Protein AF-A0A4Q4UEH5-F1 (afdb_monomer_lite)

Sequence (501 aa):
MRLPCIPDPPPSLGKDDDAVVGRIRERRHPRPLQPLDLTLLHSTPVADGWNAFLGAIRTRTIIADDLRELAISRVALVNRAWYEWMHHAPLAIRACMPVDAMETIRSDRPLLPADGGQIGGLFARESMGGAVPPVTQNAVGSKGPTAMVFLNMGGPSTVDEADGDLIPLGRLQNYIGTFISNQRTPKIQKQYAAIGGESPIRKWSEYQSEEMCKILDKISPETAPHKPYVAFRYANPLTEEMYNGLLTDGFGNGKGGRAVAFSQYPQYSCSTTGSSLNELWKWRQRLEGTIGPGTVQRSVIDRWPVHPGLVEAFAQNIEDKLAEYPEERRSQVVLLFSAHSLPISVVNRGDPYPAEVAATVYAVMQRLGFSNPYRLCWQSQVGPSAWLGPQTSTAVEEYIAKGQRDLVLCPITFTSDHIETLYELDKEVIGESGHPDTVKRAESLNGNPIFIDALANLAKSHLEGGVACSLQMGLRCAGCKSERCINSKKYFAGPENAFAI

Structure (mmCIF, N/CA/C/O backbone):
data_AF-A0A4Q4UEH5-F1
#
_entry.id   AF-A0A4Q4UEH5-F1
#
loop_
_atom_site.group_PDB
_atom_site.id
_atom_site.type_symbol
_atom_site.label_atom_id
_atom_site.label_alt_id
_atom_site.label_comp_id
_atom_site.label_asym_id
_atom_site.label_entity_id
_atom_site.label_seq_id
_atom_site.pdbx_PDB_ins_code
_atom_site.Cartn_x
_atom_site.Cartn_y
_atom_site.Cartn_z
_atom_site.occupancy
_atom_site.B_iso_or_equiv
_atom_site.auth_seq_id
_atom_site.auth_comp_id
_atom_site.auth_asym_id
_atom_site.auth_atom_id
_atom_site.pdbx_PDB_model_num
ATOM 1 N N . MET A 1 1 ? -30.725 9.728 -10.855 1.00 44.00 1 MET A N 1
ATOM 2 C CA . MET A 1 1 ? -31.856 10.455 -11.474 1.00 44.00 1 MET A CA 1
ATOM 3 C C . MET A 1 1 ? -31.893 10.055 -12.949 1.00 44.00 1 MET A C 1
ATOM 5 O O . MET A 1 1 ? -30.879 10.230 -13.607 1.00 44.00 1 MET A O 1
ATOM 9 N N . ARG A 1 2 ? -32.955 9.396 -13.442 1.00 62.81 2 ARG A N 1
ATOM 10 C CA . ARG A 1 2 ? -33.085 9.043 -14.873 1.00 62.81 2 ARG A CA 1
ATOM 11 C C . ARG A 1 2 ? -33.766 10.212 -15.586 1.00 62.81 2 ARG A C 1
ATOM 13 O O . ARG A 1 2 ? -34.813 10.648 -15.118 1.00 62.81 2 ARG A O 1
ATOM 20 N N . LEU A 1 3 ? -33.171 10.725 -16.662 1.00 76.81 3 LEU A N 1
ATOM 21 C CA . LEU A 1 3 ? -33.834 11.717 -17.511 1.00 76.81 3 LEU A CA 1
ATOM 22 C C . LEU A 1 3 ? -35.020 11.044 -18.230 1.00 76.81 3 LEU A C 1
ATOM 24 O O . LEU A 1 3 ? -34.863 9.910 -18.691 1.00 76.81 3 LEU A O 1
ATOM 28 N N . PRO A 1 4 ? -36.199 11.683 -18.306 1.00 83.81 4 PRO A N 1
ATOM 29 C CA . PRO A 1 4 ? -37.321 11.157 -19.084 1.00 83.81 4 PRO A CA 1
ATOM 30 C C . PRO A 1 4 ? -36.973 11.172 -20.581 1.00 83.81 4 PRO A C 1
ATOM 32 O O . PRO A 1 4 ? -36.282 12.078 -21.027 1.00 83.81 4 PRO A O 1
ATOM 35 N N . CYS A 1 5 ? -37.432 10.206 -21.377 1.00 87.12 5 CYS A N 1
ATOM 36 C CA . CYS A 1 5 ? -37.211 10.227 -22.831 1.00 87.12 5 CYS A CA 1
ATOM 37 C C . CYS A 1 5 ? -38.131 11.253 -23.517 1.00 87.12 5 CYS A C 1
ATOM 39 O O . CYS A 1 5 ? -39.273 11.433 -23.090 1.00 87.12 5 CYS A O 1
ATOM 41 N N . ILE A 1 6 ? -37.666 11.884 -24.602 1.00 87.00 6 ILE A N 1
ATOM 42 C CA . ILE A 1 6 ? -38.550 12.631 -25.513 1.00 87.00 6 ILE A CA 1
ATOM 43 C C . ILE A 1 6 ? -39.562 11.656 -26.160 1.00 87.00 6 ILE A C 1
ATOM 45 O O . ILE A 1 6 ? -39.196 10.504 -26.411 1.00 87.00 6 ILE A O 1
ATOM 49 N N . PRO A 1 7 ? -40.826 12.061 -26.410 1.00 86.62 7 PRO A N 1
ATOM 50 C CA . PRO A 1 7 ? -41.812 11.221 -27.099 1.00 86.62 7 PRO A CA 1
ATOM 51 C C . PRO A 1 7 ? -41.335 10.727 -28.477 1.00 86.62 7 PRO A C 1
ATOM 53 O O . PRO A 1 7 ? -40.547 11.401 -29.133 1.00 86.62 7 PRO A O 1
ATOM 56 N N . ASP A 1 8 ? -41.834 9.573 -28.933 1.00 83.56 8 ASP A N 1
ATOM 57 C CA . ASP A 1 8 ? -41.612 9.054 -30.293 1.00 83.56 8 ASP A CA 1
ATOM 58 C C . ASP A 1 8 ? -42.961 8.996 -31.043 1.00 83.56 8 ASP A C 1
ATOM 60 O O . ASP A 1 8 ? -43.854 8.271 -30.596 1.00 83.56 8 ASP A O 1
ATOM 64 N N . PRO A 1 9 ? -43.160 9.764 -32.136 1.00 83.19 9 PRO A N 1
ATOM 65 C CA . PRO A 1 9 ? -42.182 10.628 -32.801 1.00 83.19 9 PRO A CA 1
ATOM 66 C C . PRO A 1 9 ? -41.800 11.871 -31.974 1.00 83.19 9 PRO A C 1
ATOM 68 O O . PRO A 1 9 ? -42.675 12.453 -31.327 1.00 83.19 9 PRO A O 1
ATOM 71 N N . PRO A 1 10 ? -40.528 12.325 -32.035 1.00 85.94 10 PRO A N 1
ATOM 72 C CA . PRO A 1 10 ? -40.121 13.581 -31.418 1.00 85.94 10 PRO A CA 1
ATOM 73 C C . PRO A 1 10 ? -40.933 14.759 -31.970 1.00 85.94 10 PRO A C 1
ATOM 75 O O . PRO A 1 10 ? -41.194 14.790 -33.180 1.00 85.94 10 PRO A O 1
ATOM 78 N N . PRO A 1 11 ? -41.333 15.724 -31.119 1.00 84.38 11 PRO A N 1
ATOM 79 C CA . PRO A 1 11 ? -41.925 16.969 -31.593 1.00 84.38 11 PRO A CA 1
ATOM 80 C C . PRO A 1 11 ? -40.907 17.736 -32.449 1.00 84.38 11 PRO A C 1
ATOM 82 O O . PRO A 1 11 ? -39.706 17.524 -32.306 1.00 84.38 11 PRO A O 1
ATOM 85 N N . SER A 1 12 ? -41.374 18.634 -33.322 1.00 83.56 12 SER A N 1
ATOM 86 C CA . SER A 1 12 ? -40.459 19.505 -34.075 1.00 83.56 12 SER A CA 1
ATOM 87 C C . SER A 1 12 ? -39.671 20.391 -33.107 1.00 83.56 12 SER A C 1
ATOM 89 O O . SER A 1 12 ? -40.264 21.042 -32.242 1.00 83.56 12 SER A O 1
ATOM 91 N N . LEU A 1 13 ? -38.345 20.394 -33.247 1.00 78.38 13 LEU A N 1
ATOM 92 C CA . LEU A 1 13 ? -37.404 21.130 -32.391 1.00 78.38 13 LEU A CA 1
ATOM 93 C C . LEU A 1 13 ? -36.827 22.378 -33.089 1.00 78.38 13 LEU A C 1
ATOM 95 O O . LEU A 1 13 ? -36.060 23.128 -32.493 1.00 78.38 13 LEU A O 1
ATOM 99 N N . GLY A 1 14 ? -37.229 22.630 -34.340 1.00 82.06 14 GLY A N 1
ATOM 100 C CA . GLY A 1 14 ? -36.688 23.673 -35.215 1.00 82.06 14 GLY A CA 1
ATOM 101 C C . GLY A 1 14 ? -35.954 23.065 -36.413 1.00 82.06 14 GLY A C 1
ATOM 102 O O . GLY A 1 14 ? -35.503 21.929 -36.354 1.00 82.06 14 GLY A O 1
ATOM 103 N N . LYS A 1 15 ? -35.835 23.802 -37.527 1.00 79.94 15 LYS A N 1
ATOM 104 C CA . LYS A 1 15 ? -35.361 23.246 -38.816 1.00 79.94 15 LYS A CA 1
ATOM 105 C C . LYS A 1 15 ? -34.003 22.532 -38.737 1.00 79.94 15 LYS A C 1
ATOM 107 O O . LYS A 1 15 ? -33.858 21.460 -39.321 1.00 79.94 15 LYS A O 1
ATOM 112 N N . ASP A 1 16 ? -33.033 23.115 -38.037 1.00 79.94 16 ASP A N 1
ATOM 113 C CA . ASP A 1 16 ? -31.680 22.552 -37.928 1.00 79.94 16 ASP A CA 1
ATOM 114 C C . ASP A 1 16 ? -31.649 21.321 -37.010 1.00 79.94 16 ASP A C 1
ATOM 116 O O . ASP A 1 16 ? -30.978 20.327 -37.301 1.00 79.94 16 ASP A O 1
ATOM 120 N N . ASP A 1 17 ? -32.458 21.342 -35.953 1.00 86.75 17 ASP A N 1
ATOM 121 C CA . ASP A 1 17 ? -32.566 20.254 -34.987 1.00 86.75 17 ASP A CA 1
ATOM 122 C C . ASP A 1 17 ? -33.370 19.069 -35.546 1.00 86.75 17 ASP A C 1
ATOM 124 O O . ASP A 1 17 ? -32.994 17.906 -35.375 1.00 86.75 17 ASP A O 1
ATOM 128 N N . ASP A 1 18 ? -34.414 19.344 -36.328 1.00 90.12 18 ASP A N 1
ATOM 129 C CA . ASP A 1 18 ? -35.184 18.335 -37.057 1.00 90.12 18 ASP A CA 1
ATOM 130 C C . ASP A 1 18 ? -34.307 17.610 -38.095 1.00 90.12 18 ASP A C 1
ATOM 132 O O . ASP A 1 18 ? -34.471 16.408 -38.330 1.00 90.12 18 ASP A O 1
ATOM 136 N N . ALA A 1 19 ? -33.314 18.298 -38.673 1.00 91.12 19 ALA A N 1
ATOM 137 C CA . ALA A 1 19 ? -32.334 17.680 -39.563 1.00 91.12 19 ALA A CA 1
ATOM 138 C C . ALA A 1 19 ? -31.403 16.701 -38.821 1.00 91.12 19 ALA A C 1
ATOM 140 O O . ALA A 1 19 ? -31.044 15.659 -39.378 1.00 91.12 19 ALA A O 1
ATOM 141 N N . VAL A 1 20 ? -31.033 16.988 -37.566 1.00 92.19 20 VAL A N 1
ATOM 142 C CA . VAL A 1 20 ? -30.282 16.053 -36.706 1.00 92.19 20 VAL A CA 1
ATOM 143 C C . VAL A 1 20 ? -31.129 14.816 -36.410 1.00 92.19 20 VAL A C 1
ATOM 145 O O . VAL A 1 20 ? -30.665 13.691 -36.610 1.00 92.19 20 VAL A O 1
ATOM 148 N N . VAL A 1 21 ? -32.393 15.002 -36.011 1.00 92.44 21 VAL A N 1
ATOM 149 C CA . VAL A 1 21 ? -33.342 13.895 -35.789 1.00 92.44 21 VAL A CA 1
ATOM 150 C C . VAL A 1 21 ? -33.475 13.036 -37.052 1.00 92.44 21 VAL A C 1
ATOM 152 O O . VAL A 1 21 ? -33.459 11.805 -36.967 1.00 92.44 21 VAL A O 1
ATOM 155 N N . GLY A 1 22 ? -33.534 13.668 -38.229 1.00 91.69 22 GLY A N 1
ATOM 156 C CA . GLY A 1 22 ? -33.526 13.001 -39.532 1.00 91.69 22 GLY A CA 1
ATOM 157 C C . GLY A 1 22 ? -32.304 12.103 -39.745 1.00 91.69 22 GLY A C 1
ATOM 158 O O . GLY A 1 22 ? -32.466 10.920 -40.045 1.00 91.69 22 GLY A O 1
ATOM 159 N N . ARG A 1 23 ? -31.087 12.613 -39.506 1.00 91.69 23 ARG A N 1
ATOM 160 C CA . ARG A 1 23 ? -29.843 11.823 -39.624 1.00 91.69 23 ARG A CA 1
ATOM 161 C C . ARG A 1 23 ? -29.783 10.659 -38.636 1.00 91.69 23 ARG A C 1
ATOM 163 O O . ARG A 1 23 ? -29.295 9.581 -38.977 1.00 91.69 23 ARG A O 1
ATOM 170 N N . ILE A 1 24 ? -30.273 10.855 -37.410 1.00 91.56 24 ILE A N 1
ATOM 171 C CA . ILE A 1 24 ? -30.339 9.781 -36.409 1.00 91.56 24 ILE A CA 1
ATOM 172 C C . ILE A 1 24 ? -31.308 8.693 -36.885 1.00 91.56 24 ILE A C 1
ATOM 174 O O . ILE A 1 24 ? -30.961 7.512 -36.838 1.00 91.56 24 ILE A O 1
ATOM 178 N N . ARG A 1 25 ? -32.490 9.069 -37.392 1.00 90.69 25 ARG A N 1
ATOM 179 C CA . ARG A 1 25 ? -33.467 8.128 -37.967 1.00 90.69 25 ARG A CA 1
ATOM 180 C C . ARG A 1 25 ? -32.890 7.358 -39.151 1.00 90.69 25 ARG A C 1
ATOM 182 O O . ARG A 1 25 ? -33.041 6.141 -39.199 1.00 90.69 25 ARG A O 1
ATOM 189 N N . GLU A 1 26 ? -32.182 8.033 -40.050 1.00 90.06 26 GLU A N 1
ATOM 190 C CA . GLU A 1 26 ? -31.538 7.409 -41.208 1.00 90.06 26 GLU A CA 1
ATOM 191 C C . GLU A 1 26 ? -30.509 6.352 -40.786 1.00 90.06 26 GLU A C 1
ATOM 193 O O . GLU A 1 26 ? -30.577 5.210 -41.235 1.00 90.06 26 GLU A O 1
ATOM 198 N N . ARG A 1 27 ? -29.623 6.672 -39.832 1.00 87.69 27 ARG A N 1
ATOM 199 C CA . ARG A 1 27 ? -28.660 5.703 -39.275 1.00 87.69 27 ARG A CA 1
ATOM 200 C C . ARG A 1 27 ? -29.355 4.501 -38.622 1.00 87.69 27 ARG A C 1
ATOM 202 O O . ARG A 1 27 ? -28.817 3.394 -38.614 1.00 87.69 27 ARG A O 1
ATOM 209 N N . ARG A 1 28 ? -30.509 4.719 -37.988 1.00 84.44 28 ARG A N 1
ATOM 210 C CA . ARG A 1 28 ? -31.248 3.683 -37.249 1.00 84.44 28 ARG A CA 1
ATOM 211 C C . ARG A 1 28 ? -32.081 2.788 -38.163 1.00 84.44 28 ARG A C 1
ATOM 213 O O . ARG A 1 28 ? -32.332 1.640 -37.786 1.00 84.44 28 ARG A O 1
ATOM 220 N N . HIS A 1 29 ? -32.457 3.274 -39.344 1.00 84.69 29 HIS A N 1
ATOM 221 C CA . HIS A 1 29 ? -33.303 2.567 -40.295 1.00 84.69 29 HIS A CA 1
ATOM 222 C C . HIS A 1 29 ? -32.790 1.137 -40.580 1.00 84.69 29 HIS A C 1
ATOM 224 O O . HIS A 1 29 ? -31.589 0.938 -40.772 1.00 84.69 29 HIS A O 1
ATOM 230 N N . PRO A 1 30 ? -33.671 0.114 -40.591 1.00 81.56 30 PRO A N 1
ATOM 231 C CA . PRO A 1 30 ? -35.138 0.175 -40.480 1.00 81.56 30 PRO A CA 1
ATOM 232 C C . PRO A 1 30 ? -35.680 0.195 -39.038 1.00 81.56 30 PRO A C 1
ATOM 234 O O . PRO A 1 30 ? -36.885 0.093 -38.829 1.00 81.56 30 PRO A O 1
ATOM 237 N N . ARG A 1 31 ? -34.814 0.281 -38.021 1.00 83.38 31 ARG A N 1
ATOM 238 C CA . ARG A 1 31 ? -35.215 0.236 -36.607 1.00 83.38 31 ARG A CA 1
ATOM 239 C C . ARG A 1 31 ? -35.642 1.620 -36.098 1.00 83.38 31 ARG A C 1
ATOM 241 O O . ARG A 1 31 ? -35.077 2.622 -36.539 1.00 83.38 31 ARG A O 1
ATOM 248 N N . PRO A 1 32 ? -36.574 1.688 -35.128 1.00 89.38 32 PRO A N 1
ATOM 249 C CA . PRO A 1 32 ? -36.970 2.952 -34.514 1.00 89.38 32 PRO A CA 1
ATOM 250 C C . PRO A 1 32 ? -35.854 3.555 -33.641 1.00 89.38 32 PRO A C 1
ATOM 252 O O . PRO A 1 32 ? -34.819 2.918 -33.356 1.00 89.38 32 PRO A O 1
ATOM 255 N N . LEU A 1 33 ? -36.080 4.801 -33.211 1.00 88.50 33 LEU A N 1
ATOM 256 C CA . LEU A 1 33 ? -35.247 5.481 -32.220 1.00 88.50 33 LEU A CA 1
ATOM 257 C C . LEU A 1 33 ? -35.275 4.697 -30.901 1.00 88.50 33 LEU A C 1
ATOM 259 O O . LEU A 1 33 ? -36.310 4.183 -30.484 1.00 88.50 33 LEU A O 1
ATOM 263 N N . GLN A 1 34 ? -34.121 4.558 -30.255 1.00 89.06 34 GLN A N 1
ATOM 264 C CA . GLN A 1 34 ? -34.035 3.917 -28.943 1.00 89.06 34 GLN A CA 1
ATOM 265 C C . GLN A 1 34 ? -34.278 4.921 -27.811 1.00 89.06 34 GLN A C 1
ATOM 267 O O . GLN A 1 34 ? -34.084 6.121 -28.009 1.00 89.06 34 GLN A O 1
ATOM 272 N N . PRO A 1 35 ? -34.578 4.445 -26.586 1.00 88.25 35 PRO A N 1
ATOM 273 C CA . PRO A 1 35 ? -34.659 5.304 -25.407 1.00 88.25 35 PRO A CA 1
ATOM 274 C C . PRO A 1 35 ? -33.425 6.194 -25.223 1.00 88.25 35 PRO A C 1
ATOM 276 O O . PRO A 1 35 ? -33.558 7.343 -24.818 1.00 88.25 35 PRO A O 1
ATOM 279 N N . LEU A 1 36 ? -32.228 5.703 -25.571 1.00 87.12 36 LEU A N 1
ATOM 280 C CA . LEU A 1 36 ? -31.008 6.509 -25.542 1.00 87.12 36 LEU A CA 1
ATOM 281 C C . LEU A 1 36 ? -31.052 7.658 -26.556 1.00 87.12 36 LEU A C 1
ATOM 283 O O . LEU A 1 36 ? -30.795 8.791 -26.168 1.00 87.12 36 LEU A O 1
ATOM 287 N N . ASP A 1 37 ? -31.412 7.391 -27.815 1.00 90.38 37 ASP A N 1
ATOM 288 C CA . ASP A 1 37 ? -31.532 8.434 -28.843 1.00 90.38 37 ASP A CA 1
ATOM 289 C C . ASP A 1 37 ? -32.540 9.507 -28.386 1.00 90.38 37 ASP A C 1
ATOM 291 O O . ASP A 1 37 ? -32.226 10.694 -28.380 1.00 90.38 37 ASP A O 1
ATOM 295 N N . LEU A 1 38 ? -33.708 9.082 -27.889 1.00 91.38 38 LEU A N 1
ATOM 296 C CA . LEU A 1 38 ? -34.758 9.966 -27.368 1.00 91.38 38 LEU A CA 1
ATOM 297 C C . LEU A 1 38 ? -34.340 10.739 -26.108 1.00 91.38 38 LEU A C 1
ATOM 299 O O . LEU A 1 38 ? -34.854 11.823 -25.852 1.00 91.38 38 LEU A O 1
ATOM 303 N N . THR A 1 39 ? -33.427 10.196 -25.303 1.00 91.88 39 THR A N 1
ATOM 304 C CA . THR A 1 39 ? -32.891 10.887 -24.120 1.00 91.88 39 THR A CA 1
ATOM 305 C C . THR A 1 39 ? -31.840 11.917 -24.519 1.00 91.88 39 THR A C 1
ATOM 307 O O . THR A 1 39 ? -31.810 13.014 -23.970 1.00 91.88 39 THR A O 1
ATOM 310 N N . LEU A 1 40 ? -30.984 11.592 -25.489 1.00 91.44 40 LEU A N 1
ATOM 311 C CA . LEU A 1 40 ? -29.946 12.504 -25.967 1.00 91.44 40 LEU A CA 1
ATOM 312 C C . LEU A 1 40 ? -30.535 13.710 -26.700 1.00 91.44 40 LEU A C 1
ATOM 314 O O . LEU A 1 40 ? -29.944 14.782 -26.647 1.00 91.44 40 LEU A O 1
ATOM 318 N N . LEU A 1 41 ? -31.715 13.572 -27.312 1.00 92.38 41 LEU A N 1
ATOM 319 C CA . LEU A 1 41 ? -32.421 14.674 -27.974 1.00 92.38 41 LEU A CA 1
ATOM 320 C C . LEU A 1 41 ? -32.863 15.809 -27.028 1.00 92.38 41 LEU A C 1
ATOM 322 O O . LEU A 1 41 ? -33.252 16.863 -27.516 1.00 92.38 41 LEU A O 1
ATOM 326 N N . HIS A 1 42 ? -32.732 15.666 -25.699 1.00 90.88 42 HIS A N 1
ATOM 327 C CA . HIS A 1 42 ? -32.794 16.821 -24.780 1.00 90.88 42 HIS A CA 1
ATOM 328 C C . HIS A 1 42 ? -31.672 17.839 -25.026 1.00 90.88 42 HIS A C 1
ATOM 330 O O . HIS A 1 42 ? -31.758 18.980 -24.581 1.00 90.88 42 HIS A O 1
ATOM 336 N N . SER A 1 43 ? -30.612 17.434 -25.730 1.00 92.19 43 SER A N 1
ATOM 337 C CA . SER A 1 43 ? -29.574 18.310 -26.254 1.00 92.19 43 SER A CA 1
ATOM 338 C C . SER A 1 43 ? -29.199 17.878 -27.669 1.00 92.19 43 SER A C 1
ATOM 340 O O . SER A 1 43 ? -28.371 16.988 -27.876 1.00 92.19 43 SER A O 1
ATOM 342 N N . THR A 1 44 ? -29.784 18.538 -28.664 1.00 92.00 44 THR A N 1
ATOM 343 C CA . THR A 1 44 ? -29.561 18.227 -30.079 1.00 92.00 44 THR A CA 1
ATOM 344 C C . THR A 1 44 ? -28.081 18.242 -30.500 1.00 92.00 44 THR A C 1
ATOM 346 O O . THR A 1 44 ? -27.669 17.311 -31.195 1.00 92.00 44 THR A O 1
ATOM 349 N N . PRO A 1 45 ? -27.225 19.178 -30.027 1.00 92.12 45 PRO A N 1
ATOM 350 C CA . PRO A 1 45 ? -25.786 19.133 -30.308 1.00 92.12 45 PRO A CA 1
ATOM 351 C C . PRO A 1 45 ? -25.088 17.877 -29.763 1.00 92.12 45 PRO A C 1
ATOM 353 O O . PRO A 1 45 ? -24.210 17.315 -30.419 1.00 92.12 45 PRO A O 1
ATOM 356 N N . VAL A 1 46 ? -25.488 17.402 -28.578 1.00 91.94 46 VAL A N 1
ATOM 357 C CA . VAL A 1 46 ? -24.949 16.165 -27.990 1.00 91.94 46 VAL A CA 1
ATOM 358 C C . VAL A 1 46 ? -25.445 14.949 -28.769 1.00 91.94 46 VAL A C 1
ATOM 360 O O . VAL A 1 46 ? -24.656 14.051 -29.067 1.00 91.94 46 VAL A O 1
ATOM 363 N N . ALA A 1 47 ? -26.727 14.930 -29.140 1.00 92.62 47 ALA A N 1
ATOM 364 C CA . ALA A 1 47 ? -27.300 13.876 -29.967 1.00 92.62 47 ALA A CA 1
ATOM 365 C C . ALA A 1 47 ? -26.596 13.775 -31.332 1.00 92.62 47 ALA A C 1
ATOM 367 O O . ALA A 1 47 ? -26.292 12.666 -31.772 1.00 92.62 47 ALA A O 1
ATOM 368 N N . ASP A 1 48 ? -26.277 14.904 -31.971 1.00 93.25 48 ASP A N 1
ATOM 369 C CA . ASP A 1 48 ? -25.572 14.929 -33.257 1.00 93.25 48 ASP A CA 1
ATOM 370 C C . ASP A 1 48 ? -24.122 14.445 -33.132 1.00 93.25 48 ASP A C 1
ATOM 372 O O . ASP A 1 48 ? -23.685 13.593 -33.907 1.00 93.25 48 ASP A O 1
ATOM 376 N N . GLY A 1 49 ? -23.391 14.906 -32.110 1.00 93.81 49 GLY A N 1
ATOM 377 C CA . GLY A 1 49 ? -22.026 14.446 -31.840 1.00 93.81 49 GLY A CA 1
ATOM 378 C C . GLY A 1 49 ? -21.965 12.940 -31.564 1.00 93.81 49 GLY A C 1
ATOM 379 O O . GLY A 1 49 ? -21.147 12.221 -32.145 1.00 93.81 49 GLY A O 1
ATOM 380 N N . TRP A 1 50 ? -22.890 12.435 -30.745 1.00 91.94 50 TRP A N 1
ATOM 381 C CA . TRP A 1 50 ? -23.041 11.003 -30.487 1.00 91.94 50 TRP A CA 1
ATOM 382 C C . TRP A 1 50 ? -23.398 10.225 -31.759 1.00 91.94 50 TRP A C 1
ATOM 384 O O . TRP A 1 50 ? -22.864 9.141 -32.013 1.00 91.94 50 TRP A O 1
ATOM 394 N N . ASN A 1 51 ? -24.281 10.785 -32.590 1.00 92.00 51 ASN A N 1
ATOM 395 C CA . ASN A 1 51 ? -24.679 10.191 -33.857 1.00 92.00 51 ASN A CA 1
ATOM 396 C C . ASN A 1 51 ? -23.512 10.062 -34.835 1.00 92.00 51 ASN A C 1
ATOM 398 O O . ASN A 1 51 ? -23.311 8.983 -35.399 1.00 92.00 51 ASN A O 1
ATOM 402 N N . ALA A 1 52 ? -22.727 11.129 -34.986 1.00 90.00 52 ALA A N 1
ATOM 403 C CA . ALA A 1 52 ? -21.548 11.165 -35.837 1.00 90.00 52 ALA A CA 1
ATOM 404 C C . ALA A 1 52 ? -20.483 10.164 -35.371 1.00 90.00 52 ALA A C 1
ATOM 406 O O . ALA A 1 52 ? -19.976 9.385 -36.180 1.00 90.00 52 ALA A O 1
ATOM 407 N N . PHE A 1 53 ? -20.194 10.130 -34.067 1.00 90.00 53 PHE A N 1
ATOM 408 C CA . PHE A 1 53 ? -19.209 9.217 -33.491 1.00 90.00 53 PHE A CA 1
ATOM 409 C C . PHE A 1 53 ? -19.597 7.745 -33.678 1.00 90.00 53 PHE A C 1
ATOM 411 O O . PHE A 1 53 ? -18.816 6.958 -34.218 1.00 90.00 53 PHE A O 1
ATOM 418 N N . LEU A 1 54 ? -20.827 7.365 -33.311 1.00 83.75 54 LEU A N 1
ATOM 419 C CA . LEU A 1 54 ? -21.291 5.989 -33.509 1.00 83.75 54 LEU A CA 1
ATOM 420 C C . LEU A 1 54 ? -21.401 5.619 -34.987 1.00 83.75 54 LEU A C 1
ATOM 422 O O . LEU A 1 54 ? -21.115 4.479 -35.343 1.00 83.75 54 LEU A O 1
ATOM 426 N N . GLY A 1 55 ? -21.793 6.556 -35.852 1.00 83.44 55 GLY A N 1
ATOM 427 C CA . GLY A 1 55 ? -21.770 6.347 -37.297 1.00 83.44 55 GLY A CA 1
ATOM 428 C C . GLY A 1 55 ? -20.361 6.017 -37.789 1.00 83.44 55 GLY A C 1
ATOM 429 O O . GLY A 1 55 ? -20.172 5.022 -38.483 1.00 83.44 55 GLY A O 1
ATOM 430 N N . ALA A 1 56 ? -19.356 6.785 -37.360 1.00 85.69 56 ALA A N 1
ATOM 431 C CA . ALA A 1 56 ? -17.965 6.532 -37.720 1.00 85.69 56 ALA A CA 1
ATOM 432 C C . ALA A 1 56 ? -17.499 5.134 -37.280 1.00 85.69 56 ALA A C 1
ATOM 434 O O . ALA A 1 56 ? -16.949 4.395 -38.092 1.00 85.69 56 ALA A O 1
ATOM 435 N N . ILE A 1 57 ? -17.791 4.731 -36.039 1.00 81.44 57 ILE A N 1
ATOM 436 C CA . ILE A 1 57 ? -17.410 3.408 -35.520 1.00 81.44 57 ILE A CA 1
ATOM 437 C C . ILE A 1 57 ? -18.148 2.274 -36.233 1.00 81.44 57 ILE A C 1
ATOM 439 O O . ILE A 1 57 ? -17.546 1.244 -36.520 1.00 81.44 57 ILE A O 1
ATOM 443 N N . ARG A 1 58 ? -19.453 2.421 -36.490 1.00 78.19 58 ARG A N 1
ATOM 444 C CA . ARG A 1 58 ? -20.270 1.310 -36.996 1.00 78.19 58 ARG A CA 1
ATOM 445 C C . ARG A 1 58 ? -20.206 1.129 -38.504 1.00 78.19 58 ARG A C 1
ATOM 447 O O . ARG A 1 58 ? -20.396 0.006 -38.950 1.00 78.19 58 ARG A O 1
ATOM 454 N N . THR A 1 59 ? -20.009 2.198 -39.274 1.00 78.06 59 THR A N 1
ATOM 455 C CA . THR A 1 59 ? -20.147 2.137 -40.740 1.00 78.06 59 THR A CA 1
ATOM 456 C C . THR A 1 59 ? -18.970 2.715 -41.516 1.00 78.06 59 THR A C 1
ATOM 458 O O . THR A 1 59 ? -18.908 2.515 -42.724 1.00 78.06 59 THR A O 1
ATOM 461 N N . ARG A 1 60 ? -18.036 3.423 -40.865 1.00 80.56 60 ARG A N 1
ATOM 462 C CA . ARG A 1 60 ? -16.881 4.055 -41.539 1.00 80.56 60 ARG A CA 1
ATOM 463 C C . ARG A 1 60 ? -15.531 3.653 -40.950 1.00 80.56 60 ARG A C 1
ATOM 465 O O . ARG A 1 60 ? -14.515 4.254 -41.286 1.00 80.56 60 ARG A O 1
ATOM 472 N N . THR A 1 61 ? -15.520 2.679 -40.047 1.00 82.56 61 THR A N 1
ATOM 473 C CA . THR A 1 61 ? -14.281 2.162 -39.475 1.00 82.56 61 THR A CA 1
ATOM 474 C C . THR A 1 61 ? -13.564 1.264 -40.478 1.00 82.56 61 THR A C 1
ATOM 476 O O . THR A 1 61 ? -14.194 0.640 -41.328 1.00 82.56 61 THR A O 1
ATOM 479 N N . ILE A 1 62 ? -12.242 1.177 -40.347 1.00 87.94 62 ILE A N 1
ATOM 480 C CA . ILE A 1 62 ? -11.401 0.253 -41.121 1.00 87.94 62 ILE A CA 1
ATOM 481 C C . ILE A 1 62 ? -11.360 -1.157 -40.511 1.00 87.94 62 ILE A C 1
ATOM 483 O O . ILE A 1 62 ? -10.779 -2.065 -41.097 1.00 87.94 62 ILE A O 1
ATOM 487 N N . ILE A 1 63 ? -11.939 -1.339 -39.319 1.00 86.50 63 ILE A N 1
ATOM 488 C CA . ILE A 1 63 ? -11.994 -2.634 -38.637 1.00 86.50 63 ILE A CA 1
ATOM 489 C C . ILE A 1 63 ? -13.071 -3.495 -39.293 1.00 86.50 63 ILE A C 1
ATOM 491 O O . ILE A 1 63 ? -14.236 -3.088 -39.353 1.00 86.50 63 ILE A O 1
ATOM 495 N N . ALA A 1 64 ? -12.672 -4.689 -39.731 1.00 88.06 64 ALA A N 1
ATOM 496 C CA . ALA A 1 64 ? -13.561 -5.671 -40.331 1.00 88.06 64 ALA A CA 1
ATOM 497 C C . ALA A 1 64 ? -14.724 -6.044 -39.390 1.00 88.06 64 ALA A C 1
ATOM 499 O O . ALA A 1 64 ? -14.603 -6.003 -38.160 1.00 88.06 64 ALA A O 1
ATOM 500 N N . ASP A 1 65 ? -15.881 -6.340 -39.983 1.00 87.44 65 ASP A N 1
ATOM 501 C CA . ASP A 1 65 ? -17.136 -6.535 -39.253 1.00 87.44 65 ASP A CA 1
ATOM 502 C C . ASP A 1 65 ? -17.049 -7.694 -38.253 1.00 87.44 65 ASP A C 1
ATOM 504 O O . ASP A 1 65 ? -17.552 -7.581 -37.139 1.00 87.44 65 ASP A O 1
ATOM 508 N N . ASP A 1 66 ? -16.345 -8.765 -38.605 1.00 87.38 66 ASP A N 1
ATOM 509 C CA . ASP A 1 66 ? -16.065 -9.893 -37.723 1.00 87.38 66 ASP A CA 1
ATOM 510 C C . ASP A 1 66 ? -15.317 -9.466 -36.460 1.00 87.38 66 ASP A C 1
ATOM 512 O O . ASP A 1 66 ? -15.807 -9.678 -35.352 1.00 87.38 66 ASP A O 1
ATOM 516 N N . LEU A 1 67 ? -14.172 -8.799 -36.614 1.00 88.62 67 LEU A N 1
ATOM 517 C CA . LEU A 1 67 ? -13.326 -8.358 -35.507 1.00 88.62 67 LEU A CA 1
ATOM 518 C C . LEU A 1 67 ? -14.026 -7.319 -34.631 1.00 88.62 67 LEU A C 1
ATOM 520 O O . LEU A 1 67 ? -13.896 -7.343 -33.405 1.00 88.62 67 LEU A O 1
ATOM 524 N N . ARG A 1 68 ? -14.791 -6.412 -35.243 1.00 90.25 68 ARG A N 1
ATOM 525 C CA . ARG A 1 68 ? -15.540 -5.387 -34.513 1.00 90.25 68 ARG A CA 1
ATOM 526 C C . ARG A 1 68 ? -16.629 -6.012 -33.646 1.00 90.25 68 ARG A C 1
ATOM 528 O O . ARG A 1 68 ? -16.728 -5.697 -32.461 1.00 90.25 68 ARG A O 1
ATOM 535 N N . GLU A 1 69 ? -17.442 -6.892 -34.220 1.00 92.44 69 GLU A N 1
ATOM 536 C CA . GLU A 1 69 ? -18.547 -7.531 -33.505 1.00 92.44 69 GLU A CA 1
ATOM 537 C C . GLU A 1 69 ? -18.028 -8.562 -32.479 1.00 92.44 69 GLU A C 1
ATOM 539 O O . GLU A 1 69 ? -18.613 -8.706 -31.401 1.00 92.44 69 GLU A O 1
ATOM 544 N N . LEU A 1 70 ? -16.877 -9.196 -32.741 1.00 89.69 70 LEU A N 1
ATOM 545 C CA . LEU A 1 70 ? -16.151 -10.046 -31.790 1.00 89.69 70 LEU A CA 1
ATOM 546 C C . LEU A 1 70 ? -15.679 -9.260 -30.562 1.00 89.69 70 LEU A C 1
ATOM 548 O O . LEU A 1 70 ? -15.911 -9.682 -29.427 1.00 89.69 70 LEU A O 1
ATOM 552 N N . ALA A 1 71 ? -15.058 -8.096 -30.775 1.00 89.00 71 ALA A N 1
ATOM 553 C CA . ALA A 1 71 ? -14.579 -7.235 -29.697 1.00 89.00 71 ALA A CA 1
ATOM 554 C C . ALA A 1 71 ? -15.734 -6.753 -28.805 1.00 89.00 71 ALA A C 1
ATOM 556 O O . ALA A 1 71 ? -15.645 -6.839 -27.578 1.00 89.00 71 ALA A O 1
ATOM 557 N N . ILE A 1 72 ? -16.849 -6.322 -29.408 1.00 88.88 72 ILE A N 1
ATOM 558 C CA . ILE A 1 72 ? -18.051 -5.917 -28.662 1.00 88.88 72 ILE A CA 1
ATOM 559 C C . ILE A 1 72 ? -18.614 -7.101 -27.866 1.00 88.88 72 ILE A C 1
ATOM 561 O O . ILE A 1 72 ? -18.906 -6.961 -26.678 1.00 88.88 72 ILE A O 1
ATOM 565 N N . SER A 1 73 ? -18.702 -8.283 -28.481 1.00 90.94 73 SER A N 1
ATOM 566 C CA . SER A 1 73 ? -19.194 -9.496 -27.818 1.00 90.94 73 SER A CA 1
ATOM 567 C C . SER A 1 73 ? -18.306 -9.895 -26.633 1.00 90.94 73 SER A C 1
ATOM 569 O O . SER A 1 73 ? -18.817 -10.230 -25.565 1.00 90.94 73 SER A O 1
ATOM 571 N N . ARG A 1 74 ? -16.976 -9.786 -26.750 1.00 87.12 74 ARG A N 1
ATOM 572 C CA . ARG A 1 74 ? -16.062 -10.089 -25.637 1.00 87.12 74 ARG A CA 1
ATOM 573 C C . ARG A 1 74 ? -16.234 -9.117 -24.472 1.00 87.12 74 ARG A C 1
ATOM 575 O O . ARG A 1 74 ? -16.296 -9.557 -23.326 1.00 87.12 74 ARG A O 1
ATOM 582 N N . VAL A 1 75 ? -16.354 -7.819 -24.749 1.00 84.81 75 VAL A N 1
ATOM 583 C CA . VAL A 1 75 ? -16.613 -6.805 -23.713 1.00 84.81 75 VAL A CA 1
ATOM 584 C C . VAL A 1 75 ? -17.965 -7.049 -23.041 1.00 84.81 75 VAL A C 1
ATOM 586 O O . VAL A 1 75 ? -18.060 -6.956 -21.815 1.00 84.81 75 VAL A O 1
ATOM 589 N N . ALA A 1 76 ? -18.992 -7.411 -23.814 1.00 87.06 76 ALA A N 1
ATOM 590 C CA . ALA A 1 76 ? -20.304 -7.755 -23.280 1.00 87.06 76 ALA A CA 1
ATOM 591 C C . ALA A 1 76 ? -20.232 -8.950 -22.318 1.00 87.06 76 ALA A C 1
ATOM 593 O O . ALA A 1 76 ? -20.824 -8.906 -21.242 1.00 87.06 76 ALA A O 1
ATOM 594 N N . LEU A 1 77 ? -19.457 -9.980 -22.662 1.00 85.00 77 LEU A N 1
ATOM 595 C CA . LEU A 1 77 ? -19.249 -11.150 -21.811 1.00 85.00 77 LEU A CA 1
ATOM 596 C C . LEU A 1 77 ? -18.539 -10.794 -20.495 1.00 85.00 77 LEU A C 1
ATOM 598 O O . LEU A 1 77 ? -19.041 -11.122 -19.422 1.00 85.00 77 LEU A O 1
ATOM 602 N N . VAL A 1 78 ? -17.406 -10.085 -20.572 1.00 83.19 78 VAL A N 1
ATOM 603 C CA . VAL A 1 78 ? -16.587 -9.705 -19.402 1.00 83.19 78 VAL A CA 1
ATOM 604 C C . VAL A 1 78 ? -17.397 -8.884 -18.399 1.00 83.19 78 VAL A C 1
ATOM 606 O O . VAL A 1 78 ? -17.291 -9.088 -17.194 1.00 83.19 78 VAL A O 1
ATOM 609 N N . ASN A 1 79 ? -18.261 -7.999 -18.896 1.00 79.88 79 ASN A N 1
ATOM 610 C CA . ASN A 1 79 ? -19.108 -7.154 -18.057 1.00 79.88 79 ASN A CA 1
ATOM 611 C C . ASN A 1 79 ? -20.462 -7.793 -17.706 1.00 79.88 79 ASN A C 1
ATOM 613 O O . ASN A 1 79 ? -21.308 -7.130 -17.108 1.00 79.88 79 ASN A O 1
ATOM 617 N N . ARG A 1 80 ? -20.703 -9.056 -18.095 1.00 86.69 80 ARG A N 1
ATOM 618 C CA . ARG A 1 80 ? -21.998 -9.751 -17.950 1.00 86.69 80 ARG A CA 1
ATOM 619 C C . ARG A 1 80 ? -23.181 -8.964 -18.547 1.00 86.69 80 ARG A C 1
ATOM 621 O O . ARG A 1 80 ? -24.321 -9.081 -18.097 1.00 86.69 80 ARG A O 1
ATOM 628 N N . ALA A 1 81 ? -22.925 -8.172 -19.587 1.00 85.31 81 ALA A N 1
ATOM 629 C CA . ALA A 1 81 ? -23.912 -7.390 -20.324 1.00 85.31 81 ALA A CA 1
ATOM 630 C C . ALA A 1 81 ? -24.617 -8.267 -21.374 1.00 85.31 81 ALA A C 1
ATOM 632 O O . ALA A 1 81 ? -24.431 -8.116 -22.582 1.00 85.31 81 ALA A O 1
ATOM 633 N N . TRP A 1 82 ? -25.444 -9.208 -20.907 1.00 83.38 82 TRP A N 1
ATOM 634 C CA . TRP A 1 82 ? -26.071 -10.230 -21.757 1.00 83.38 82 TRP A CA 1
ATOM 635 C C . TRP A 1 82 ? -26.929 -9.673 -22.891 1.00 83.38 82 TRP A C 1
ATOM 637 O O . TRP A 1 82 ? -26.982 -10.266 -23.966 1.00 83.38 82 TRP A O 1
ATOM 647 N N . TYR A 1 83 ? -27.549 -8.512 -22.681 1.00 79.88 83 TYR A N 1
ATOM 648 C CA . TYR A 1 83 ? -28.288 -7.817 -23.730 1.00 79.88 83 TYR A CA 1
ATOM 649 C C . TYR A 1 83 ? -27.395 -7.494 -24.938 1.00 79.88 83 TYR A C 1
ATOM 651 O O . TYR A 1 83 ? -27.774 -7.791 -26.069 1.00 79.88 83 TYR A O 1
ATOM 659 N N . GLU A 1 84 ? -26.196 -6.953 -24.709 1.00 86.19 84 GLU A N 1
ATOM 660 C CA . GLU A 1 84 ? -25.247 -6.622 -25.779 1.00 86.19 84 GLU A CA 1
ATOM 661 C C . GLU A 1 84 ? -24.728 -7.892 -26.462 1.00 86.19 84 GLU A C 1
ATOM 663 O O . GLU A 1 84 ? -24.706 -7.969 -27.690 1.00 86.19 84 GLU A O 1
ATOM 668 N N . TRP A 1 85 ? -24.422 -8.937 -25.684 1.00 89.62 85 TRP A N 1
ATOM 669 C CA . TRP A 1 85 ? -24.020 -10.241 -26.224 1.00 89.62 85 TRP A CA 1
ATOM 670 C C . TRP A 1 85 ? -25.062 -10.803 -27.200 1.00 89.62 85 TRP A C 1
ATOM 672 O O . TRP A 1 85 ? -24.728 -11.182 -28.322 1.00 89.62 85 TRP A O 1
ATOM 682 N N . MET A 1 86 ? -26.339 -10.820 -26.804 1.00 86.56 86 MET A N 1
ATOM 683 C CA . MET A 1 86 ? -27.430 -11.358 -27.626 1.00 86.56 86 MET A CA 1
ATOM 684 C C . MET A 1 86 ? -27.623 -10.600 -28.946 1.00 86.56 86 MET A C 1
ATOM 686 O O . MET A 1 86 ? -28.081 -11.191 -29.922 1.00 86.56 86 MET A O 1
ATOM 690 N N . HIS A 1 87 ? -27.273 -9.312 -28.995 1.00 84.75 87 HIS A N 1
ATOM 691 C CA . HIS A 1 87 ? -27.405 -8.493 -30.201 1.00 84.75 87 HIS A CA 1
ATOM 692 C C . HIS A 1 87 ? -26.178 -8.565 -31.114 1.00 84.75 87 HIS A C 1
ATOM 694 O O . HIS A 1 87 ? -26.328 -8.506 -32.336 1.00 84.75 87 HIS A O 1
ATOM 700 N N . HIS A 1 88 ? -24.985 -8.698 -30.536 1.00 90.44 88 HIS A N 1
ATOM 701 C CA . HIS A 1 88 ? -23.721 -8.578 -31.257 1.00 90.44 88 HIS A CA 1
ATOM 702 C C . HIS A 1 88 ? -23.111 -9.925 -31.664 1.00 90.44 88 HIS A C 1
ATOM 704 O O . HIS A 1 88 ? -22.586 -10.042 -32.772 1.00 90.44 88 HIS A O 1
ATOM 710 N N . ALA A 1 89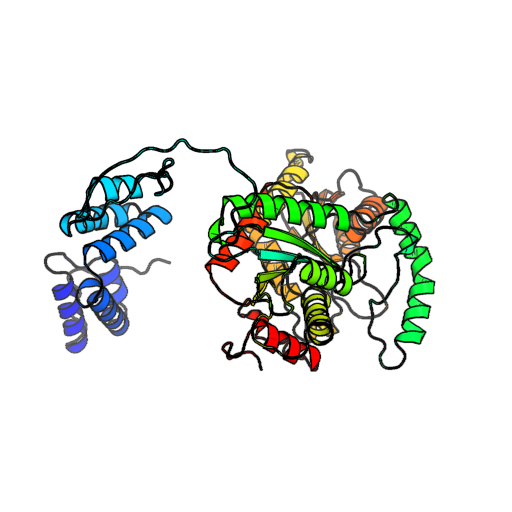 ? -23.280 -10.987 -30.871 1.00 90.44 89 ALA A N 1
ATOM 711 C CA . ALA A 1 89 ? -22.762 -12.307 -31.234 1.00 90.44 89 ALA A CA 1
ATOM 712 C C . ALA A 1 89 ? -23.330 -12.846 -32.572 1.00 90.44 89 ALA A C 1
ATOM 714 O O . ALA A 1 89 ? -22.554 -13.336 -33.395 1.00 90.44 89 ALA A O 1
ATOM 715 N N . PRO A 1 90 ? -24.636 -12.691 -32.890 1.00 91.38 90 PRO A N 1
ATOM 716 C CA . PRO A 1 90 ? -25.171 -13.090 -34.197 1.00 91.38 90 PRO A CA 1
ATOM 717 C C . PRO A 1 90 ? -24.685 -12.222 -35.367 1.00 91.38 90 PRO A C 1
ATOM 719 O O . PRO A 1 90 ? -24.821 -12.622 -36.525 1.00 91.38 90 PRO A O 1
ATOM 722 N N . LEU A 1 91 ? -24.199 -11.004 -35.101 1.00 90.00 91 LEU A N 1
ATOM 723 C CA . LEU A 1 91 ? -23.602 -10.142 -36.124 1.00 90.00 91 LEU A CA 1
ATOM 724 C C . LEU A 1 91 ? -22.183 -10.606 -36.451 1.00 90.00 91 LEU A C 1
ATOM 726 O O . LEU A 1 91 ? -21.866 -10.721 -37.630 1.00 90.00 91 LEU A O 1
ATOM 730 N N . ALA A 1 92 ? -21.392 -10.974 -35.438 1.00 88.94 92 ALA A N 1
ATOM 731 C CA . ALA A 1 92 ? -20.070 -11.568 -35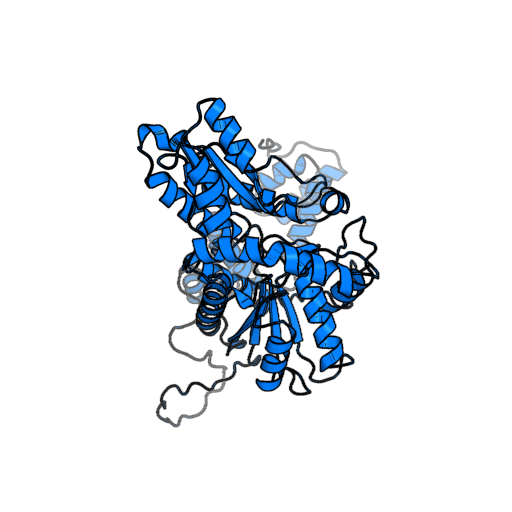.634 1.00 88.94 92 ALA A CA 1
ATOM 732 C C . ALA A 1 92 ? -20.147 -12.837 -36.500 1.00 88.94 92 ALA A C 1
ATOM 734 O O . ALA A 1 92 ? -19.413 -12.966 -37.476 1.00 88.94 92 ALA A O 1
ATOM 735 N N . ILE A 1 93 ? -21.102 -13.732 -36.212 1.00 88.88 93 ILE A N 1
ATOM 736 C CA . ILE A 1 93 ? -21.309 -14.964 -36.996 1.00 88.88 93 ILE A CA 1
ATOM 737 C C . ILE A 1 93 ? -21.683 -14.646 -38.450 1.00 88.88 93 ILE A C 1
ATOM 739 O O . ILE A 1 93 ? -21.146 -15.241 -39.382 1.00 88.88 93 ILE A O 1
ATOM 743 N N . ARG A 1 94 ? -22.579 -13.674 -38.669 1.00 90.31 94 ARG A N 1
ATOM 744 C CA . ARG A 1 94 ? -22.954 -13.228 -40.023 1.00 90.31 94 ARG A CA 1
ATOM 745 C C . ARG A 1 94 ? -21.800 -12.583 -40.784 1.00 90.31 94 ARG A C 1
ATOM 747 O O . ARG A 1 94 ? -21.785 -12.664 -42.006 1.00 90.31 94 ARG A O 1
ATOM 754 N N . ALA A 1 95 ? -20.850 -11.984 -40.075 1.00 88.69 95 ALA A N 1
ATOM 755 C CA . ALA A 1 95 ? -19.616 -11.449 -40.633 1.00 88.69 95 ALA A CA 1
ATOM 756 C C . ALA A 1 95 ? -18.532 -12.526 -40.849 1.00 88.69 95 ALA A C 1
ATOM 758 O O . ALA A 1 95 ? -17.369 -12.187 -41.021 1.00 88.69 95 ALA A O 1
ATOM 759 N N . CYS A 1 96 ? -18.916 -13.809 -40.879 1.00 88.19 96 CYS A N 1
ATOM 760 C CA . CYS A 1 96 ? -18.054 -14.974 -41.086 1.00 88.19 96 CYS A CA 1
ATOM 761 C C . CYS A 1 96 ? -17.214 -15.408 -39.872 1.00 88.19 96 CYS A C 1
ATOM 763 O O . CYS A 1 96 ? -16.279 -16.191 -40.048 1.00 88.19 96 CYS A O 1
ATOM 765 N N . MET A 1 97 ? -17.551 -14.994 -38.641 1.00 89.50 97 MET A N 1
ATOM 766 C CA . MET A 1 97 ? -16.964 -15.639 -37.458 1.00 89.50 97 MET A CA 1
ATOM 767 C C . MET A 1 97 ? -17.511 -17.055 -37.257 1.00 89.50 97 MET A C 1
ATOM 769 O O . MET A 1 97 ? -18.733 -17.236 -37.230 1.00 89.50 97 MET A O 1
ATOM 773 N N . PRO A 1 98 ? -16.637 -18.060 -37.068 1.00 89.31 98 PRO A N 1
ATOM 774 C CA . PRO A 1 98 ? -17.066 -19.423 -36.787 1.00 89.31 98 PRO A CA 1
ATOM 775 C C . PRO A 1 98 ? -17.924 -19.514 -35.513 1.00 89.31 98 PRO A C 1
ATOM 777 O O . PRO A 1 98 ? -17.655 -18.855 -34.504 1.00 89.31 98 PRO A O 1
ATOM 780 N N . VAL A 1 99 ? -18.987 -20.323 -35.558 1.00 84.00 99 VAL A N 1
ATOM 781 C CA . VAL A 1 99 ? -19.929 -20.484 -34.433 1.00 84.00 99 VAL A CA 1
ATOM 782 C C . VAL A 1 99 ? -19.231 -21.097 -33.217 1.00 84.00 99 VAL A C 1
ATOM 784 O O . VAL A 1 99 ? -19.440 -20.644 -32.096 1.00 84.00 99 VAL A O 1
ATOM 787 N N . ASP A 1 100 ? -18.348 -22.064 -33.448 1.00 82.75 100 ASP A N 1
ATOM 788 C CA . ASP A 1 100 ? -17.490 -22.687 -32.440 1.00 82.75 100 ASP A CA 1
ATOM 789 C C . ASP A 1 100 ? -16.532 -21.677 -31.792 1.00 82.75 100 ASP A C 1
ATOM 791 O O . ASP A 1 100 ? -16.358 -21.694 -30.574 1.00 82.75 100 ASP A O 1
ATOM 795 N N . ALA A 1 101 ? -15.978 -20.727 -32.550 1.00 81.31 101 ALA A N 1
ATOM 796 C CA . ALA A 1 101 ? -15.169 -19.645 -31.985 1.00 81.31 101 ALA A CA 1
ATOM 797 C C . ALA A 1 101 ? -15.995 -18.752 -31.039 1.00 81.31 101 ALA A C 1
ATOM 799 O O . ALA A 1 101 ? -15.539 -18.404 -29.947 1.00 81.31 101 ALA A O 1
ATOM 800 N N . MET A 1 102 ? -17.241 -18.438 -31.406 1.00 86.50 102 MET A N 1
ATOM 801 C CA . MET A 1 102 ? -18.149 -17.659 -30.556 1.00 86.50 102 MET A CA 1
ATOM 802 C C . MET A 1 102 ? -18.590 -18.430 -29.302 1.00 86.50 102 MET A C 1
ATOM 804 O O . MET A 1 102 ? -18.712 -17.832 -28.231 1.00 86.50 102 MET A O 1
ATOM 808 N N . GLU A 1 103 ? -18.782 -19.747 -29.395 1.00 82.62 103 GLU A N 1
ATOM 809 C CA . GLU A 1 103 ? -19.055 -20.609 -28.236 1.00 82.62 103 GLU A CA 1
ATOM 810 C C . GLU A 1 103 ? -17.838 -20.752 -27.316 1.00 82.62 103 GLU A C 1
ATOM 812 O O . GLU A 1 103 ? -17.983 -20.699 -26.093 1.00 82.62 103 GLU A O 1
ATOM 817 N N . THR A 1 104 ? -16.635 -20.839 -27.887 1.00 81.00 104 THR A N 1
ATOM 818 C CA . THR A 1 104 ? -15.382 -20.891 -27.123 1.00 81.00 104 THR A CA 1
ATOM 819 C C . THR A 1 104 ? -15.210 -19.605 -26.316 1.00 81.00 104 THR A C 1
ATOM 821 O O . THR A 1 104 ? -14.932 -19.654 -25.119 1.00 81.00 104 THR A O 1
ATOM 824 N N . ILE A 1 105 ? -15.482 -18.448 -26.930 1.00 77.00 105 ILE A N 1
ATOM 825 C CA . ILE A 1 105 ? -15.431 -17.146 -26.250 1.00 77.00 105 ILE A CA 1
ATOM 826 C C . ILE A 1 105 ? -16.506 -17.019 -25.175 1.00 77.00 105 ILE A C 1
ATOM 828 O O . ILE A 1 105 ? -16.252 -16.358 -24.172 1.00 77.00 105 ILE A O 1
ATOM 832 N N . ARG A 1 106 ? -17.677 -17.639 -25.364 1.00 77.56 106 ARG A N 1
ATOM 833 C CA . ARG A 1 106 ? -18.770 -17.656 -24.382 1.00 77.56 106 ARG A CA 1
ATOM 834 C C . ARG A 1 106 ? -18.461 -18.518 -23.158 1.00 77.56 106 ARG A C 1
ATOM 836 O O . ARG A 1 106 ? -19.040 -18.283 -22.100 1.00 77.56 106 ARG A O 1
ATOM 843 N N . SER A 1 107 ? -17.611 -19.529 -23.302 1.00 68.62 107 SER A N 1
ATOM 844 C CA . SER A 1 107 ? -17.236 -20.402 -22.194 1.00 68.62 107 SER A CA 1
ATOM 845 C C . SER A 1 107 ? -16.315 -19.673 -21.205 1.00 68.62 107 SER A C 1
ATOM 847 O O . SER A 1 107 ? -15.402 -18.963 -21.613 1.00 68.62 107 SER A O 1
ATOM 849 N N . ASP A 1 108 ? -16.501 -19.894 -19.898 1.00 54.59 108 ASP A N 1
ATOM 850 C CA . ASP A 1 108 ? -15.581 -19.429 -18.834 1.00 54.59 108 ASP A CA 1
ATOM 851 C C . ASP A 1 108 ? -14.219 -20.163 -18.863 1.00 54.59 108 ASP A C 1
ATOM 853 O O . ASP A 1 108 ? -13.423 -20.083 -17.926 1.00 54.59 108 ASP A O 1
ATOM 857 N N . ARG A 1 109 ? -13.931 -20.911 -19.936 1.00 51.66 109 ARG A N 1
ATOM 858 C CA . ARG A 1 109 ? -12.653 -21.589 -20.126 1.00 51.66 109 ARG A CA 1
ATOM 859 C C . ARG A 1 109 ? -11.655 -20.624 -20.772 1.00 51.66 109 ARG A C 1
ATOM 861 O O . ARG A 1 109 ? -12.029 -19.865 -21.667 1.00 51.66 109 ARG A O 1
ATOM 868 N N . PRO A 1 110 ? -10.376 -20.649 -20.360 1.00 46.97 110 PRO A N 1
ATOM 869 C CA . PRO A 1 110 ? -9.324 -19.927 -21.064 1.00 46.97 110 PRO A CA 1
ATOM 870 C C . PRO A 1 110 ? -9.345 -20.295 -22.554 1.00 46.97 110 PRO A C 1
ATOM 872 O O . PRO A 1 110 ? -9.383 -21.473 -22.894 1.00 46.97 110 PRO A O 1
ATOM 875 N N . LEU A 1 111 ? -9.287 -19.300 -23.443 1.00 45.41 111 LEU A N 1
ATOM 876 C CA . LEU A 1 111 ? -9.240 -19.479 -24.908 1.00 45.41 111 LEU A CA 1
ATOM 877 C C . LEU A 1 111 ? -7.931 -20.118 -25.415 1.00 45.41 111 LEU A C 1
ATOM 879 O O . LEU A 1 111 ? -7.665 -20.128 -26.614 1.00 45.41 111 LEU A O 1
ATOM 883 N N . LEU A 1 112 ? -7.099 -20.626 -24.509 1.00 47.16 112 LEU A N 1
ATOM 884 C CA . LEU A 1 112 ? -5.873 -21.337 -24.823 1.00 47.16 112 LEU A CA 1
ATOM 885 C C . LEU A 1 112 ? -6.126 -22.829 -24.592 1.00 47.16 112 LEU A C 1
ATOM 887 O O . LEU A 1 112 ? -6.569 -23.197 -23.500 1.00 47.16 112 LEU A O 1
ATOM 891 N N . PRO A 1 113 ? -5.875 -23.694 -25.586 1.00 35.53 113 PRO A N 1
ATOM 892 C CA . PRO A 1 113 ? -6.060 -25.117 -25.392 1.00 35.53 113 PRO A CA 1
ATOM 893 C C . PRO A 1 113 ? -5.021 -25.630 -24.389 1.00 35.53 113 PRO A C 1
ATOM 895 O O . PRO A 1 113 ? -3.859 -25.226 -24.417 1.00 35.53 113 PRO A O 1
ATOM 898 N N . ALA A 1 114 ? -5.461 -26.530 -23.507 1.00 42.75 114 ALA A N 1
ATOM 899 C CA . ALA A 1 114 ? -4.607 -27.237 -22.552 1.00 42.75 114 ALA A CA 1
ATOM 900 C C . ALA A 1 114 ? -3.506 -28.069 -23.238 1.00 42.75 114 ALA A C 1
ATOM 902 O O . ALA A 1 114 ? -2.502 -28.385 -22.607 1.00 42.75 114 ALA A O 1
ATOM 903 N N . ASP A 1 115 ? -3.642 -28.328 -24.540 1.00 39.28 115 ASP A N 1
ATOM 904 C CA . ASP A 1 115 ? -2.706 -29.110 -25.331 1.00 39.28 115 ASP A CA 1
ATOM 905 C C . ASP A 1 115 ? -2.421 -28.337 -26.630 1.00 39.28 115 ASP A C 1
ATOM 907 O O . ASP A 1 115 ? -3.348 -27.942 -27.338 1.00 39.28 115 ASP A O 1
ATOM 911 N N . GLY A 1 116 ? -1.148 -28.067 -26.932 1.00 41.25 116 GLY A N 1
ATOM 912 C CA . GLY A 1 116 ? -0.698 -27.213 -28.041 1.00 41.25 116 GLY A CA 1
ATOM 913 C C . GLY A 1 116 ? -1.034 -27.718 -29.454 1.00 41.25 116 GLY A C 1
ATOM 914 O O . GLY A 1 116 ? -0.142 -28.109 -30.204 1.00 41.25 116 GLY A O 1
ATOM 915 N N . GLY A 1 117 ? -2.306 -27.660 -29.847 1.00 29.84 117 GLY A N 1
ATOM 916 C CA . GLY A 1 117 ? -2.762 -27.837 -31.222 1.00 29.84 117 GLY A CA 1
ATOM 917 C C . GLY A 1 117 ? -2.473 -26.595 -32.066 1.00 29.84 117 GLY A C 1
ATOM 918 O O . GLY A 1 117 ? -2.965 -25.505 -31.779 1.00 29.84 117 GLY A O 1
ATOM 919 N N . GLN A 1 118 ? -1.663 -26.764 -33.111 1.00 33.22 118 GLN A N 1
ATOM 920 C CA . GLN A 1 118 ? -1.356 -25.735 -34.102 1.00 33.22 118 GLN A CA 1
ATOM 921 C C . GLN A 1 118 ? -2.623 -25.194 -34.778 1.00 33.22 118 GLN A C 1
ATOM 923 O O . GLN A 1 118 ? -3.432 -25.953 -35.310 1.00 33.22 118 GLN A O 1
ATOM 928 N N . ILE A 1 119 ? -2.701 -23.867 -34.896 1.00 31.75 119 ILE A N 1
ATOM 929 C CA . ILE A 1 119 ? -3.402 -23.225 -36.009 1.00 31.75 119 ILE A CA 1
ATOM 930 C C . ILE A 1 119 ? -2.553 -23.530 -37.248 1.00 31.75 119 ILE A C 1
ATOM 932 O O . ILE A 1 119 ? -1.553 -22.865 -37.516 1.00 31.75 119 ILE A O 1
ATOM 936 N N . GLY A 1 120 ? -2.875 -24.625 -37.934 1.00 26.50 120 GLY A N 1
ATOM 937 C CA . GLY A 1 120 ? -2.240 -24.984 -39.192 1.00 26.50 120 GLY A CA 1
ATOM 938 C C . GLY A 1 120 ? -2.502 -23.894 -40.224 1.00 26.50 120 GLY A C 1
ATOM 939 O O . GLY A 1 120 ? -3.649 -23.629 -40.583 1.00 26.50 120 GLY A O 1
ATOM 940 N N . GLY A 1 121 ? -1.430 -23.276 -40.717 1.00 28.36 121 GLY A N 1
ATOM 941 C CA . GLY A 1 121 ? -1.472 -22.620 -42.011 1.00 28.36 121 GLY A CA 1
ATOM 942 C C . GLY A 1 121 ? -1.849 -23.642 -43.082 1.00 28.36 121 GLY A C 1
ATOM 943 O O . GLY A 1 121 ? -1.468 -24.815 -43.011 1.00 28.36 121 GLY A O 1
ATOM 944 N N . LEU A 1 122 ? -2.571 -23.176 -44.105 1.00 28.22 122 LEU A N 1
ATOM 945 C CA . LEU A 1 122 ? -2.481 -23.783 -45.429 1.00 28.22 122 LEU A CA 1
ATOM 946 C C . LEU A 1 122 ? -1.001 -24.117 -45.700 1.00 28.22 122 LEU A C 1
ATOM 948 O O . LEU A 1 122 ? -0.138 -23.295 -45.405 1.00 28.22 122 LEU A O 1
ATOM 952 N N . PHE A 1 123 ? -0.746 -25.294 -46.275 1.00 27.36 123 PHE A N 1
ATOM 953 C CA . PHE A 1 123 ? 0.567 -25.885 -46.590 1.00 27.36 123 PHE A CA 1
ATOM 954 C C . PHE A 1 123 ? 1.166 -26.791 -45.501 1.00 27.36 123 PHE A C 1
ATOM 956 O O . PHE A 1 123 ? 2.192 -26.512 -44.889 1.00 27.36 123 PHE A O 1
ATOM 963 N N . ALA A 1 124 ? 0.548 -27.963 -45.340 1.00 25.64 124 ALA A N 1
ATOM 964 C CA . ALA A 1 124 ? 1.184 -29.131 -44.744 1.00 25.64 124 ALA A CA 1
ATOM 965 C C . ALA A 1 124 ? 2.245 -29.736 -45.685 1.00 25.64 124 ALA A C 1
ATOM 967 O O . ALA A 1 124 ? 1.971 -29.924 -46.874 1.00 25.64 124 ALA A O 1
ATOM 968 N N . ARG A 1 125 ? 3.391 -30.166 -45.134 1.00 26.11 125 ARG A N 1
ATOM 969 C CA . ARG A 1 125 ? 4.031 -31.422 -45.555 1.00 26.11 125 ARG A CA 1
ATOM 970 C C . ARG A 1 125 ? 4.957 -32.022 -44.487 1.00 26.11 125 ARG A C 1
ATOM 972 O O . ARG A 1 125 ? 5.912 -31.394 -44.056 1.00 26.11 125 ARG A O 1
ATOM 979 N N . GLU A 1 126 ? 4.616 -33.271 -44.179 1.00 25.08 126 GLU A N 1
ATOM 980 C CA . GLU A 1 126 ? 5.407 -34.411 -43.699 1.00 25.08 126 GLU A CA 1
ATOM 981 C C . GLU A 1 126 ? 6.072 -34.408 -42.308 1.00 25.08 126 GLU A C 1
ATOM 983 O O . GLU A 1 126 ? 6.866 -33.566 -41.907 1.00 25.08 126 GLU A O 1
ATOM 988 N N . SER A 1 127 ? 5.693 -35.473 -41.600 1.00 27.31 127 SER A N 1
ATOM 989 C CA . SER A 1 127 ? 6.055 -35.951 -40.275 1.00 27.31 127 SER A CA 1
ATOM 990 C C . SER A 1 127 ? 7.499 -36.424 -40.155 1.00 27.31 127 SER A C 1
ATOM 992 O O . SER A 1 127 ? 7.982 -37.078 -41.072 1.00 27.31 127 SER A O 1
ATOM 994 N N . MET A 1 128 ? 8.071 -36.319 -38.955 1.00 24.23 128 MET A N 1
ATOM 995 C CA . MET A 1 128 ? 8.786 -37.422 -38.294 1.00 24.23 128 MET A CA 1
ATOM 996 C C . MET A 1 128 ? 8.761 -37.181 -36.779 1.00 24.23 128 MET A C 1
ATOM 998 O O . MET A 1 128 ? 9.082 -36.092 -36.310 1.00 24.23 128 MET A O 1
ATOM 1002 N N . GLY A 1 129 ? 8.324 -38.192 -36.025 1.00 33.56 129 GLY A N 1
ATOM 1003 C CA . GLY A 1 129 ? 8.179 -38.138 -34.574 1.00 33.56 129 GLY A CA 1
ATOM 1004 C C . GLY A 1 129 ? 9.510 -38.139 -33.822 1.00 33.56 129 GLY A C 1
ATOM 1005 O O . GLY A 1 129 ? 10.490 -38.748 -34.246 1.00 33.56 129 GLY A O 1
ATOM 1006 N N . GLY A 1 130 ? 9.505 -37.494 -32.658 1.00 24.12 130 GLY A N 1
ATOM 1007 C CA . GLY A 1 130 ? 10.568 -37.558 -31.662 1.00 24.12 130 GLY A CA 1
ATOM 1008 C C . GLY A 1 130 ? 9.966 -37.347 -30.276 1.00 24.12 130 GLY A C 1
ATOM 1009 O O . GLY A 1 130 ? 9.218 -36.397 -30.064 1.00 24.12 130 GLY A O 1
ATOM 1010 N N . ALA A 1 131 ? 10.232 -38.282 -29.367 1.00 27.50 131 ALA A N 1
ATOM 1011 C CA . ALA A 1 131 ? 9.702 -38.317 -28.010 1.00 27.50 131 ALA A CA 1
ATOM 1012 C C . ALA A 1 131 ? 10.031 -37.046 -27.202 1.00 27.50 131 ALA A C 1
ATOM 1014 O O . ALA A 1 131 ? 11.122 -36.491 -27.314 1.00 27.50 131 ALA A O 1
ATOM 1015 N N . VAL A 1 132 ? 9.086 -36.627 -26.356 1.00 28.52 132 VAL A N 1
ATOM 1016 C CA . VAL A 1 132 ? 9.221 -35.504 -25.415 1.00 28.52 132 VAL A CA 1
ATOM 1017 C C . VAL A 1 132 ? 10.237 -35.865 -24.318 1.00 28.52 132 VAL A C 1
ATOM 1019 O O . VAL A 1 132 ? 10.006 -36.845 -23.606 1.00 28.52 132 VAL A O 1
ATOM 1022 N N . PRO A 1 133 ? 11.340 -35.111 -24.131 1.00 25.86 133 PRO A N 1
ATOM 1023 C CA . PRO A 1 133 ? 12.202 -35.265 -22.967 1.00 25.86 133 PRO A CA 1
ATOM 1024 C C . PRO A 1 133 ? 11.681 -34.414 -21.788 1.00 25.86 133 PRO A C 1
ATOM 1026 O O . PRO A 1 133 ? 10.917 -33.467 -21.989 1.00 25.86 133 PRO A O 1
ATOM 1029 N N . PRO A 1 134 ? 12.064 -34.749 -20.544 1.00 28.77 134 PRO A N 1
ATOM 1030 C CA . PRO A 1 134 ? 11.481 -34.161 -19.346 1.00 28.77 134 PRO A CA 1
ATOM 1031 C C . PRO A 1 134 ? 11.884 -32.693 -19.168 1.00 28.77 134 PRO A C 1
ATOM 1033 O O . PRO A 1 134 ? 12.972 -32.269 -19.563 1.00 28.77 134 PRO A O 1
ATOM 1036 N N . VAL A 1 135 ? 10.979 -31.936 -18.541 1.00 38.59 135 VAL A N 1
ATOM 1037 C CA . VAL A 1 135 ? 11.126 -30.524 -18.167 1.00 38.59 135 VAL A CA 1
ATOM 1038 C C . VAL A 1 135 ? 12.461 -30.310 -17.455 1.00 38.59 135 VAL A C 1
ATOM 1040 O O . VAL A 1 135 ? 12.647 -30.730 -16.314 1.00 38.59 135 VAL A O 1
ATOM 1043 N N . THR A 1 136 ? 13.390 -29.636 -18.128 1.00 28.36 136 THR A N 1
ATOM 1044 C CA . THR A 1 136 ? 14.580 -29.065 -17.498 1.00 28.36 136 THR A CA 1
ATOM 1045 C C . THR A 1 136 ? 14.330 -27.578 -17.249 1.00 28.36 136 THR A C 1
ATOM 1047 O O . THR A 1 136 ? 13.861 -26.847 -18.122 1.00 28.36 136 THR A O 1
ATOM 1050 N N . GLN A 1 137 ? 14.604 -27.145 -16.019 1.00 38.62 137 GLN A N 1
ATOM 1051 C CA . GLN A 1 137 ? 14.481 -25.777 -15.509 1.00 38.62 137 GLN A CA 1
ATOM 1052 C C . GLN A 1 137 ? 15.466 -24.812 -16.197 1.00 38.62 137 GLN A C 1
ATOM 1054 O O . GLN A 1 137 ? 16.415 -24.388 -15.557 1.00 38.62 137 GLN A O 1
ATOM 1059 N N . ASN A 1 138 ? 15.318 -24.500 -17.490 1.00 37.44 138 ASN A N 1
ATOM 1060 C CA . ASN A 1 138 ? 16.228 -23.563 -18.180 1.00 37.44 138 ASN A CA 1
ATOM 1061 C C . ASN A 1 138 ? 15.637 -22.850 -19.415 1.00 37.44 138 ASN A C 1
ATOM 1063 O O . ASN A 1 138 ? 16.381 -22.244 -20.186 1.00 37.44 138 ASN A O 1
ATOM 1067 N N . ALA A 1 139 ? 14.321 -22.883 -19.637 1.00 45.53 139 ALA A N 1
ATOM 1068 C CA . ALA A 1 139 ? 13.727 -22.116 -20.731 1.00 45.53 139 ALA A CA 1
ATOM 1069 C C . ALA A 1 139 ? 13.548 -20.651 -20.302 1.00 45.53 139 ALA A C 1
ATOM 1071 O O . ALA A 1 139 ? 12.594 -20.305 -19.611 1.00 45.53 139 ALA A O 1
ATOM 1072 N N . VAL A 1 140 ? 14.490 -19.795 -20.695 1.00 59.69 140 VAL A N 1
ATOM 1073 C CA . VAL A 1 140 ? 14.322 -18.341 -20.619 1.00 59.69 140 VAL A CA 1
ATOM 1074 C C . VAL A 1 140 ? 13.175 -17.947 -21.553 1.00 59.69 140 VAL A C 1
ATOM 1076 O O . VAL A 1 140 ? 13.186 -18.311 -22.731 1.00 59.69 140 VAL A O 1
ATOM 1079 N N . GLY A 1 141 ? 12.180 -17.232 -21.025 1.00 65.00 141 GLY A N 1
ATOM 1080 C CA . GLY A 1 141 ? 11.043 -16.729 -21.786 1.00 65.00 141 GLY A CA 1
ATOM 1081 C C . GLY A 1 141 ? 11.488 -15.832 -22.941 1.00 65.00 141 GLY A C 1
ATOM 1082 O O . GLY A 1 141 ? 12.587 -15.272 -22.944 1.00 65.00 141 GLY A O 1
ATOM 1083 N N . SER A 1 142 ? 10.630 -15.667 -23.947 1.00 69.31 142 SER A N 1
ATOM 1084 C CA . SER A 1 142 ? 10.965 -14.915 -25.167 1.00 69.31 142 SER A CA 1
ATOM 1085 C C . SER A 1 142 ? 11.336 -13.445 -24.917 1.00 69.31 142 SER A C 1
ATOM 1087 O O . SER A 1 142 ? 11.977 -12.830 -25.769 1.00 69.31 142 SER A O 1
ATOM 1089 N N . LYS A 1 143 ? 10.972 -12.880 -23.756 1.00 75.62 143 LYS A N 1
ATOM 1090 C CA . LYS A 1 143 ? 11.313 -11.517 -23.315 1.00 75.62 143 LYS A CA 1
ATOM 1091 C C . LYS A 1 143 ? 12.297 -11.490 -22.135 1.00 75.62 143 LYS A C 1
ATOM 1093 O O . LYS A 1 143 ? 12.487 -10.432 -21.533 1.00 75.62 143 LYS A O 1
ATOM 1098 N N . GLY A 1 144 ? 12.982 -12.608 -21.891 1.00 65.06 144 GLY A N 1
ATOM 1099 C CA . GLY A 1 144 ? 14.111 -12.726 -20.973 1.00 65.06 144 GLY A CA 1
ATOM 1100 C C . GLY A 1 144 ? 13.719 -12.921 -19.506 1.00 65.06 144 GLY A C 1
ATOM 1101 O O . GLY A 1 144 ? 12.539 -12.839 -19.170 1.00 65.06 144 GLY A O 1
ATOM 1102 N N . PRO A 1 145 ? 14.711 -13.143 -18.620 1.00 86.25 145 PRO A N 1
ATOM 1103 C CA . PRO A 1 145 ? 14.476 -13.141 -17.184 1.00 86.25 145 PRO A CA 1
ATOM 1104 C C . PRO A 1 145 ? 14.128 -11.729 -16.693 1.00 86.25 145 PRO A C 1
ATOM 1106 O O . PRO A 1 145 ? 14.625 -10.730 -17.226 1.00 86.25 145 PRO A O 1
ATOM 1109 N N . THR A 1 146 ? 13.333 -11.648 -15.628 1.00 93.44 146 THR A N 1
ATOM 1110 C CA . THR A 1 146 ? 12.907 -10.382 -15.013 1.00 93.44 146 THR A CA 1
ATOM 1111 C C . THR A 1 146 ? 13.262 -10.358 -13.529 1.00 93.44 146 THR A C 1
ATOM 1113 O O . THR A 1 146 ? 12.815 -11.202 -12.761 1.00 93.44 146 THR A O 1
ATOM 1116 N N . ALA A 1 147 ? 14.050 -9.377 -13.097 1.00 95.31 147 ALA A N 1
ATOM 1117 C CA . ALA A 1 147 ? 14.306 -9.127 -11.684 1.00 95.31 147 ALA A CA 1
ATOM 1118 C C . ALA A 1 147 ? 13.117 -8.384 -11.058 1.00 95.31 147 ALA A C 1
ATOM 1120 O O . ALA A 1 147 ? 12.745 -7.300 -11.514 1.00 95.31 147 ALA A O 1
ATOM 1121 N N . MET A 1 148 ? 12.550 -8.940 -9.992 1.00 96.88 148 MET A N 1
ATOM 1122 C CA . MET A 1 148 ? 11.507 -8.306 -9.191 1.00 96.88 148 MET A CA 1
ATOM 1123 C C . MET A 1 148 ? 12.127 -7.795 -7.894 1.00 96.88 148 MET A C 1
ATOM 1125 O O . MET A 1 148 ? 12.534 -8.583 -7.048 1.00 96.88 148 MET A O 1
ATOM 1129 N N . VAL A 1 149 ? 12.235 -6.474 -7.746 1.00 96.75 149 VAL A N 1
ATOM 1130 C CA . VAL A 1 149 ? 12.960 -5.837 -6.639 1.00 96.75 149 VAL A CA 1
ATOM 1131 C C . VAL A 1 149 ? 11.977 -5.199 -5.669 1.00 96.75 149 VAL A C 1
ATOM 1133 O O . VAL A 1 149 ? 11.452 -4.117 -5.934 1.00 96.75 149 VAL A O 1
ATOM 1136 N N . PHE A 1 150 ? 11.745 -5.843 -4.531 1.00 97.12 150 PHE A N 1
ATOM 1137 C CA . PHE A 1 150 ? 10.896 -5.312 -3.468 1.00 97.12 150 PHE A CA 1
ATOM 1138 C C . PHE A 1 150 ? 11.618 -4.197 -2.713 1.00 97.12 150 PHE A C 1
ATOM 1140 O O . PHE A 1 150 ? 12.704 -4.402 -2.174 1.00 97.12 150 PHE A O 1
ATOM 1147 N N . LEU A 1 151 ? 11.007 -3.011 -2.668 1.00 95.25 151 LEU A N 1
ATOM 1148 C CA . LEU A 1 151 ? 11.539 -1.847 -1.959 1.00 95.25 151 LEU A CA 1
ATOM 1149 C C . LEU A 1 151 ? 10.762 -1.601 -0.667 1.00 95.25 151 LEU A C 1
ATOM 1151 O O . LEU A 1 151 ? 9.553 -1.378 -0.706 1.00 95.25 151 LEU A O 1
ATOM 1155 N N . ASN A 1 152 ? 11.465 -1.559 0.462 1.00 92.94 152 ASN A N 1
ATOM 1156 C CA . ASN A 1 152 ? 10.898 -1.206 1.767 1.00 92.94 152 ASN A CA 1
ATOM 1157 C C . ASN A 1 152 ? 11.963 -0.469 2.611 1.00 92.94 152 ASN A C 1
ATOM 1159 O O . ASN A 1 152 ? 13.133 -0.408 2.234 1.00 92.94 152 ASN A O 1
ATOM 1163 N N . MET A 1 153 ? 11.597 0.121 3.745 1.00 86.31 153 MET A N 1
ATOM 1164 C CA . MET A 1 153 ? 12.559 0.713 4.684 1.00 86.31 153 MET A CA 1
ATOM 1165 C C . MET A 1 153 ? 13.466 -0.358 5.289 1.00 86.31 153 MET A C 1
ATOM 1167 O O . MET A 1 153 ? 14.663 -0.120 5.457 1.00 86.31 153 MET A O 1
ATOM 1171 N N . GLY A 1 154 ? 12.899 -1.543 5.524 1.00 81.31 154 GLY A N 1
ATOM 1172 C CA . GLY A 1 154 ? 13.524 -2.605 6.297 1.00 81.31 154 GLY A CA 1
ATOM 1173 C C . GLY A 1 154 ? 13.412 -2.352 7.793 1.00 81.31 154 GLY A C 1
ATOM 1174 O O . GLY A 1 154 ? 12.874 -1.342 8.243 1.00 81.31 154 GLY A O 1
ATOM 1175 N N . GLY A 1 155 ? 13.928 -3.299 8.558 1.00 74.25 155 GLY A N 1
ATOM 1176 C CA . GLY A 1 155 ? 14.061 -3.217 10.000 1.00 74.25 155 GLY A CA 1
ATOM 1177 C C . GLY A 1 155 ? 15.254 -4.068 10.418 1.00 74.25 155 GLY A C 1
ATOM 1178 O O . GLY A 1 155 ? 15.594 -5.003 9.690 1.00 74.25 155 GLY A O 1
ATOM 1179 N N . PRO A 1 156 ? 15.910 -3.733 11.535 1.00 66.75 156 PRO A N 1
ATOM 1180 C CA . PRO A 1 156 ? 17.062 -4.475 12.021 1.00 66.75 156 PRO A CA 1
ATOM 1181 C C . PRO A 1 156 ? 16.729 -5.964 12.159 1.00 66.75 156 PRO A C 1
ATOM 1183 O O . PRO A 1 156 ? 15.748 -6.334 12.813 1.00 66.75 156 PRO A O 1
ATOM 1186 N N . SER A 1 157 ? 17.540 -6.811 11.519 1.00 55.94 157 SER A N 1
ATOM 1187 C CA . SER A 1 157 ? 17.419 -8.272 11.632 1.00 55.94 157 SER A CA 1
ATOM 1188 C C . SER A 1 157 ? 18.022 -8.759 12.949 1.00 55.94 157 SER A C 1
ATOM 1190 O O . SER A 1 157 ? 17.640 -9.801 13.462 1.00 55.94 157 SER A O 1
ATOM 1192 N N . THR A 1 158 ? 18.944 -7.985 13.525 1.00 53.72 158 THR A N 1
ATOM 1193 C CA . THR A 1 158 ? 19.499 -8.211 14.860 1.00 53.72 158 THR A CA 1
ATOM 1194 C C . THR A 1 158 ? 19.461 -6.925 15.672 1.00 53.72 158 THR A C 1
ATOM 1196 O O . THR A 1 158 ? 19.451 -5.819 15.134 1.00 53.72 158 THR A O 1
ATOM 1199 N N . VAL A 1 159 ? 19.495 -7.061 16.995 1.00 53.25 159 VAL A N 1
ATOM 1200 C CA . VAL A 1 159 ? 19.555 -5.941 17.949 1.00 53.25 159 VAL A CA 1
ATOM 1201 C C . VAL A 1 159 ? 20.740 -4.993 17.663 1.00 53.25 159 VAL A C 1
ATOM 1203 O O . VAL A 1 159 ? 20.660 -3.800 17.964 1.00 53.25 159 VAL A O 1
ATOM 1206 N N . ASP A 1 160 ? 21.802 -5.491 17.026 1.00 45.72 160 ASP A N 1
ATOM 1207 C CA . ASP A 1 160 ? 23.001 -4.727 16.666 1.00 45.72 160 ASP A CA 1
ATOM 1208 C C . ASP A 1 160 ? 22.841 -3.897 15.374 1.00 45.72 160 ASP A C 1
ATOM 1210 O O . ASP A 1 160 ? 23.568 -2.927 15.183 1.00 45.72 160 ASP A O 1
ATOM 1214 N N . GLU A 1 161 ? 21.867 -4.213 14.509 1.00 49.22 161 GLU A N 1
ATOM 1215 C CA . GLU A 1 161 ? 21.593 -3.487 13.252 1.00 49.22 161 GLU A CA 1
ATOM 1216 C C . GLU A 1 161 ? 20.688 -2.250 13.435 1.00 49.22 161 GLU A C 1
ATOM 1218 O O . GLU A 1 161 ? 20.308 -1.603 12.458 1.00 49.22 161 GLU A O 1
ATOM 1223 N N . ALA A 1 162 ? 20.296 -1.911 14.668 1.00 47.19 162 ALA A N 1
ATOM 1224 C CA . ALA A 1 162 ? 19.438 -0.762 14.964 1.00 47.19 162 ALA A CA 1
ATOM 1225 C C . ALA A 1 162 ? 20.214 0.569 14.864 1.00 47.19 162 ALA A C 1
ATOM 1227 O O . ALA A 1 162 ? 20.417 1.254 15.872 1.00 47.19 162 ALA A O 1
ATOM 1228 N N . ASP A 1 163 ? 20.651 0.929 13.654 1.00 43.16 163 ASP A N 1
ATOM 1229 C CA . ASP A 1 163 ? 21.362 2.178 13.374 1.00 43.16 163 ASP A CA 1
ATOM 1230 C C . ASP A 1 163 ? 20.450 3.214 12.689 1.00 43.16 163 ASP A C 1
ATOM 1232 O O . ASP A 1 163 ? 19.699 2.942 11.748 1.00 43.16 163 ASP A O 1
ATOM 1236 N N . GLY A 1 164 ? 20.457 4.419 13.248 1.00 46.03 164 GLY A N 1
ATOM 1237 C CA . GLY A 1 164 ? 19.498 5.482 13.015 1.00 46.03 164 GLY A CA 1
ATOM 1238 C C . GLY A 1 164 ? 20.000 6.540 12.047 1.00 46.03 164 GLY A C 1
ATOM 1239 O O . GLY A 1 164 ? 20.795 7.402 12.409 1.00 46.03 164 GLY A O 1
ATOM 1240 N N . ASP A 1 165 ? 19.401 6.576 10.859 1.00 42.78 165 ASP A N 1
ATOM 1241 C CA . ASP A 1 165 ? 19.547 7.706 9.939 1.00 42.78 165 ASP A CA 1
ATOM 1242 C C . ASP A 1 165 ? 18.178 8.127 9.373 1.00 42.78 165 ASP A C 1
ATOM 1244 O O . ASP A 1 165 ? 17.905 8.076 8.172 1.00 42.78 165 ASP A O 1
ATOM 1248 N N . LEU A 1 166 ? 17.263 8.507 10.278 1.00 45.25 166 LEU A N 1
ATOM 1249 C CA . LEU A 1 166 ? 15.873 8.851 9.939 1.00 45.25 166 LEU A CA 1
ATOM 1250 C C . LEU A 1 166 ? 15.578 10.360 9.824 1.00 45.25 166 LEU A C 1
ATOM 1252 O O . LEU A 1 166 ? 14.447 10.727 9.511 1.00 45.25 166 LEU A O 1
ATOM 1256 N N . ILE A 1 167 ? 16.538 11.266 10.066 1.00 48.19 167 ILE A N 1
ATOM 1257 C CA . ILE A 1 167 ? 16.261 12.718 10.076 1.00 48.19 167 ILE A CA 1
ATOM 1258 C C . ILE A 1 167 ? 17.377 13.504 9.373 1.00 48.19 167 ILE A C 1
ATOM 1260 O O . ILE A 1 167 ? 18.513 13.439 9.832 1.00 48.19 167 ILE A O 1
ATOM 1264 N N . PRO A 1 168 ? 17.090 14.290 8.315 1.00 46.12 168 PRO A N 1
ATOM 1265 C CA . PRO A 1 168 ? 18.075 15.169 7.689 1.00 46.12 168 PRO A CA 1
ATOM 1266 C C . PRO A 1 168 ? 18.320 16.439 8.531 1.00 46.12 168 PRO A C 1
ATOM 1268 O O . PRO A 1 168 ? 17.471 17.322 8.619 1.00 46.12 168 PRO A O 1
ATOM 1271 N N . LEU A 1 169 ? 19.516 16.550 9.106 1.00 54.34 169 LEU A N 1
ATOM 1272 C CA . LEU A 1 169 ? 20.024 17.600 10.005 1.00 54.34 169 LEU A CA 1
ATOM 1273 C C . LEU A 1 169 ? 21.065 18.511 9.321 1.00 54.34 169 LEU A C 1
ATOM 1275 O O . LEU A 1 169 ? 21.835 19.221 9.969 1.00 54.34 169 LEU A O 1
ATOM 1279 N N . GLY A 1 170 ? 21.094 18.523 7.986 1.00 56.59 170 GLY A N 1
ATOM 1280 C CA . GLY A 1 170 ? 21.947 19.419 7.202 1.00 56.59 170 GLY A CA 1
ATOM 1281 C C . GLY A 1 170 ? 23.437 19.063 7.261 1.00 56.59 170 GLY A C 1
ATOM 1282 O O . GLY A 1 170 ? 23.812 17.896 7.283 1.00 56.59 170 GLY A O 1
ATOM 1283 N N . ARG A 1 171 ? 24.317 20.075 7.243 1.00 54.06 171 ARG A N 1
ATOM 1284 C CA . ARG A 1 171 ? 25.781 19.900 7.083 1.00 54.06 171 ARG A CA 1
ATOM 1285 C C . ARG A 1 171 ? 26.468 19.148 8.233 1.00 54.06 171 ARG A C 1
ATOM 1287 O O . ARG A 1 171 ? 27.603 18.719 8.071 1.00 54.06 171 ARG A O 1
ATOM 1294 N N . LEU A 1 172 ? 25.790 18.989 9.368 1.00 56.94 172 LEU A N 1
ATOM 1295 C CA . LEU A 1 172 ? 26.290 18.291 10.554 1.00 56.94 172 LEU A CA 1
ATOM 1296 C C . LEU A 1 172 ? 25.697 16.875 10.707 1.00 56.94 172 LEU A C 1
ATOM 1298 O O . LEU A 1 172 ? 25.916 16.248 11.742 1.00 56.94 172 LEU A O 1
ATOM 1302 N N . GLN A 1 173 ? 24.984 16.361 9.689 1.00 64.88 173 GLN A N 1
ATOM 1303 C CA . GLN A 1 173 ? 24.325 15.044 9.699 1.00 64.88 173 GLN A CA 1
ATOM 1304 C C . GLN A 1 173 ? 25.235 13.927 10.208 1.00 64.88 173 GLN A C 1
ATOM 1306 O O . GLN A 1 173 ? 24.843 13.185 11.096 1.00 64.88 173 GLN A O 1
ATOM 1311 N N . ASN A 1 174 ? 26.462 13.838 9.697 1.00 59.69 174 ASN A N 1
ATOM 1312 C CA . ASN A 1 174 ? 27.351 12.720 10.018 1.00 59.69 174 ASN A CA 1
ATOM 1313 C C . ASN A 1 174 ? 27.769 12.698 11.502 1.00 59.69 174 ASN A C 1
ATOM 1315 O O . ASN A 1 174 ? 28.084 11.641 12.036 1.00 59.69 174 ASN A O 1
ATOM 1319 N N . TYR A 1 175 ? 27.748 13.846 12.186 1.00 61.75 175 TYR A N 1
ATOM 1320 C CA . TYR A 1 175 ? 28.099 13.940 13.606 1.00 61.75 175 TYR A CA 1
ATOM 1321 C C . TYR A 1 175 ? 26.861 13.841 14.503 1.00 61.75 175 TYR A C 1
ATOM 1323 O O . TYR A 1 175 ? 26.837 13.062 15.454 1.00 61.75 175 TYR A O 1
ATOM 1331 N N . ILE A 1 176 ? 25.816 14.613 14.191 1.00 64.44 176 ILE A N 1
ATOM 1332 C CA . ILE A 1 176 ? 24.600 14.675 15.012 1.00 64.44 176 ILE A CA 1
ATOM 1333 C C . ILE A 1 176 ? 23.727 13.434 14.792 1.00 64.44 176 ILE A C 1
ATOM 1335 O O . ILE A 1 176 ? 23.149 12.931 15.750 1.00 64.44 176 ILE A O 1
ATOM 1339 N N . GLY A 1 177 ? 23.665 12.910 13.566 1.00 61.59 177 GLY A N 1
ATOM 1340 C CA . GLY A 1 177 ? 22.969 11.665 13.232 1.00 61.59 177 GLY A CA 1
ATOM 1341 C C . GLY A 1 177 ? 23.516 10.496 14.043 1.00 61.59 177 GLY A C 1
ATOM 1342 O O . GLY A 1 177 ? 22.763 9.876 14.783 1.00 61.59 177 GLY A O 1
ATOM 1343 N N . THR A 1 178 ? 24.839 10.309 14.039 1.00 65.38 178 THR A N 1
ATOM 1344 C CA . THR A 1 178 ? 25.523 9.286 14.852 1.00 65.38 178 THR A CA 1
ATOM 1345 C C . THR A 1 178 ? 25.246 9.455 16.350 1.00 65.38 178 THR A C 1
ATOM 1347 O O . THR A 1 178 ? 24.957 8.489 17.050 1.00 65.38 178 THR A O 1
ATOM 1350 N N . PHE A 1 179 ? 25.272 10.688 16.866 1.00 70.31 179 PHE A N 1
ATOM 1351 C CA . PHE A 1 179 ? 24.969 10.951 18.277 1.00 70.31 179 PHE A CA 1
ATOM 1352 C C . PHE A 1 179 ? 23.507 10.642 18.648 1.00 70.31 179 PHE A C 1
ATOM 1354 O O . PHE A 1 179 ? 23.245 10.042 19.691 1.00 70.31 179 PHE A O 1
ATOM 1361 N N . ILE A 1 180 ? 22.545 11.036 17.806 1.00 67.25 180 ILE A N 1
ATOM 1362 C CA . ILE A 1 180 ? 21.116 10.762 18.020 1.00 67.25 180 ILE A CA 1
ATOM 1363 C C . ILE A 1 180 ? 20.824 9.268 17.880 1.00 67.25 180 ILE A C 1
ATOM 1365 O O . ILE A 1 180 ? 20.049 8.746 18.683 1.00 67.25 180 ILE A O 1
ATOM 1369 N N . SER A 1 181 ? 21.444 8.598 16.902 1.00 67.38 181 SER A N 1
ATOM 1370 C CA . SER A 1 181 ? 21.376 7.147 16.715 1.00 67.38 181 SER A CA 1
ATOM 1371 C C . SER A 1 181 ? 21.807 6.442 17.997 1.00 67.38 181 SER A C 1
ATOM 1373 O O . SER A 1 181 ? 20.963 5.863 18.676 1.00 67.38 181 SER A O 1
ATOM 1375 N N . ASN A 1 182 ? 23.051 6.664 18.439 1.00 71.06 182 ASN A N 1
ATOM 1376 C CA . ASN A 1 182 ? 23.616 6.047 19.642 1.00 71.06 182 ASN A CA 1
ATOM 1377 C C . ASN A 1 182 ? 22.770 6.275 20.905 1.00 71.06 182 ASN A C 1
ATOM 1379 O O . ASN A 1 182 ? 22.689 5.406 21.771 1.00 71.06 182 ASN A O 1
ATOM 1383 N N . GLN A 1 183 ? 22.124 7.437 21.032 1.00 75.19 183 GLN A N 1
ATOM 1384 C CA . GLN A 1 183 ? 21.252 7.733 22.171 1.00 75.19 183 GLN A CA 1
ATOM 1385 C C . GLN A 1 183 ? 19.903 6.998 22.096 1.00 75.19 183 GLN A C 1
ATOM 1387 O O . GLN A 1 183 ? 19.322 6.658 23.127 1.00 75.19 183 GLN A O 1
ATOM 1392 N N . ARG A 1 184 ? 19.381 6.766 20.886 1.00 71.12 184 ARG A N 1
ATOM 1393 C CA . ARG A 1 184 ? 18.097 6.086 20.654 1.00 71.12 184 ARG A CA 1
ATOM 1394 C C . ARG A 1 184 ? 18.230 4.569 20.596 1.00 71.12 184 ARG A C 1
ATOM 1396 O O . ARG A 1 184 ? 17.285 3.893 21.005 1.00 71.12 184 ARG A O 1
ATOM 1403 N N . THR A 1 185 ? 19.370 4.041 20.154 1.00 75.62 185 THR A N 1
ATOM 1404 C CA . THR A 1 185 ? 19.619 2.603 19.989 1.00 75.62 185 THR A CA 1
ATOM 1405 C C . THR A 1 185 ? 19.218 1.791 21.225 1.00 75.62 185 THR A C 1
ATOM 1407 O O . THR A 1 185 ? 18.402 0.888 21.061 1.00 75.62 185 THR A O 1
ATOM 1410 N N . PRO A 1 186 ? 19.597 2.137 22.476 1.00 78.69 186 PRO A N 1
ATOM 1411 C CA . PRO A 1 186 ? 19.201 1.344 23.645 1.00 78.69 186 PRO A CA 1
ATOM 1412 C C . PRO A 1 186 ? 17.684 1.246 23.854 1.00 78.69 186 PRO A C 1
ATOM 1414 O O . PRO A 1 186 ? 17.188 0.239 24.359 1.00 78.69 186 PRO A O 1
ATOM 1417 N N . LYS A 1 187 ? 16.925 2.287 23.482 1.00 77.44 187 LYS A N 1
ATOM 1418 C CA . LYS A 1 187 ? 15.457 2.261 23.548 1.00 77.44 187 LYS A CA 1
ATOM 1419 C C . LYS A 1 187 ? 14.895 1.329 22.475 1.00 77.44 187 LYS A C 1
ATOM 1421 O O . LYS A 1 187 ? 14.084 0.470 22.801 1.00 77.44 187 LYS A O 1
ATOM 1426 N N . ILE A 1 188 ? 15.352 1.472 21.232 1.00 76.12 188 ILE A N 1
ATOM 1427 C CA . ILE A 1 188 ? 14.900 0.656 20.096 1.00 76.12 188 ILE A CA 1
ATOM 1428 C C . ILE A 1 188 ? 15.245 -0.825 20.311 1.00 76.12 188 ILE A C 1
ATOM 1430 O O . ILE A 1 188 ? 14.397 -1.689 20.122 1.00 76.12 188 ILE A O 1
ATOM 1434 N N . GLN A 1 189 ? 16.441 -1.126 20.818 1.00 78.06 189 GLN A N 1
ATOM 1435 C CA . GLN A 1 189 ? 16.870 -2.482 21.168 1.00 78.06 189 GLN A CA 1
ATOM 1436 C C . GLN A 1 189 ? 15.953 -3.142 22.204 1.00 78.06 189 GLN A C 1
ATOM 1438 O O . GLN A 1 189 ? 15.592 -4.305 22.048 1.00 78.06 189 GLN A O 1
ATOM 1443 N N . LYS A 1 190 ? 15.518 -2.403 23.236 1.00 81.00 190 LYS A N 1
ATOM 1444 C CA . LYS A 1 190 ? 14.541 -2.910 24.217 1.00 81.00 190 LYS A CA 1
ATOM 1445 C C . LYS A 1 190 ? 13.186 -3.217 23.579 1.00 81.00 190 LYS A C 1
ATOM 1447 O O . LYS A 1 190 ? 12.567 -4.215 23.938 1.00 81.00 190 LYS A O 1
ATOM 1452 N N . GLN A 1 191 ? 12.740 -2.386 22.638 1.00 79.75 191 GLN A N 1
ATOM 1453 C CA . GLN A 1 191 ? 11.488 -2.612 21.913 1.00 79.75 191 GLN A CA 1
ATOM 1454 C C . GLN A 1 191 ? 11.582 -3.854 21.013 1.00 79.75 191 GLN A C 1
ATOM 1456 O O . GLN A 1 191 ? 10.689 -4.697 21.053 1.00 79.75 191 GLN A O 1
ATOM 1461 N N . TYR A 1 192 ? 12.695 -4.033 20.291 1.00 78.88 192 TYR A N 1
ATOM 1462 C CA . TYR A 1 192 ? 12.948 -5.247 19.505 1.00 78.88 192 TYR A CA 1
ATOM 1463 C C . TYR A 1 192 ? 13.054 -6.498 20.379 1.00 78.88 192 TYR A C 1
ATOM 1465 O O . TYR A 1 192 ? 12.423 -7.509 20.082 1.00 78.88 192 TYR A O 1
ATOM 1473 N N . ALA A 1 193 ? 13.769 -6.430 21.504 1.00 80.75 193 ALA A N 1
ATOM 1474 C CA . ALA A 1 193 ? 13.851 -7.535 22.459 1.00 80.75 193 ALA A CA 1
ATOM 1475 C C . ALA A 1 193 ? 12.465 -7.949 22.983 1.00 80.75 193 ALA A C 1
ATOM 1477 O O . ALA A 1 193 ? 12.189 -9.134 23.155 1.00 80.75 193 ALA A O 1
ATOM 1478 N N . ALA A 1 194 ? 11.562 -6.985 23.179 1.00 79.31 194 ALA A N 1
ATOM 1479 C CA . ALA A 1 194 ? 10.193 -7.251 23.598 1.00 79.31 194 ALA A CA 1
ATOM 1480 C C . ALA A 1 194 ? 9.363 -8.020 22.550 1.00 79.31 194 ALA A C 1
ATOM 1482 O O . ALA A 1 194 ? 8.425 -8.709 22.950 1.00 79.31 194 ALA A O 1
ATOM 1483 N N . ILE A 1 195 ? 9.677 -7.935 21.257 1.00 78.56 195 ILE A N 1
ATOM 1484 C CA . ILE A 1 195 ? 8.921 -8.603 20.180 1.00 78.56 195 ILE A CA 1
ATOM 1485 C C . ILE A 1 195 ? 9.600 -9.876 19.650 1.00 78.56 195 ILE A C 1
ATOM 1487 O O . ILE A 1 195 ? 9.173 -10.414 18.636 1.00 78.56 195 ILE A O 1
ATOM 1491 N N . GLY A 1 196 ? 10.639 -10.371 20.333 1.00 77.00 196 GLY A N 1
ATOM 1492 C CA . GLY A 1 196 ? 11.365 -11.590 19.947 1.00 77.00 196 GLY A CA 1
ATOM 1493 C C . GLY A 1 196 ? 12.800 -11.364 19.462 1.00 77.00 196 GLY A C 1
ATOM 1494 O O . GLY A 1 196 ? 13.490 -12.332 19.171 1.00 77.00 196 GLY A O 1
ATOM 1495 N N . GLY A 1 197 ? 13.279 -10.116 19.432 1.00 73.31 197 GLY A N 1
ATOM 1496 C CA . GLY A 1 197 ? 14.681 -9.764 19.173 1.00 73.31 197 GLY A CA 1
ATOM 1497 C C . GLY A 1 197 ? 15.026 -9.412 17.723 1.00 73.31 197 GLY A C 1
ATOM 1498 O O . GLY A 1 197 ? 16.108 -8.877 17.492 1.00 73.31 197 GLY A O 1
ATOM 1499 N N . GLU A 1 198 ? 14.119 -9.638 16.771 1.00 74.56 198 GLU A N 1
ATOM 1500 C CA . GLU A 1 198 ? 14.327 -9.378 15.339 1.00 74.56 198 GLU A CA 1
ATOM 1501 C C . GLU A 1 198 ? 13.087 -8.751 14.685 1.00 74.56 198 GLU A C 1
ATOM 1503 O O . GLU A 1 198 ? 11.955 -8.977 15.121 1.00 74.56 198 GLU A O 1
ATOM 1508 N N . SER A 1 199 ? 13.284 -7.953 13.629 1.00 80.38 199 SER A N 1
ATOM 1509 C CA . SER A 1 199 ? 12.173 -7.500 12.790 1.00 80.38 199 SER A CA 1
ATOM 1510 C C . SER A 1 199 ? 11.759 -8.602 11.806 1.00 80.38 199 SER A C 1
ATOM 1512 O O . SER A 1 199 ? 12.574 -9.007 10.972 1.00 80.38 199 SER A O 1
ATOM 1514 N N . PRO A 1 200 ? 10.487 -9.046 11.788 1.00 87.38 200 PRO A N 1
ATOM 1515 C CA . PRO A 1 200 ? 10.042 -10.088 10.862 1.00 87.38 200 PRO A CA 1
ATOM 1516 C C . PRO A 1 200 ? 9.905 -9.586 9.412 1.00 87.38 200 PRO A C 1
ATOM 1518 O O . PRO A 1 200 ? 9.622 -10.373 8.507 1.00 87.38 200 PRO A O 1
ATOM 1521 N N . ILE A 1 201 ? 10.127 -8.289 9.163 1.00 89.00 201 ILE A N 1
ATOM 1522 C CA . ILE A 1 201 ? 9.969 -7.650 7.851 1.00 89.00 201 ILE A CA 1
ATOM 1523 C C . ILE A 1 201 ? 10.847 -8.282 6.769 1.00 89.00 201 ILE A C 1
ATOM 1525 O O . ILE A 1 201 ? 10.396 -8.423 5.632 1.00 89.00 201 ILE A O 1
ATOM 1529 N N . ARG A 1 202 ? 12.079 -8.690 7.109 1.00 90.69 202 ARG A N 1
ATOM 1530 C CA . ARG A 1 202 ? 12.996 -9.325 6.156 1.00 90.69 202 ARG A CA 1
ATOM 1531 C C . ARG A 1 202 ? 12.453 -10.667 5.697 1.00 90.69 202 ARG A C 1
ATOM 1533 O O . ARG A 1 202 ? 12.227 -10.851 4.505 1.00 90.69 202 ARG A O 1
ATOM 1540 N N . LYS A 1 203 ? 12.151 -11.535 6.662 1.00 92.69 203 LYS A N 1
ATOM 1541 C CA . LYS A 1 203 ? 11.553 -12.851 6.432 1.00 92.69 203 LYS A CA 1
ATOM 1542 C C . LYS A 1 203 ? 10.295 -12.754 5.570 1.00 92.69 203 LYS A C 1
ATOM 1544 O O . LYS A 1 203 ? 10.163 -13.492 4.599 1.00 92.69 203 LYS A O 1
ATOM 1549 N N . TRP A 1 204 ? 9.377 -11.845 5.907 1.00 94.75 204 TRP A N 1
ATOM 1550 C CA . TRP A 1 204 ? 8.140 -11.688 5.144 1.00 94.75 204 TRP A CA 1
ATOM 1551 C C . TRP A 1 204 ? 8.375 -11.121 3.746 1.00 94.75 204 TRP A C 1
ATOM 1553 O O . TRP A 1 204 ? 7.766 -11.615 2.805 1.00 94.75 204 TRP A O 1
ATOM 1563 N N . SER A 1 205 ? 9.273 -10.145 3.584 1.00 94.69 205 SER A N 1
ATOM 1564 C CA . SER A 1 205 ? 9.570 -9.563 2.267 1.00 94.69 205 SER A CA 1
ATOM 1565 C C . SER A 1 205 ? 10.226 -10.577 1.327 1.00 94.69 205 SER A C 1
ATOM 1567 O O . SER A 1 205 ? 9.863 -10.640 0.155 1.00 94.69 205 SER A O 1
ATOM 1569 N N . GLU A 1 206 ? 11.175 -11.375 1.830 1.00 95.44 206 GLU A N 1
ATOM 1570 C CA . GLU A 1 206 ? 11.826 -12.447 1.066 1.00 95.44 206 GLU A CA 1
ATOM 1571 C C . GLU A 1 206 ? 10.795 -13.517 0.675 1.00 95.44 206 GLU A C 1
ATOM 1573 O O . GLU A 1 206 ? 10.645 -13.815 -0.508 1.00 95.44 206 GLU A O 1
ATOM 1578 N N . TYR A 1 207 ? 9.986 -13.987 1.633 1.00 97.31 207 TYR A N 1
ATOM 1579 C CA . TYR A 1 207 ? 8.925 -14.965 1.382 1.00 97.31 207 TYR A CA 1
ATOM 1580 C C . TYR A 1 207 ? 7.891 -14.480 0.353 1.00 97.31 207 TYR A C 1
ATOM 1582 O O . TYR A 1 207 ? 7.594 -15.181 -0.613 1.00 97.31 207 TYR A O 1
ATOM 1590 N N . GLN A 1 208 ? 7.358 -13.266 0.524 1.00 97.50 208 GLN A N 1
ATOM 1591 C CA . GLN A 1 208 ? 6.371 -12.687 -0.392 1.00 97.50 208 GLN A CA 1
ATOM 1592 C C . GLN A 1 208 ? 6.949 -12.514 -1.801 1.00 97.50 208 GLN A C 1
ATOM 1594 O O . GLN A 1 208 ? 6.263 -12.808 -2.778 1.00 97.50 208 GLN A O 1
ATOM 1599 N N . SER A 1 209 ? 8.203 -12.061 -1.917 1.00 97.00 209 SER A N 1
ATOM 1600 C CA . SER A 1 209 ? 8.877 -11.875 -3.208 1.00 97.00 209 SER A CA 1
ATOM 1601 C C . SER A 1 209 ? 9.100 -13.211 -3.921 1.00 97.00 209 SER A C 1
ATOM 1603 O O . SER A 1 209 ? 8.808 -13.334 -5.114 1.00 97.00 209 SER A O 1
ATOM 1605 N N . GLU A 1 210 ? 9.551 -14.236 -3.192 1.00 97.56 210 GLU A N 1
ATOM 1606 C CA . GLU A 1 210 ? 9.751 -15.587 -3.720 1.00 97.56 210 GLU A CA 1
ATOM 1607 C C . GLU A 1 210 ? 8.444 -16.228 -4.195 1.00 97.56 210 GLU A C 1
ATOM 1609 O O . GLU A 1 210 ? 8.375 -16.711 -5.328 1.00 97.56 210 GLU A O 1
ATOM 1614 N N . GLU A 1 211 ? 7.398 -16.224 -3.366 1.00 98.19 211 GLU A N 1
ATOM 1615 C CA . GLU A 1 211 ? 6.104 -16.816 -3.724 1.00 98.19 211 GLU A CA 1
ATOM 1616 C C . GLU A 1 211 ? 5.435 -16.065 -4.879 1.00 98.19 211 GLU A C 1
ATOM 1618 O O . GLU A 1 211 ? 4.947 -16.689 -5.826 1.00 98.19 211 GLU A O 1
ATOM 1623 N N . MET A 1 212 ? 5.499 -14.730 -4.874 1.00 98.00 212 MET A N 1
ATOM 1624 C CA . MET A 1 212 ? 5.023 -13.917 -5.989 1.00 98.00 212 MET A CA 1
ATOM 1625 C C . MET A 1 212 ? 5.746 -14.288 -7.292 1.00 98.00 212 MET A C 1
ATOM 1627 O O . MET A 1 212 ? 5.082 -14.472 -8.312 1.00 98.00 212 MET A O 1
ATOM 1631 N N . CYS A 1 213 ? 7.077 -14.440 -7.284 1.00 97.81 213 CYS A N 1
ATOM 1632 C CA . CYS A 1 213 ? 7.834 -14.838 -8.477 1.00 97.81 213 CYS A CA 1
ATOM 1633 C C . CYS A 1 213 ? 7.442 -16.239 -8.975 1.00 97.81 213 CYS A C 1
ATOM 1635 O O . CYS A 1 213 ? 7.255 -16.418 -10.178 1.00 97.81 213 CYS A O 1
ATOM 1637 N N . LYS A 1 214 ? 7.223 -17.208 -8.071 1.00 97.75 214 LYS A N 1
ATOM 1638 C CA . LYS A 1 214 ? 6.750 -18.563 -8.430 1.00 97.75 214 LYS A CA 1
ATOM 1639 C C . LYS A 1 214 ? 5.384 -18.541 -9.118 1.00 97.75 214 LYS A C 1
ATOM 1641 O O . LYS A 1 214 ? 5.130 -19.349 -10.013 1.00 97.75 214 LYS A O 1
ATOM 1646 N N . ILE A 1 215 ? 4.485 -17.654 -8.691 1.00 97.75 215 ILE A N 1
ATOM 1647 C CA . ILE A 1 215 ? 3.179 -17.462 -9.334 1.00 97.75 215 ILE A CA 1
ATOM 1648 C C . ILE A 1 215 ? 3.368 -16.756 -10.679 1.00 97.75 215 ILE A C 1
ATOM 1650 O O . ILE A 1 215 ? 2.808 -17.196 -11.683 1.00 97.75 215 ILE A O 1
ATOM 1654 N N . LEU A 1 216 ? 4.197 -15.711 -10.718 1.00 96.00 216 LEU A N 1
ATOM 1655 C CA . LEU A 1 216 ? 4.455 -14.900 -11.906 1.00 96.00 216 LEU A CA 1
ATOM 1656 C C . LEU A 1 216 ? 5.071 -15.715 -13.053 1.00 96.00 216 LEU A C 1
ATOM 1658 O O . LEU A 1 216 ? 4.655 -15.551 -14.197 1.00 96.00 216 LEU A O 1
ATOM 1662 N N . ASP A 1 217 ? 5.958 -16.668 -12.751 1.00 95.94 217 ASP A N 1
ATOM 1663 C CA . ASP A 1 217 ? 6.497 -17.631 -13.725 1.00 95.94 217 ASP A CA 1
ATOM 1664 C C . ASP A 1 217 ? 5.407 -18.468 -14.411 1.00 95.94 217 ASP A C 1
ATOM 1666 O O . ASP A 1 217 ? 5.548 -18.834 -15.577 1.00 95.94 217 ASP A O 1
ATOM 1670 N N . LYS A 1 218 ? 4.300 -18.754 -13.713 1.00 96.00 218 LYS A N 1
ATOM 1671 C CA . LYS A 1 218 ? 3.165 -19.509 -14.266 1.00 96.00 218 LYS A CA 1
ATOM 1672 C C . LYS A 1 218 ? 2.225 -18.620 -15.076 1.00 96.00 218 LYS A C 1
ATOM 1674 O O . LYS A 1 218 ? 1.719 -19.056 -16.106 1.00 96.00 218 LYS A O 1
ATOM 1679 N N . ILE A 1 219 ? 1.954 -17.402 -14.601 1.00 95.88 219 ILE A N 1
ATOM 1680 C CA . ILE A 1 219 ? 0.937 -16.514 -15.195 1.00 95.88 219 ILE A CA 1
ATOM 1681 C C . ILE A 1 219 ? 1.488 -15.544 -16.254 1.00 95.88 219 ILE A C 1
ATOM 1683 O O . ILE A 1 219 ? 0.680 -14.925 -16.952 1.00 95.88 219 ILE A O 1
ATOM 1687 N N . SER A 1 220 ? 2.817 -15.406 -16.351 1.00 93.94 220 SER A N 1
ATOM 1688 C CA . SER A 1 220 ? 3.558 -14.531 -17.279 1.00 93.94 220 SER A CA 1
ATOM 1689 C C . SER A 1 220 ? 4.842 -15.215 -17.810 1.00 93.94 220 SER A C 1
ATOM 1691 O O . SER A 1 220 ? 5.951 -14.709 -17.612 1.00 93.94 220 SER A O 1
ATOM 1693 N N . PRO A 1 221 ? 4.747 -16.394 -18.458 1.00 93.00 221 PRO A N 1
ATOM 1694 C CA . PRO A 1 221 ? 5.911 -17.192 -18.864 1.00 93.00 221 PRO A CA 1
ATOM 1695 C C . PRO A 1 221 ? 6.840 -16.489 -19.872 1.00 93.00 221 PRO A C 1
ATOM 1697 O O . PRO A 1 221 ? 8.016 -16.829 -19.980 1.00 93.00 221 PRO A O 1
ATOM 1700 N N . GLU A 1 222 ? 6.358 -15.493 -20.616 1.00 90.44 222 GLU A N 1
ATOM 1701 C CA . GLU A 1 222 ? 7.162 -14.735 -21.576 1.00 90.44 222 GLU A CA 1
ATOM 1702 C C . GLU A 1 222 ? 8.258 -13.877 -20.927 1.00 90.44 222 GLU A C 1
ATOM 1704 O O . GLU A 1 222 ? 9.266 -13.602 -21.580 1.00 90.44 222 GLU A O 1
ATOM 1709 N N . THR A 1 223 ? 8.072 -13.459 -19.671 1.00 91.25 223 THR A N 1
ATOM 1710 C CA . THR A 1 223 ? 9.019 -12.649 -18.880 1.00 91.25 223 THR A CA 1
ATOM 1711 C C . THR A 1 223 ? 9.751 -13.463 -17.812 1.00 91.25 223 THR A C 1
ATOM 1713 O O . THR A 1 223 ? 10.505 -12.900 -17.012 1.00 91.25 223 THR A O 1
ATOM 1716 N N . ALA A 1 224 ? 9.520 -14.778 -17.797 1.00 91.00 224 ALA A N 1
ATOM 1717 C CA . ALA A 1 224 ? 10.176 -15.724 -16.913 1.00 91.00 224 ALA A CA 1
ATOM 1718 C C . ALA A 1 224 ? 11.623 -16.027 -17.373 1.00 91.00 224 ALA A C 1
ATOM 1720 O O . ALA A 1 224 ? 11.944 -15.911 -18.560 1.00 91.00 224 ALA A O 1
ATOM 1721 N N . PRO A 1 225 ? 12.515 -16.477 -16.474 1.00 93.19 225 PRO A N 1
ATOM 1722 C CA . PRO A 1 225 ? 12.293 -16.642 -15.038 1.00 93.19 225 PRO A CA 1
ATOM 1723 C C . PRO A 1 225 ? 12.256 -15.301 -14.293 1.00 93.19 225 PRO A C 1
ATOM 1725 O O . PRO A 1 225 ? 13.063 -14.403 -14.562 1.00 93.19 225 PRO A O 1
ATOM 1728 N N . HIS A 1 226 ? 11.344 -15.183 -13.330 1.00 95.38 226 HIS A N 1
ATOM 1729 C CA . HIS A 1 226 ? 11.271 -14.048 -12.417 1.00 95.38 226 HIS A CA 1
ATOM 1730 C C . HIS A 1 226 ? 12.166 -14.311 -11.208 1.00 95.38 226 HIS A C 1
ATOM 1732 O O . HIS A 1 226 ? 12.008 -15.308 -10.505 1.00 95.38 226 HIS A O 1
ATOM 1738 N N . LYS A 1 227 ? 13.128 -13.420 -10.964 1.00 95.69 227 LYS A N 1
ATOM 1739 C CA . LYS A 1 227 ? 14.060 -13.546 -9.840 1.00 95.69 227 LYS A CA 1
ATOM 1740 C C . LYS A 1 227 ? 13.681 -12.584 -8.711 1.00 95.69 227 LYS A C 1
ATOM 1742 O O . LYS A 1 227 ? 13.592 -11.381 -8.978 1.00 95.69 227 LYS A O 1
ATOM 1747 N N . PRO A 1 228 ? 13.482 -13.079 -7.478 1.00 97.12 228 PRO A N 1
ATOM 1748 C CA . PRO A 1 228 ? 13.130 -12.246 -6.340 1.00 97.12 228 PRO A CA 1
ATOM 1749 C C . PRO A 1 228 ? 14.361 -11.527 -5.785 1.00 97.12 228 PRO A C 1
ATOM 1751 O O . PRO A 1 228 ? 15.413 -12.127 -5.578 1.00 97.12 228 PRO A O 1
ATOM 1754 N N . TYR A 1 229 ? 14.205 -10.241 -5.498 1.00 96.44 229 TYR A N 1
ATOM 1755 C CA . TYR A 1 229 ? 15.162 -9.440 -4.747 1.00 96.44 229 TYR A CA 1
ATOM 1756 C C . TYR A 1 229 ? 14.416 -8.609 -3.712 1.00 96.44 229 TYR A C 1
ATOM 1758 O O . TYR A 1 229 ? 13.294 -8.154 -3.946 1.00 96.44 229 TYR A O 1
ATOM 1766 N N . VAL A 1 230 ? 15.075 -8.350 -2.590 1.00 95.94 230 VAL A N 1
ATOM 1767 C CA . VAL A 1 230 ? 14.639 -7.364 -1.603 1.00 95.94 230 VAL A CA 1
ATOM 1768 C C . VAL A 1 230 ? 15.736 -6.316 -1.464 1.00 95.94 230 VAL A C 1
ATOM 1770 O O . VAL A 1 230 ? 16.922 -6.632 -1.522 1.00 95.94 230 VAL A O 1
ATOM 1773 N N . ALA A 1 231 ? 15.343 -5.056 -1.338 1.00 94.31 231 ALA A N 1
ATOM 1774 C CA . ALA A 1 231 ? 16.252 -3.958 -1.062 1.00 94.31 231 ALA A CA 1
ATOM 1775 C C . ALA A 1 231 ? 15.645 -3.069 0.010 1.00 94.31 231 ALA A C 1
ATOM 1777 O O . ALA A 1 231 ? 14.627 -2.396 -0.198 1.00 94.31 231 ALA A O 1
ATOM 1778 N N . PHE A 1 232 ? 16.314 -3.050 1.152 1.00 92.62 232 PHE A N 1
ATOM 1779 C CA . PHE A 1 232 ? 15.947 -2.193 2.255 1.00 92.62 232 PHE A CA 1
ATOM 1780 C C . PHE A 1 232 ? 16.732 -0.890 2.226 1.00 92.62 232 PHE A C 1
ATOM 1782 O O . PHE A 1 232 ? 17.841 -0.781 1.687 1.00 92.62 232 PHE A O 1
ATOM 1789 N N . ARG A 1 233 ? 16.104 0.146 2.779 1.00 86.62 233 ARG A N 1
ATOM 1790 C CA . ARG A 1 233 ? 16.685 1.483 2.831 1.00 86.62 233 ARG A CA 1
ATOM 1791 C C . ARG A 1 233 ? 17.664 1.642 3.992 1.00 86.62 233 ARG A C 1
ATOM 1793 O O . ARG A 1 233 ? 18.609 2.419 3.842 1.00 86.62 233 ARG A O 1
ATOM 1800 N N . TYR A 1 234 ? 17.410 0.957 5.107 1.00 80.94 234 TYR A N 1
ATOM 1801 C CA . TYR A 1 234 ? 18.118 1.132 6.380 1.00 80.94 234 TYR A CA 1
ATOM 1802 C C . TYR A 1 234 ? 18.556 -0.183 7.042 1.00 80.94 234 TYR A C 1
ATOM 1804 O O . TYR A 1 234 ? 19.164 -0.142 8.102 1.00 80.94 234 TYR A O 1
ATOM 1812 N N . ALA A 1 235 ? 18.251 -1.333 6.442 1.00 84.19 235 ALA A N 1
ATOM 1813 C CA . ALA A 1 235 ? 18.621 -2.650 6.953 1.00 84.19 235 ALA A CA 1
ATOM 1814 C C . ALA A 1 235 ? 19.209 -3.511 5.830 1.00 84.19 235 ALA A C 1
ATOM 1816 O O . ALA A 1 235 ? 19.100 -3.153 4.657 1.00 84.19 235 ALA A O 1
ATOM 1817 N N . ASN A 1 236 ? 19.808 -4.646 6.176 1.00 79.25 236 ASN A N 1
ATOM 1818 C CA . ASN A 1 236 ? 20.330 -5.576 5.180 1.00 79.25 236 ASN A CA 1
ATOM 1819 C C . ASN A 1 236 ? 19.219 -6.480 4.608 1.00 79.25 236 ASN A C 1
ATOM 1821 O O . ASN A 1 236 ? 18.362 -6.938 5.369 1.00 79.25 236 ASN A O 1
ATOM 1825 N N . PRO A 1 237 ? 19.233 -6.784 3.296 1.00 89.12 237 PRO A N 1
ATOM 1826 C CA . PRO A 1 237 ? 20.208 -6.313 2.312 1.00 89.12 237 PRO A CA 1
ATOM 1827 C C . PRO A 1 237 ? 19.951 -4.862 1.882 1.00 89.12 237 PRO A C 1
ATOM 1829 O O . PRO A 1 237 ? 18.835 -4.482 1.501 1.00 89.12 237 PRO A O 1
ATOM 1832 N N . LEU A 1 238 ? 21.008 -4.047 1.918 1.00 90.31 238 LEU A N 1
ATOM 1833 C CA . LEU A 1 238 ? 20.941 -2.652 1.484 1.00 90.31 238 LEU A CA 1
ATOM 1834 C C . LEU A 1 238 ? 20.756 -2.565 -0.036 1.00 90.31 238 LEU A C 1
ATOM 1836 O O . LEU A 1 238 ? 21.069 -3.485 -0.792 1.00 90.31 238 LEU A O 1
ATOM 1840 N N . THR A 1 239 ? 20.299 -1.403 -0.512 1.00 88.94 239 THR A N 1
ATOM 1841 C CA . THR A 1 239 ? 20.136 -1.152 -1.957 1.00 88.94 239 THR A CA 1
ATOM 1842 C C . THR A 1 239 ? 21.418 -1.429 -2.753 1.00 88.94 239 THR A C 1
ATOM 1844 O O . THR A 1 239 ? 21.330 -1.931 -3.867 1.00 88.94 239 THR A O 1
ATOM 1847 N N . GLU A 1 240 ? 22.595 -1.129 -2.194 1.00 90.44 240 GLU A N 1
ATOM 1848 C CA . GLU A 1 240 ? 23.898 -1.425 -2.810 1.00 90.44 240 GLU A CA 1
ATOM 1849 C C . GLU A 1 240 ? 24.131 -2.929 -2.990 1.00 90.44 240 GLU A C 1
ATOM 1851 O O . GLU A 1 240 ? 24.455 -3.379 -4.088 1.00 90.44 240 GLU A O 1
ATOM 1856 N N . GLU A 1 241 ? 23.943 -3.702 -1.920 1.00 91.00 241 GLU A N 1
ATOM 1857 C CA . GLU A 1 241 ? 24.164 -5.149 -1.910 1.00 91.00 241 GLU A CA 1
ATOM 1858 C C . GLU A 1 241 ? 23.230 -5.852 -2.891 1.00 91.00 241 GLU A C 1
ATOM 1860 O O . GLU A 1 241 ? 23.680 -6.644 -3.720 1.00 91.00 241 GLU A O 1
ATOM 1865 N N . MET A 1 242 ? 21.944 -5.486 -2.868 1.00 93.31 242 MET A N 1
ATOM 1866 C CA . MET A 1 242 ? 20.961 -5.986 -3.826 1.00 93.31 242 MET A CA 1
ATOM 1867 C C . MET A 1 242 ? 21.378 -5.667 -5.266 1.00 93.31 242 MET A C 1
ATOM 1869 O O . MET A 1 242 ? 21.319 -6.542 -6.130 1.00 93.31 242 MET A O 1
ATOM 1873 N N . TYR A 1 243 ? 21.848 -4.444 -5.535 1.00 89.56 243 TYR A N 1
ATOM 1874 C CA . TYR A 1 243 ? 22.254 -4.038 -6.881 1.00 89.56 243 TYR A CA 1
ATOM 1875 C C . TYR A 1 243 ? 23.478 -4.819 -7.377 1.00 89.56 243 TYR A C 1
ATOM 1877 O O . TYR A 1 243 ? 23.517 -5.243 -8.531 1.00 89.56 243 TYR A O 1
ATOM 1885 N N . ASN A 1 244 ? 24.468 -5.051 -6.512 1.00 90.12 244 ASN A N 1
ATOM 1886 C CA . ASN A 1 244 ? 25.619 -5.897 -6.834 1.00 90.12 244 ASN A CA 1
ATOM 1887 C C . ASN A 1 244 ? 25.197 -7.350 -7.109 1.00 90.12 244 ASN A C 1
ATOM 1889 O O . ASN A 1 244 ? 25.715 -7.970 -8.042 1.00 90.12 244 ASN A O 1
ATOM 1893 N N . GLY A 1 245 ? 24.224 -7.874 -6.356 1.00 90.88 245 GLY A N 1
ATOM 1894 C CA . GLY A 1 245 ? 23.603 -9.175 -6.622 1.00 90.88 245 GLY A CA 1
ATOM 1895 C C . GLY A 1 245 ? 22.948 -9.225 -8.003 1.00 90.88 245 GLY A C 1
ATOM 1896 O O . GLY A 1 245 ? 23.262 -10.098 -8.807 1.00 90.88 245 GLY A O 1
ATOM 1897 N N . LEU A 1 246 ? 22.142 -8.213 -8.332 1.00 89.81 246 LEU A N 1
ATOM 1898 C CA . LEU A 1 246 ? 21.487 -8.063 -9.633 1.00 89.81 246 LEU A CA 1
ATOM 1899 C C . LEU A 1 246 ? 22.501 -8.047 -10.797 1.00 89.81 246 LEU A C 1
ATOM 1901 O O . LEU A 1 246 ? 22.303 -8.741 -11.797 1.00 89.81 246 LEU A O 1
ATOM 1905 N N . LEU A 1 247 ? 23.619 -7.325 -10.651 1.00 88.00 247 LEU A N 1
ATOM 1906 C CA . LEU A 1 247 ? 24.704 -7.299 -11.644 1.00 88.00 247 LEU A CA 1
ATOM 1907 C C . LEU A 1 247 ? 25.416 -8.654 -11.776 1.00 88.00 247 LEU A C 1
ATOM 1909 O O . LEU A 1 247 ? 25.751 -9.075 -12.888 1.00 88.00 247 LEU A O 1
ATOM 1913 N N . THR A 1 248 ? 25.633 -9.343 -10.655 1.00 89.25 248 THR A N 1
ATOM 1914 C CA . THR A 1 248 ? 26.247 -10.680 -10.614 1.00 89.25 248 THR A CA 1
ATOM 1915 C C . THR A 1 248 ? 25.363 -11.712 -11.311 1.00 89.25 248 THR A C 1
ATOM 1917 O O . THR A 1 248 ? 25.856 -12.528 -12.090 1.00 89.25 248 THR A O 1
ATOM 1920 N N . ASP A 1 249 ? 24.047 -11.605 -11.125 1.00 89.00 249 ASP A N 1
ATOM 1921 C CA . ASP A 1 249 ? 23.033 -12.456 -11.748 1.00 89.00 249 ASP A CA 1
ATOM 1922 C C . ASP A 1 249 ? 22.810 -12.192 -13.244 1.00 89.00 249 ASP A C 1
ATOM 1924 O O . ASP A 1 249 ? 22.005 -12.879 -13.882 1.00 89.00 249 ASP A O 1
ATOM 1928 N N . GLY A 1 250 ? 23.542 -11.233 -13.818 1.00 85.31 250 GLY A N 1
ATOM 1929 C CA . GLY A 1 250 ? 23.582 -10.977 -15.254 1.00 85.31 250 GLY A CA 1
ATOM 1930 C C . GLY A 1 250 ? 22.610 -9.911 -15.750 1.00 85.31 250 GLY A C 1
ATOM 1931 O O . GLY A 1 250 ? 22.504 -9.738 -16.962 1.00 85.31 250 GLY A O 1
ATOM 1932 N N . PHE A 1 251 ? 21.943 -9.176 -14.859 1.00 86.38 251 PHE A N 1
ATOM 1933 C CA . PHE A 1 251 ? 21.179 -7.991 -15.239 1.00 86.38 251 PHE A CA 1
ATOM 1934 C C . PHE A 1 251 ? 22.112 -6.774 -15.290 1.00 86.38 251 PHE A C 1
ATOM 1936 O O . PHE A 1 251 ? 22.752 -6.437 -14.303 1.00 86.38 251 PHE A O 1
ATOM 1943 N N . GLY A 1 252 ? 22.181 -6.073 -16.419 1.00 82.06 252 GLY A N 1
ATOM 1944 C CA . GLY A 1 252 ? 23.016 -4.880 -16.594 1.00 82.06 252 GLY A CA 1
ATOM 1945 C C . GLY A 1 252 ? 24.430 -5.203 -17.077 1.00 82.06 252 GLY A C 1
ATOM 1946 O O . GLY A 1 252 ? 24.650 -6.227 -17.720 1.00 82.06 252 GLY A O 1
ATOM 1947 N N . ASN A 1 253 ? 25.394 -4.305 -16.837 1.00 73.69 253 ASN A N 1
ATOM 1948 C CA . ASN A 1 253 ? 26.794 -4.450 -17.283 1.00 73.69 253 ASN A CA 1
ATOM 1949 C C . ASN A 1 253 ? 26.956 -4.856 -18.766 1.00 73.69 253 ASN A C 1
ATOM 1951 O O . ASN A 1 253 ? 27.783 -5.700 -19.111 1.00 73.69 253 ASN A O 1
ATOM 1955 N N . GLY A 1 254 ? 26.139 -4.285 -19.656 1.00 68.25 254 GLY A N 1
ATOM 1956 C CA . GLY A 1 254 ? 26.182 -4.579 -21.092 1.00 68.25 254 GLY A CA 1
ATOM 1957 C C . GLY A 1 254 ? 25.391 -5.824 -21.516 1.00 68.25 254 GLY A C 1
ATOM 1958 O O . GLY A 1 254 ? 25.231 -6.051 -22.712 1.00 68.25 254 GLY A O 1
ATOM 1959 N N . LYS A 1 255 ? 24.854 -6.606 -20.569 1.00 71.31 255 LYS A N 1
ATOM 1960 C CA . LYS A 1 255 ? 24.067 -7.827 -20.827 1.00 71.31 255 LYS A CA 1
ATOM 1961 C C . LYS A 1 255 ? 22.561 -7.571 -20.959 1.00 71.31 255 LYS A C 1
ATOM 1963 O O . LYS A 1 255 ? 21.820 -8.466 -21.354 1.00 71.31 255 LYS A O 1
ATOM 1968 N N . GLY A 1 256 ? 22.100 -6.353 -20.666 1.00 74.94 256 GLY A N 1
ATOM 1969 C CA . GLY A 1 256 ? 20.682 -5.999 -20.713 1.00 74.94 256 GLY A CA 1
ATOM 1970 C C . GLY A 1 256 ? 19.887 -6.623 -19.563 1.00 74.94 256 GLY A C 1
ATOM 1971 O O . GLY A 1 256 ? 20.358 -6.664 -18.431 1.00 74.94 256 GLY A O 1
ATOM 1972 N N . GLY A 1 257 ? 18.665 -7.073 -19.836 1.00 81.06 257 GLY A N 1
ATOM 1973 C CA . GLY A 1 257 ? 17.753 -7.622 -18.828 1.00 81.06 257 GLY A CA 1
ATOM 1974 C C . GLY A 1 257 ? 16.762 -6.592 -18.284 1.00 81.06 257 GLY A C 1
ATOM 1975 O O . GLY A 1 257 ? 16.877 -5.392 -18.545 1.00 81.06 257 GLY A O 1
ATOM 1976 N N . ARG A 1 258 ? 15.757 -7.074 -17.550 1.00 89.38 258 ARG A N 1
ATOM 1977 C CA . ARG A 1 258 ? 14.649 -6.266 -17.030 1.00 89.38 258 ARG A CA 1
ATOM 1978 C C . ARG A 1 258 ? 14.635 -6.285 -15.509 1.00 89.38 258 ARG A C 1
ATOM 1980 O O . ARG A 1 258 ? 14.752 -7.353 -14.922 1.00 89.38 258 ARG A O 1
ATOM 1987 N N . ALA A 1 259 ? 14.435 -5.126 -14.890 1.00 92.25 259 ALA A N 1
ATOM 1988 C CA . ALA A 1 259 ? 14.185 -5.016 -13.458 1.00 92.25 259 ALA A CA 1
ATOM 1989 C C . ALA A 1 259 ? 12.950 -4.157 -13.178 1.00 92.25 259 ALA A C 1
ATOM 1991 O O . ALA A 1 259 ? 12.815 -3.044 -13.699 1.00 92.25 259 ALA A O 1
ATOM 1992 N N . VAL A 1 260 ? 12.065 -4.669 -12.328 1.00 95.38 260 VAL A N 1
ATOM 1993 C CA . VAL A 1 260 ? 10.891 -3.959 -11.824 1.00 95.38 260 VAL A CA 1
ATOM 1994 C C . VAL A 1 260 ? 11.151 -3.582 -10.373 1.00 95.38 260 VAL A C 1
ATOM 1996 O O . VAL A 1 260 ? 11.235 -4.446 -9.503 1.00 95.38 260 VAL A O 1
ATOM 1999 N N . ALA A 1 261 ? 11.277 -2.284 -10.110 1.00 95.75 261 ALA A N 1
ATOM 2000 C CA . ALA A 1 261 ? 11.303 -1.760 -8.753 1.00 95.75 261 ALA A CA 1
ATOM 2001 C C . ALA A 1 261 ? 9.869 -1.717 -8.214 1.00 95.75 261 ALA A C 1
ATOM 2003 O O . ALA A 1 261 ? 9.054 -0.909 -8.654 1.00 95.75 261 ALA A O 1
ATOM 2004 N N . PHE A 1 262 ? 9.553 -2.595 -7.274 1.00 97.50 262 PHE A N 1
ATOM 2005 C CA . PHE A 1 262 ? 8.212 -2.769 -6.741 1.00 97.50 262 PHE A CA 1
ATOM 2006 C C . PHE A 1 262 ? 8.166 -2.279 -5.295 1.00 97.50 262 PHE A C 1
ATOM 2008 O O . PHE A 1 262 ? 8.629 -2.951 -4.370 1.00 97.50 262 PHE A O 1
ATOM 2015 N N . SER A 1 263 ? 7.612 -1.081 -5.098 1.00 97.00 263 SER A N 1
ATOM 2016 C CA . SER A 1 263 ? 7.412 -0.546 -3.755 1.00 97.00 263 SER A CA 1
ATOM 2017 C C . SER A 1 263 ? 6.478 -1.440 -2.950 1.00 97.00 263 SER A C 1
ATOM 2019 O O . SER A 1 263 ? 5.370 -1.715 -3.400 1.00 97.00 263 SER A O 1
ATOM 2021 N N . GLN A 1 264 ? 6.900 -1.842 -1.751 1.00 96.81 264 GLN A N 1
ATOM 2022 C CA . GLN A 1 264 ? 6.053 -2.571 -0.801 1.00 96.81 264 GLN A CA 1
ATOM 2023 C C . GLN A 1 264 ? 5.149 -1.642 0.020 1.00 96.81 264 GLN A C 1
ATOM 2025 O O . GLN A 1 264 ? 4.416 -2.099 0.890 1.00 96.81 264 GLN A O 1
ATOM 2030 N N . TYR A 1 265 ? 5.171 -0.341 -0.282 1.00 96.94 265 TYR A N 1
ATOM 2031 C CA . TYR A 1 265 ? 4.197 0.626 0.206 1.00 96.94 265 TYR A CA 1
ATOM 2032 C C . TYR A 1 265 ? 3.065 0.765 -0.814 1.00 96.94 265 TYR A C 1
ATOM 2034 O O . TYR A 1 265 ? 3.309 1.314 -1.895 1.00 96.94 265 TYR A O 1
ATOM 2042 N N . PRO A 1 266 ? 1.828 0.339 -0.492 1.00 97.69 266 PRO A N 1
ATOM 2043 C CA . PRO A 1 266 ? 0.699 0.574 -1.383 1.00 97.69 266 PRO A CA 1
ATOM 2044 C C . PRO A 1 266 ? 0.450 2.066 -1.605 1.00 97.69 266 PRO A C 1
ATOM 2046 O O . PRO A 1 266 ? 0.111 2.479 -2.712 1.00 97.69 266 PRO A O 1
ATOM 2049 N N . GLN A 1 267 ? 0.647 2.874 -0.560 1.00 98.31 267 GLN A N 1
ATOM 2050 C CA . GLN A 1 267 ? 0.474 4.322 -0.589 1.00 98.31 267 GLN A CA 1
ATOM 2051 C C . GLN A 1 267 ? 1.832 5.020 -0.710 1.00 98.31 267 GLN A C 1
ATOM 2053 O O . GLN A 1 267 ? 2.725 4.841 0.122 1.00 98.31 267 GLN A O 1
ATOM 2058 N N . TYR A 1 268 ? 1.997 5.851 -1.734 1.00 97.19 268 TYR A N 1
ATOM 2059 C CA . TYR A 1 268 ? 3.239 6.570 -1.979 1.00 97.19 268 TYR A CA 1
ATOM 2060 C C . TYR A 1 268 ? 3.446 7.683 -0.948 1.00 97.19 268 TYR A C 1
ATOM 2062 O O . TYR A 1 268 ? 2.608 8.571 -0.813 1.00 97.19 268 TYR A O 1
ATOM 2070 N N . SER A 1 269 ? 4.627 7.726 -0.326 1.00 95.69 269 SER A N 1
ATOM 2071 C CA . SER A 1 269 ? 5.152 8.929 0.330 1.00 95.69 269 SER A CA 1
ATOM 2072 C C . SER A 1 269 ? 6.529 9.288 -0.221 1.00 95.69 269 SER A C 1
ATOM 2074 O O . SER A 1 269 ? 7.330 8.418 -0.585 1.00 95.69 269 SER A O 1
ATOM 2076 N N . CYS A 1 270 ? 6.864 10.583 -0.243 1.00 91.12 270 CYS A N 1
ATOM 2077 C CA . CYS A 1 270 ? 8.228 11.012 -0.549 1.00 91.12 270 CYS A CA 1
ATOM 2078 C C . CYS A 1 270 ? 9.243 10.511 0.485 1.00 91.12 270 CYS A C 1
ATOM 2080 O O . CYS A 1 270 ? 10.421 10.386 0.148 1.00 91.12 270 CYS A O 1
ATOM 2082 N N . SER A 1 271 ? 8.797 10.244 1.714 1.00 88.25 271 SER A N 1
ATOM 2083 C CA . SER A 1 271 ? 9.644 9.761 2.807 1.00 88.25 271 SER A CA 1
ATOM 2084 C C . SER A 1 271 ? 9.910 8.251 2.740 1.00 88.25 271 SER A C 1
ATOM 2086 O O . SER A 1 271 ? 10.922 7.807 3.271 1.00 88.25 271 SER A O 1
ATOM 2088 N N . THR A 1 272 ? 9.061 7.479 2.050 1.00 91.75 272 THR A N 1
ATOM 2089 C CA . THR A 1 272 ? 9.170 6.015 1.915 1.00 91.75 272 THR A CA 1
ATOM 2090 C C . THR A 1 272 ? 9.568 5.624 0.489 1.00 91.75 272 THR A C 1
ATOM 2092 O O . THR A 1 272 ? 10.758 5.657 0.166 1.00 91.75 272 THR A O 1
ATOM 2095 N N . THR A 1 273 ? 8.607 5.352 -0.405 1.00 94.19 273 THR A N 1
ATOM 2096 C CA . THR A 1 273 ? 8.845 5.003 -1.817 1.00 94.19 273 THR A CA 1
ATOM 2097 C C . THR A 1 273 ? 9.791 6.000 -2.486 1.00 94.19 273 THR A C 1
ATOM 2099 O O . THR A 1 273 ? 10.755 5.607 -3.143 1.00 94.19 273 THR A O 1
ATOM 2102 N N . GLY A 1 274 ? 9.573 7.304 -2.278 1.00 91.56 274 GLY A N 1
ATOM 2103 C CA . GLY A 1 274 ? 10.435 8.340 -2.847 1.00 91.56 274 GLY A CA 1
ATOM 2104 C C . GLY A 1 274 ? 11.888 8.255 -2.367 1.00 91.56 274 GLY A C 1
ATOM 2105 O O . GLY A 1 274 ? 12.805 8.475 -3.159 1.00 91.56 274 GLY A O 1
ATOM 2106 N N . SER A 1 275 ? 12.117 7.901 -1.099 1.00 89.81 275 SER A N 1
ATOM 2107 C CA . SER A 1 275 ? 13.457 7.693 -0.534 1.00 89.81 275 SER A CA 1
ATOM 2108 C C . SER A 1 275 ? 14.140 6.473 -1.158 1.00 89.81 275 SER A C 1
ATOM 2110 O O . SER A 1 275 ? 15.282 6.586 -1.610 1.00 89.81 275 SER A O 1
ATOM 2112 N N . SER A 1 276 ? 13.432 5.345 -1.270 1.00 91.06 276 SER A N 1
ATOM 2113 C CA . SER A 1 276 ? 13.962 4.113 -1.871 1.00 91.06 276 SER A CA 1
ATOM 2114 C C . SER A 1 276 ? 14.315 4.296 -3.348 1.00 91.06 276 SER A C 1
ATOM 2116 O O . SER A 1 276 ? 15.410 3.935 -3.774 1.00 91.06 276 SER A O 1
ATOM 2118 N N . LEU A 1 277 ? 13.447 4.948 -4.129 1.00 90.75 277 LEU A N 1
ATOM 2119 C CA . LEU A 1 277 ? 13.707 5.226 -5.547 1.00 90.75 277 LEU A CA 1
ATOM 2120 C C . LEU A 1 277 ? 14.881 6.191 -5.743 1.00 90.75 277 LEU A C 1
ATOM 2122 O O . LEU A 1 277 ? 15.716 6.002 -6.625 1.00 90.75 277 LEU A O 1
ATOM 2126 N N . ASN A 1 278 ? 14.990 7.203 -4.885 1.00 87.69 278 ASN A N 1
ATOM 2127 C CA . ASN A 1 278 ? 16.131 8.109 -4.871 1.00 87.69 278 ASN A CA 1
ATOM 2128 C C . ASN A 1 278 ? 17.453 7.387 -4.563 1.00 87.69 278 ASN A C 1
ATOM 2130 O O . ASN A 1 278 ? 18.504 7.799 -5.068 1.00 87.69 278 ASN A O 1
ATOM 2134 N N . GLU A 1 279 ? 17.439 6.375 -3.695 1.00 88.38 279 GLU A N 1
ATOM 2135 C CA . GLU A 1 279 ? 18.620 5.571 -3.355 1.00 88.38 279 GLU A CA 1
ATOM 2136 C C . GLU A 1 279 ? 18.985 4.606 -4.485 1.00 88.38 279 GLU A C 1
ATOM 2138 O O . GLU A 1 279 ? 20.153 4.543 -4.871 1.00 88.38 279 GLU A O 1
ATOM 2143 N N . LEU A 1 280 ? 17.985 3.975 -5.105 1.00 88.12 280 LEU A N 1
ATOM 2144 C CA . LEU A 1 280 ? 18.157 3.153 -6.303 1.00 88.12 280 LEU A CA 1
ATOM 2145 C C . LEU A 1 280 ? 18.782 3.958 -7.453 1.00 88.12 280 LEU A C 1
ATOM 2147 O O . LEU A 1 280 ? 19.741 3.508 -8.078 1.00 88.12 280 LEU A O 1
ATOM 2151 N N . TRP A 1 281 ? 18.297 5.182 -7.691 1.00 85.88 281 TRP A N 1
ATOM 2152 C CA . TRP A 1 281 ? 18.878 6.099 -8.675 1.00 85.88 281 TRP A CA 1
ATOM 2153 C C . TRP A 1 281 ? 20.346 6.424 -8.360 1.00 85.88 281 TRP A C 1
ATOM 2155 O O . TRP A 1 281 ? 21.203 6.326 -9.237 1.00 85.88 281 TRP A O 1
ATOM 2165 N N . LYS A 1 282 ? 20.667 6.756 -7.102 1.00 86.62 282 LYS A N 1
ATOM 2166 C CA . LYS A 1 282 ? 22.038 7.073 -6.665 1.00 86.62 282 LYS A CA 1
ATOM 2167 C C . LYS A 1 282 ? 23.004 5.908 -6.914 1.00 86.62 282 LYS A C 1
ATOM 2169 O O . LYS A 1 282 ? 24.086 6.140 -7.451 1.00 86.62 282 LYS A O 1
ATOM 2174 N N . TRP A 1 283 ? 22.642 4.683 -6.528 1.00 86.50 283 TRP A N 1
ATOM 2175 C CA . TRP A 1 283 ? 23.514 3.514 -6.702 1.00 86.50 283 TRP A CA 1
ATOM 2176 C C . TRP A 1 283 ? 23.671 3.109 -8.156 1.00 86.50 283 TRP A C 1
ATOM 2178 O O . TRP A 1 283 ? 24.789 2.856 -8.594 1.00 86.50 283 TRP A O 1
ATOM 2188 N N . ARG A 1 284 ? 22.598 3.191 -8.942 1.00 82.88 284 ARG A N 1
ATOM 2189 C CA . ARG A 1 284 ? 22.678 3.005 -10.390 1.00 82.88 284 ARG A CA 1
ATOM 2190 C C . ARG A 1 284 ? 23.676 3.965 -11.036 1.00 82.88 284 ARG A C 1
ATOM 2192 O O . ARG A 1 284 ? 24.493 3.535 -11.842 1.00 82.88 284 ARG A O 1
ATOM 2199 N N . GLN A 1 285 ? 23.644 5.252 -10.677 1.00 81.19 285 GLN A N 1
ATOM 2200 C CA . GLN A 1 285 ? 24.597 6.233 -11.215 1.00 81.19 285 GLN A CA 1
ATOM 2201 C C . GLN A 1 285 ? 26.050 5.898 -10.853 1.00 81.19 285 GLN A C 1
ATOM 2203 O O . GLN A 1 285 ? 26.945 6.144 -11.655 1.00 81.19 285 GLN A O 1
ATOM 2208 N N . ARG A 1 286 ? 26.284 5.344 -9.658 1.00 84.38 286 ARG A N 1
ATOM 2209 C CA . ARG A 1 286 ? 27.621 4.950 -9.195 1.00 84.38 286 ARG A CA 1
ATOM 2210 C C . ARG A 1 286 ? 28.133 3.676 -9.864 1.00 84.38 286 ARG A C 1
ATOM 2212 O O . ARG A 1 286 ? 29.312 3.623 -10.187 1.00 84.38 286 ARG A O 1
ATOM 2219 N N . LEU A 1 287 ? 27.268 2.677 -10.043 1.00 81.56 287 LEU A N 1
ATOM 2220 C CA . LEU A 1 287 ? 27.658 1.338 -10.495 1.00 81.56 287 LEU A CA 1
ATOM 2221 C C . LEU A 1 287 ? 27.612 1.174 -12.020 1.00 81.56 287 LEU A C 1
ATOM 2223 O O . LEU A 1 287 ? 28.455 0.483 -12.575 1.00 81.56 287 LEU A O 1
ATOM 2227 N N . GLU A 1 288 ? 26.669 1.822 -12.712 1.00 73.25 288 GLU A N 1
ATOM 2228 C CA . GLU A 1 288 ? 26.501 1.685 -14.170 1.00 73.25 288 GLU A CA 1
ATOM 2229 C C . GLU A 1 288 ? 26.887 2.937 -14.975 1.00 73.25 288 GLU A C 1
ATOM 2231 O O . GLU A 1 288 ? 26.921 2.883 -16.203 1.00 73.25 288 GLU A O 1
ATOM 2236 N N . GLY A 1 289 ? 27.172 4.077 -14.336 1.00 70.31 289 GLY A N 1
ATOM 2237 C CA . GLY A 1 289 ? 27.556 5.302 -15.048 1.00 70.31 289 GLY A CA 1
ATOM 2238 C C . GLY A 1 289 ? 26.433 5.865 -15.934 1.00 70.31 289 GLY A C 1
ATOM 2239 O O . GLY A 1 289 ? 25.298 6.009 -15.486 1.00 70.31 289 GLY A O 1
ATOM 2240 N N . THR A 1 290 ? 26.719 6.248 -17.181 1.00 63.28 290 THR A N 1
ATOM 2241 C CA . THR A 1 290 ? 25.748 6.837 -18.130 1.00 63.28 290 THR A CA 1
ATOM 2242 C C . THR A 1 290 ? 24.832 5.779 -18.766 1.00 63.28 290 THR A C 1
ATOM 2244 O O . THR A 1 290 ? 25.206 4.622 -18.912 1.00 63.28 290 THR A O 1
ATOM 2247 N N . ILE A 1 291 ? 23.595 6.143 -19.134 1.00 64.50 291 ILE A N 1
ATOM 2248 C CA . ILE A 1 291 ? 22.685 5.232 -19.860 1.00 64.50 291 ILE A CA 1
ATOM 2249 C C . ILE A 1 291 ? 23.309 4.881 -21.218 1.00 64.50 291 ILE A C 1
ATOM 2251 O O . ILE A 1 291 ? 23.668 5.777 -21.979 1.00 64.50 291 ILE A O 1
ATOM 2255 N N . GLY A 1 292 ? 23.426 3.586 -21.513 1.00 58.19 292 GLY A N 1
ATOM 2256 C CA . GLY A 1 292 ? 23.995 3.073 -22.757 1.00 58.19 292 GLY A CA 1
ATOM 2257 C C . GLY A 1 292 ? 23.423 1.705 -23.153 1.00 58.19 292 GLY A C 1
ATOM 2258 O O . GLY A 1 292 ? 22.611 1.135 -22.408 1.00 58.19 292 GLY A O 1
ATOM 2259 N N . PRO A 1 293 ? 23.825 1.174 -24.323 1.00 50.31 293 PRO A N 1
ATOM 2260 C CA . PRO A 1 293 ? 23.424 -0.152 -24.789 1.00 50.31 293 PRO A CA 1
ATOM 2261 C C . PRO A 1 293 ? 23.746 -1.231 -23.744 1.00 50.31 293 PRO A C 1
ATOM 2263 O O . PRO A 1 293 ? 24.852 -1.270 -23.212 1.00 50.31 293 PRO A O 1
ATOM 2266 N N . GLY A 1 294 ? 22.773 -2.092 -23.427 1.00 57.38 294 GLY A N 1
ATOM 2267 C CA . GLY A 1 294 ? 22.942 -3.181 -22.456 1.00 57.38 294 GLY A CA 1
ATOM 2268 C C . GLY A 1 294 ? 22.785 -2.790 -20.977 1.00 57.38 294 GLY A C 1
ATOM 2269 O O . GLY A 1 294 ? 23.107 -3.593 -20.098 1.00 57.38 294 GLY A O 1
ATOM 2270 N N . THR A 1 295 ? 22.271 -1.589 -20.683 1.00 66.50 295 THR A N 1
ATOM 2271 C CA . THR A 1 295 ? 21.768 -1.240 -19.340 1.00 66.50 295 THR A CA 1
ATOM 2272 C C . THR A 1 295 ? 20.411 -1.896 -19.066 1.00 66.50 295 THR A C 1
ATOM 2274 O O . THR A 1 295 ? 19.661 -2.204 -19.992 1.00 66.50 295 THR A O 1
ATOM 2277 N N . VAL A 1 296 ? 20.088 -2.126 -17.789 1.00 73.00 296 VAL A N 1
ATOM 2278 C CA . VAL A 1 296 ? 18.833 -2.788 -17.390 1.00 73.00 296 VAL A CA 1
ATOM 2279 C C . VAL A 1 296 ? 17.617 -1.964 -17.833 1.00 73.00 296 VAL A C 1
ATOM 2281 O O . VAL A 1 296 ? 17.531 -0.771 -17.521 1.00 73.00 296 VAL A O 1
ATOM 2284 N N . GLN A 1 297 ? 16.654 -2.597 -18.511 1.00 72.62 297 GLN A N 1
ATOM 2285 C CA . GLN A 1 297 ? 15.335 -2.015 -18.757 1.00 72.62 297 GLN A CA 1
ATOM 2286 C C . GLN A 1 297 ? 14.599 -1.923 -17.423 1.00 72.62 297 GLN A C 1
ATOM 2288 O O . GLN A 1 297 ? 14.345 -2.935 -16.770 1.00 72.62 297 GLN A O 1
ATOM 2293 N N . ARG A 1 298 ? 14.270 -0.702 -17.009 1.00 81.06 298 ARG A N 1
ATOM 2294 C CA . ARG A 1 298 ? 13.717 -0.442 -15.682 1.00 81.06 298 ARG A CA 1
ATOM 2295 C C . ARG A 1 298 ? 12.306 0.077 -15.775 1.00 81.06 298 ARG A C 1
ATOM 2297 O O . ARG A 1 298 ? 11.987 0.898 -16.627 1.00 81.06 298 ARG A O 1
ATOM 2304 N N . SER A 1 299 ? 11.501 -0.384 -14.841 1.00 91.88 299 SER A N 1
ATOM 2305 C CA . SER A 1 299 ? 10.175 0.151 -14.594 1.00 91.88 299 SER A CA 1
ATOM 2306 C C . SER A 1 299 ? 9.881 0.079 -13.100 1.00 91.88 299 SER A C 1
ATOM 2308 O O . SER A 1 299 ? 10.594 -0.595 -12.350 1.00 91.88 299 SER A O 1
ATOM 2310 N N . VAL A 1 300 ? 8.882 0.827 -12.654 1.00 94.06 300 VAL A N 1
ATOM 2311 C CA . VAL A 1 300 ? 8.558 1.003 -11.246 1.00 94.06 300 VAL A CA 1
ATOM 2312 C C . VAL A 1 300 ? 7.068 0.807 -11.037 1.00 94.06 300 VAL A C 1
ATOM 2314 O O . VAL A 1 300 ? 6.257 1.466 -11.682 1.00 94.06 300 VAL A O 1
ATOM 2317 N N . ILE A 1 301 ? 6.727 -0.034 -10.070 1.00 97.00 301 ILE A N 1
ATOM 2318 C CA . ILE A 1 301 ? 5.404 -0.066 -9.457 1.00 97.00 301 ILE A CA 1
ATOM 2319 C C . ILE A 1 301 ? 5.510 0.801 -8.200 1.00 97.00 301 ILE A C 1
ATOM 2321 O O . ILE A 1 301 ? 5.936 0.341 -7.138 1.00 97.00 301 ILE A O 1
ATOM 2325 N N . ASP A 1 302 ? 5.236 2.100 -8.350 1.00 96.25 302 ASP A N 1
ATOM 2326 C CA . ASP A 1 302 ? 5.498 3.094 -7.301 1.00 96.25 302 ASP A CA 1
ATOM 2327 C C . ASP A 1 302 ? 4.354 3.245 -6.287 1.00 96.25 302 ASP A C 1
ATOM 2329 O O . ASP A 1 302 ? 4.586 3.735 -5.182 1.00 96.25 302 ASP A O 1
ATOM 2333 N N . ARG A 1 303 ? 3.136 2.832 -6.649 1.00 97.56 303 ARG A N 1
ATOM 2334 C CA . ARG A 1 303 ? 1.941 2.900 -5.795 1.00 97.56 303 ARG A CA 1
ATOM 2335 C C . ARG A 1 303 ? 0.843 1.968 -6.285 1.00 97.56 303 ARG A C 1
ATOM 2337 O O . ARG A 1 303 ? 0.781 1.667 -7.476 1.00 97.56 303 ARG A O 1
ATOM 2344 N N . TRP A 1 304 ? -0.023 1.545 -5.375 1.00 97.75 304 TRP A N 1
ATOM 2345 C CA . TRP A 1 304 ? -1.114 0.600 -5.627 1.00 97.75 304 TRP A CA 1
ATOM 2346 C C . TRP A 1 304 ? -2.163 0.611 -4.484 1.00 97.75 304 TRP A C 1
ATOM 2348 O O . TRP A 1 304 ? -2.561 -0.445 -3.991 1.00 97.75 304 TRP A O 1
ATOM 2358 N N . PRO A 1 305 ? -2.659 1.794 -4.060 1.00 97.94 305 PRO A N 1
ATOM 2359 C CA . PRO A 1 305 ? -3.415 1.956 -2.810 1.00 97.94 305 PRO A CA 1
ATOM 2360 C C . PRO A 1 305 ? -4.803 1.296 -2.811 1.00 97.94 305 PRO A C 1
ATOM 2362 O O . PRO A 1 305 ? -5.344 0.983 -1.760 1.00 97.94 305 PRO A O 1
ATOM 2365 N N . VAL A 1 306 ? -5.404 1.088 -3.984 1.00 97.69 306 VAL A N 1
ATOM 2366 C CA . VAL A 1 306 ? -6.770 0.545 -4.128 1.00 97.69 306 VAL A CA 1
ATOM 2367 C C . VAL A 1 306 ? -6.795 -0.736 -4.961 1.00 97.69 306 VAL A C 1
ATOM 2369 O O . VAL A 1 306 ? -7.792 -1.046 -5.610 1.00 97.69 306 VAL A O 1
ATOM 2372 N N . HIS A 1 307 ? -5.681 -1.474 -4.993 1.00 97.75 307 HIS A N 1
ATOM 2373 C CA . HIS A 1 307 ? -5.626 -2.735 -5.725 1.00 97.75 307 HIS A CA 1
ATOM 2374 C C . HIS A 1 307 ? -6.664 -3.730 -5.159 1.00 97.75 307 HIS A C 1
ATOM 2376 O O . HIS A 1 307 ? -6.672 -3.942 -3.945 1.00 97.75 307 HIS A O 1
ATOM 2382 N N . PRO A 1 308 ? -7.511 -4.380 -5.986 1.00 97.56 308 PRO A N 1
ATOM 2383 C CA . PRO A 1 308 ? -8.606 -5.218 -5.488 1.00 97.56 308 PRO A CA 1
ATOM 2384 C C . PRO A 1 308 ? -8.160 -6.323 -4.530 1.00 97.56 308 PRO A C 1
ATOM 2386 O O . PRO A 1 308 ? -8.781 -6.517 -3.494 1.00 97.56 308 PRO A O 1
ATOM 2389 N N . GLY A 1 309 ? -7.043 -6.995 -4.822 1.00 96.62 309 GLY A N 1
ATOM 2390 C CA . GLY A 1 309 ? -6.524 -8.044 -3.940 1.00 96.62 309 GLY A CA 1
ATOM 2391 C C . GLY A 1 309 ? -5.916 -7.524 -2.628 1.00 96.62 309 GLY A C 1
ATOM 2392 O O . GLY A 1 309 ? -5.937 -8.235 -1.631 1.00 96.62 309 GLY A O 1
ATOM 2393 N N . LEU A 1 310 ? -5.441 -6.270 -2.590 1.00 97.38 310 LEU A N 1
ATOM 2394 C CA . LEU A 1 310 ? -5.032 -5.624 -1.333 1.00 97.38 310 LEU A CA 1
ATOM 2395 C C . LEU A 1 310 ? -6.265 -5.333 -0.470 1.00 97.38 310 LEU A C 1
ATOM 2397 O O . LEU A 1 310 ? -6.281 -5.632 0.721 1.00 97.38 310 LEU A O 1
ATOM 2401 N N . VAL A 1 311 ? -7.295 -4.755 -1.092 1.00 98.31 311 VAL A N 1
ATOM 2402 C CA . VAL A 1 311 ? -8.567 -4.426 -0.441 1.00 98.31 311 VAL A CA 1
ATOM 2403 C C . VAL A 1 311 ? -9.233 -5.685 0.111 1.00 98.31 311 VAL A C 1
ATOM 2405 O O . VAL A 1 311 ? -9.684 -5.675 1.252 1.00 98.31 311 VAL A O 1
ATOM 2408 N N . GLU A 1 312 ? -9.246 -6.768 -0.668 1.00 98.00 312 GLU A N 1
ATOM 2409 C CA . GLU A 1 312 ? -9.797 -8.059 -0.251 1.00 98.00 312 GLU A CA 1
ATOM 2410 C C . GLU A 1 312 ? -9.039 -8.644 0.941 1.00 98.00 312 GLU A C 1
ATOM 2412 O O . GLU A 1 312 ? -9.659 -9.029 1.927 1.00 98.00 312 GLU A O 1
ATOM 2417 N N . ALA A 1 313 ? -7.704 -8.660 0.893 1.00 97.50 313 ALA A N 1
ATOM 2418 C CA . ALA A 1 313 ? -6.904 -9.216 1.978 1.00 97.50 313 ALA A CA 1
ATOM 2419 C C . ALA A 1 313 ? -7.082 -8.431 3.293 1.00 97.50 313 ALA A C 1
ATOM 2421 O O . ALA A 1 313 ? -7.197 -9.034 4.359 1.00 97.50 313 ALA A O 1
ATOM 2422 N N . PHE A 1 314 ? -7.183 -7.096 3.232 1.00 98.31 314 PHE A N 1
ATOM 2423 C CA . PHE A 1 314 ? -7.524 -6.295 4.412 1.00 98.31 314 PHE A CA 1
ATOM 2424 C C . PHE A 1 314 ? -8.946 -6.555 4.909 1.00 98.31 314 PHE A C 1
ATOM 2426 O O . PHE A 1 314 ? -9.146 -6.674 6.115 1.00 98.31 314 PHE A O 1
ATOM 2433 N N . ALA A 1 315 ? -9.926 -6.632 4.005 1.00 98.19 315 ALA A N 1
ATOM 2434 C CA . ALA A 1 315 ? -11.310 -6.897 4.378 1.00 98.19 315 ALA A CA 1
ATOM 2435 C C . ALA A 1 315 ? -11.447 -8.252 5.088 1.00 98.19 315 ALA A C 1
ATOM 2437 O O . ALA A 1 315 ? -12.038 -8.294 6.163 1.00 98.19 315 ALA A O 1
ATOM 2438 N N . GLN A 1 316 ? -10.819 -9.309 4.562 1.00 97.81 316 GLN A N 1
ATOM 2439 C CA . GLN A 1 316 ? -10.835 -10.635 5.183 1.00 97.81 316 GLN A CA 1
ATOM 2440 C C . GLN A 1 316 ? -10.207 -10.614 6.582 1.00 97.81 316 GLN A C 1
ATOM 2442 O O . GLN A 1 316 ? -10.829 -11.069 7.536 1.00 97.81 316 GLN A O 1
ATOM 2447 N N . ASN A 1 317 ? -9.026 -10.003 6.743 1.00 97.62 317 ASN A N 1
ATOM 2448 C CA . ASN A 1 317 ? -8.377 -9.907 8.055 1.00 97.62 317 ASN A CA 1
ATOM 2449 C C . ASN A 1 317 ? -9.238 -9.134 9.080 1.00 97.62 317 ASN A C 1
ATOM 2451 O O . ASN A 1 317 ? -9.202 -9.434 10.276 1.00 97.62 317 ASN A O 1
ATOM 2455 N N . 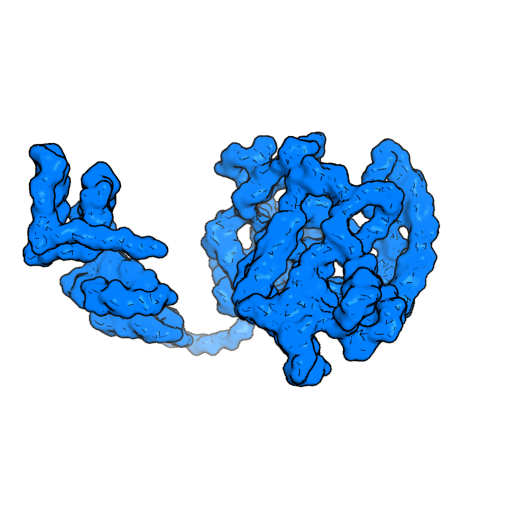ILE A 1 318 ? -10.009 -8.133 8.635 1.00 98.19 318 ILE A N 1
ATOM 2456 C CA . ILE A 1 318 ? -10.943 -7.382 9.487 1.00 98.19 318 ILE A CA 1
ATOM 2457 C C . ILE A 1 318 ? -12.172 -8.229 9.832 1.00 98.19 318 ILE A C 1
ATOM 2459 O O . ILE A 1 318 ? -12.557 -8.271 11.000 1.00 98.19 318 ILE A O 1
ATOM 2463 N N . GLU A 1 319 ? -12.779 -8.908 8.856 1.00 98.06 319 GLU A N 1
ATOM 2464 C CA . GLU A 1 319 ? -13.919 -9.813 9.061 1.00 98.06 319 GLU A CA 1
ATOM 2465 C C . GLU A 1 319 ? -13.559 -10.933 10.051 1.00 98.06 319 GLU A C 1
ATOM 2467 O O . GLU A 1 319 ? -14.295 -11.159 11.016 1.00 98.06 319 GLU A O 1
ATOM 2472 N N . ASP A 1 320 ? -12.385 -11.547 9.887 1.00 97.69 320 ASP A N 1
ATOM 2473 C CA . ASP A 1 320 ? -11.860 -12.583 10.780 1.00 97.69 320 ASP A CA 1
ATOM 2474 C C . ASP A 1 320 ? -11.688 -12.049 12.209 1.00 97.69 320 ASP A C 1
ATOM 2476 O O . ASP A 1 320 ? -12.100 -12.689 13.179 1.00 97.69 320 ASP A O 1
ATOM 2480 N N . LYS A 1 321 ? -11.150 -10.831 12.361 1.00 97.50 321 LYS A N 1
ATOM 2481 C CA . LYS A 1 321 ? -10.969 -10.213 13.682 1.00 97.50 321 LYS A CA 1
ATOM 2482 C C . LYS A 1 321 ? -12.300 -9.820 14.330 1.00 97.50 321 LYS A C 1
ATOM 2484 O O . LYS A 1 321 ? -12.465 -9.968 15.542 1.00 97.50 321 LYS A O 1
ATOM 2489 N N . LEU A 1 322 ? -13.268 -9.351 13.542 1.00 97.94 322 LEU A N 1
ATOM 2490 C CA . LEU A 1 322 ? -14.626 -9.047 14.002 1.00 97.94 322 LEU A CA 1
ATOM 2491 C C . LEU A 1 322 ? -15.378 -10.311 14.443 1.00 97.94 322 LEU A C 1
ATOM 2493 O O . LEU A 1 322 ? -16.174 -10.251 15.384 1.00 97.94 322 LEU A O 1
ATOM 2497 N N . ALA A 1 323 ? -15.119 -11.457 13.808 1.00 97.50 323 ALA A N 1
ATOM 2498 C CA . ALA A 1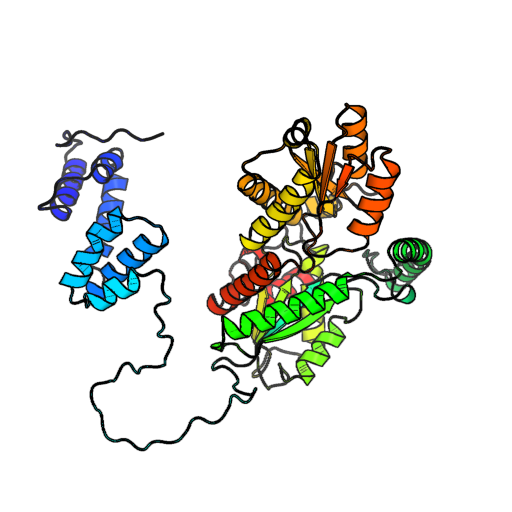 323 ? -15.730 -12.734 14.171 1.00 97.50 323 ALA A CA 1
ATOM 2499 C C . ALA A 1 323 ? -15.403 -13.160 15.613 1.00 97.50 323 ALA A C 1
ATOM 2501 O O . ALA A 1 323 ? -16.225 -13.810 16.258 1.00 97.50 323 ALA A O 1
ATOM 2502 N N . GLU A 1 324 ? -14.265 -12.721 16.157 1.00 96.94 324 GLU A N 1
ATOM 2503 C CA . GLU A 1 324 ? -13.882 -12.981 17.546 1.00 96.94 324 GLU A CA 1
ATOM 2504 C C . GLU A 1 324 ? -14.686 -12.176 18.588 1.00 96.94 324 GLU A C 1
ATOM 2506 O O . GLU A 1 324 ? -14.545 -12.420 19.789 1.00 96.94 324 GLU A O 1
ATOM 2511 N N . TYR A 1 325 ? -15.475 -11.176 18.179 1.00 97.12 325 TYR A N 1
ATOM 2512 C CA . TYR A 1 325 ? -16.393 -10.470 19.079 1.00 97.12 325 TYR A CA 1
ATOM 2513 C C . TYR A 1 325 ? -17.732 -11.216 19.179 1.00 97.12 325 TYR A C 1
ATOM 2515 O O . TYR A 1 325 ? -18.177 -11.804 18.183 1.00 97.12 325 TYR A O 1
ATOM 2523 N N . PRO A 1 326 ? -18.420 -11.145 20.340 1.00 96.06 326 PRO A N 1
ATOM 2524 C CA . PRO A 1 326 ? -19.786 -11.643 20.477 1.00 96.06 326 PRO A CA 1
ATOM 2525 C C . PRO A 1 326 ? -20.712 -11.030 19.426 1.00 96.06 326 PRO A C 1
ATOM 2527 O O . PRO A 1 326 ? -20.622 -9.833 19.135 1.00 96.06 326 PRO A O 1
ATOM 2530 N N . GLU A 1 327 ? -21.620 -11.840 18.884 1.00 95.12 327 GLU A N 1
ATOM 2531 C CA . GLU A 1 327 ? -22.509 -11.444 17.788 1.00 95.12 327 GLU A CA 1
ATOM 2532 C C . GLU A 1 327 ? -23.323 -10.186 18.126 1.00 95.12 327 GLU A C 1
ATOM 2534 O O . GLU A 1 327 ? -23.430 -9.289 17.291 1.00 95.12 327 GLU A O 1
ATOM 2539 N N . GLU A 1 328 ? -23.789 -10.051 19.375 1.00 95.19 328 GLU A N 1
ATOM 2540 C CA . GLU A 1 328 ? -24.603 -8.903 19.802 1.00 95.19 328 GLU A CA 1
ATOM 2541 C C . GLU A 1 328 ? -23.849 -7.561 19.773 1.00 95.19 328 GLU A C 1
ATOM 2543 O O . GLU A 1 328 ? -24.471 -6.501 19.679 1.00 95.19 328 GLU A O 1
ATOM 2548 N N . ARG A 1 329 ? -22.513 -7.589 19.876 1.00 94.25 329 ARG A N 1
ATOM 2549 C CA . ARG A 1 329 ? -21.661 -6.386 19.919 1.00 94.25 329 ARG A CA 1
ATOM 2550 C C . ARG A 1 329 ? -20.875 -6.158 18.632 1.00 94.25 329 ARG A C 1
ATOM 2552 O O . ARG A 1 329 ? -20.405 -5.047 18.400 1.00 94.25 329 ARG A O 1
ATOM 2559 N N . ARG A 1 330 ? -20.763 -7.171 17.766 1.00 96.50 330 ARG A N 1
ATOM 2560 C CA . ARG A 1 330 ? -19.921 -7.150 16.559 1.00 96.50 330 ARG A CA 1
ATOM 2561 C C . ARG A 1 330 ? -20.204 -5.966 15.632 1.00 96.50 330 ARG A C 1
ATOM 2563 O O . ARG A 1 330 ? -19.265 -5.364 15.123 1.00 96.50 330 ARG A O 1
ATOM 2570 N N . SER A 1 331 ? -21.468 -5.589 15.438 1.00 95.69 331 SER A N 1
ATOM 2571 C CA . SER A 1 331 ? -21.844 -4.456 14.574 1.00 95.69 331 SER A CA 1
ATOM 2572 C C . SER A 1 331 ? -21.527 -3.080 15.178 1.00 95.69 331 SER A C 1
ATOM 2574 O O . SER A 1 331 ? -21.555 -2.074 14.474 1.00 95.69 331 SER A O 1
ATOM 2576 N N . GLN A 1 332 ? -21.244 -3.018 16.482 1.00 96.31 332 GLN A N 1
ATOM 2577 C CA . GLN A 1 332 ? -20.924 -1.783 17.204 1.00 96.31 332 GLN A CA 1
ATOM 2578 C C . GLN A 1 332 ? -19.416 -1.560 17.340 1.00 96.31 332 GLN A C 1
ATOM 2580 O O . GLN A 1 332 ? -19.000 -0.474 17.740 1.00 96.31 332 GLN A O 1
ATOM 2585 N N . VAL A 1 333 ? -18.594 -2.560 17.003 1.00 98.31 333 VAL A N 1
ATOM 2586 C CA . VAL A 1 333 ? -17.131 -2.456 17.021 1.00 98.31 333 VAL A CA 1
ATOM 2587 C C . VAL A 1 333 ? -16.693 -1.309 16.108 1.00 98.31 333 VAL A C 1
ATOM 2589 O O . VAL A 1 333 ? -17.134 -1.233 14.958 1.00 98.31 333 VAL A O 1
ATOM 2592 N N . VAL A 1 334 ? -15.818 -0.429 16.602 1.00 98.56 334 VAL A N 1
ATOM 2593 C CA . VAL A 1 334 ? -15.247 0.666 15.803 1.00 98.56 334 VAL A CA 1
ATOM 2594 C C . VAL A 1 334 ? -13.934 0.214 15.181 1.00 98.56 334 VAL A C 1
ATOM 2596 O O . VAL A 1 334 ? -13.021 -0.232 15.875 1.00 98.56 334 VAL A O 1
ATOM 2599 N N . LEU A 1 335 ? -13.824 0.381 13.866 1.00 98.69 335 LEU A N 1
ATOM 2600 C CA . LEU A 1 335 ? -12.603 0.114 13.115 1.00 98.69 335 LEU A CA 1
ATOM 2601 C C . LEU A 1 335 ? -11.708 1.360 13.122 1.00 98.69 335 LEU A C 1
ATOM 2603 O O . LEU A 1 335 ? -12.055 2.406 12.567 1.00 98.69 335 LEU A O 1
ATOM 2607 N N . LEU A 1 336 ? -10.545 1.260 13.753 1.00 98.31 336 LEU A N 1
ATOM 2608 C CA . LEU A 1 336 ? -9.532 2.309 13.777 1.00 98.31 336 LEU A CA 1
ATOM 2609 C C . LEU A 1 336 ? -8.410 1.933 12.815 1.00 98.31 336 LEU A C 1
ATOM 2611 O O . LEU A 1 336 ? -7.502 1.174 13.148 1.00 98.31 336 LEU A O 1
ATOM 2615 N N . PHE A 1 337 ? -8.474 2.473 11.603 1.00 98.44 337 PHE A N 1
ATOM 2616 C CA . PHE A 1 337 ? -7.399 2.334 10.631 1.00 98.44 337 PHE A CA 1
ATOM 2617 C C . PHE A 1 337 ? -6.207 3.156 11.100 1.00 98.44 337 PHE A C 1
ATOM 2619 O O . PHE A 1 337 ? -6.294 4.381 11.166 1.00 98.44 337 PHE A O 1
ATOM 2626 N N . SER A 1 338 ? -5.116 2.478 11.445 1.00 96.75 338 SER A N 1
ATOM 2627 C CA . SER A 1 338 ? -3.898 3.100 11.948 1.00 96.75 338 SER A CA 1
ATOM 2628 C C . SER A 1 338 ? -2.839 3.120 10.851 1.00 96.75 338 SER A C 1
ATOM 2630 O O . SER A 1 338 ? -2.480 2.080 10.293 1.00 96.75 338 SER A O 1
ATOM 2632 N N . ALA A 1 339 ? -2.367 4.319 10.528 1.00 96.19 339 ALA A N 1
ATOM 2633 C CA . ALA A 1 339 ? -1.334 4.587 9.533 1.00 96.19 339 ALA A CA 1
ATOM 2634 C C . ALA A 1 339 ? -0.158 5.327 10.180 1.00 96.19 339 ALA A C 1
ATOM 2636 O O . ALA A 1 339 ? -0.358 6.086 11.125 1.00 96.19 339 ALA A O 1
ATOM 2637 N N . HIS A 1 340 ? 1.070 5.167 9.688 1.00 94.12 340 HIS A N 1
ATOM 2638 C CA . HIS A 1 340 ? 2.195 5.948 10.221 1.00 94.12 340 HIS A CA 1
ATOM 2639 C C . HIS A 1 340 ? 1.986 7.445 9.939 1.00 94.12 340 HIS A C 1
ATOM 2641 O O . HIS A 1 340 ? 1.637 7.830 8.824 1.00 94.12 340 HIS A O 1
ATOM 2647 N N . SER A 1 341 ? 2.165 8.309 10.938 1.00 93.81 341 SER A N 1
ATOM 2648 C CA . SER A 1 341 ? 1.934 9.745 10.760 1.00 93.81 341 SER A CA 1
ATOM 2649 C C . SER A 1 341 ? 3.014 10.404 9.892 1.00 93.81 341 SER A C 1
ATOM 2651 O O . SER A 1 341 ? 4.097 9.868 9.668 1.00 93.81 341 SER A O 1
ATOM 2653 N N . LEU A 1 342 ? 2.734 11.618 9.416 1.00 91.00 342 LEU A N 1
ATOM 2654 C CA . LEU A 1 342 ? 3.710 12.482 8.756 1.00 91.00 342 LEU A CA 1
ATOM 2655 C C . LEU A 1 342 ? 3.782 13.838 9.464 1.00 91.00 342 LEU A C 1
ATOM 2657 O O . LEU A 1 342 ? 2.747 14.359 9.894 1.00 91.00 342 LEU A O 1
ATOM 2661 N N . PRO A 1 343 ? 4.967 14.476 9.528 1.00 91.50 343 PRO A N 1
ATOM 2662 C CA . PRO A 1 343 ? 5.061 15.860 9.966 1.00 91.50 343 PRO A CA 1
ATOM 2663 C C . PRO A 1 343 ? 4.182 16.753 9.085 1.00 91.50 343 PRO A C 1
ATOM 2665 O O . PRO A 1 343 ? 4.194 16.628 7.856 1.00 91.50 343 PRO A O 1
ATOM 2668 N N . ILE A 1 344 ? 3.474 17.713 9.683 1.00 92.44 344 ILE A N 1
ATOM 2669 C CA . ILE A 1 344 ? 2.592 18.636 8.948 1.00 92.44 344 ILE A CA 1
ATOM 2670 C C . ILE A 1 344 ? 3.360 19.417 7.874 1.00 92.44 344 ILE A C 1
ATOM 2672 O O . ILE A 1 344 ? 2.815 19.728 6.820 1.00 92.44 344 ILE A O 1
ATOM 2676 N N . SER A 1 345 ? 4.653 19.678 8.079 1.00 90.25 345 SER A N 1
ATOM 2677 C CA . SER A 1 345 ? 5.518 20.292 7.065 1.00 90.25 345 SER A CA 1
ATOM 2678 C C . SER A 1 345 ? 5.666 19.441 5.795 1.00 90.25 345 SER A C 1
ATOM 2680 O O . SER A 1 345 ? 5.758 19.997 4.701 1.00 90.25 345 SER A O 1
ATOM 2682 N N . VAL A 1 346 ? 5.663 18.109 5.913 1.00 90.25 346 VAL A N 1
ATOM 2683 C CA . VAL A 1 346 ? 5.700 17.170 4.781 1.00 90.25 346 VAL A CA 1
ATOM 2684 C C . VAL A 1 346 ? 4.334 17.108 4.106 1.00 90.25 346 VAL A C 1
ATOM 2686 O O . VAL A 1 346 ? 4.269 17.212 2.883 1.00 90.25 346 VAL A O 1
ATOM 2689 N N . VAL A 1 347 ? 3.254 17.034 4.887 1.00 93.44 347 VAL A N 1
ATOM 2690 C CA . VAL A 1 347 ? 1.875 17.057 4.368 1.00 93.44 347 VAL A CA 1
ATOM 2691 C C . VAL A 1 347 ? 1.622 18.339 3.569 1.00 93.44 347 VAL A C 1
ATOM 2693 O O . VAL A 1 347 ? 1.282 18.277 2.390 1.00 93.44 347 VAL A O 1
ATOM 2696 N N . ASN A 1 348 ? 1.910 19.503 4.156 1.00 94.31 348 ASN A N 1
ATOM 2697 C CA . ASN A 1 348 ? 1.713 20.816 3.530 1.00 94.31 348 ASN A CA 1
ATOM 2698 C C . ASN A 1 348 ? 2.638 21.067 2.332 1.00 94.31 348 ASN A C 1
ATOM 2700 O O . ASN A 1 348 ? 2.367 21.941 1.512 1.00 94.31 348 ASN A O 1
ATOM 2704 N N . ARG A 1 349 ? 3.725 20.297 2.193 1.00 92.69 349 ARG A N 1
ATOM 2705 C CA . ARG A 1 349 ? 4.557 20.314 0.983 1.00 92.69 349 ARG A CA 1
ATOM 2706 C C . ARG A 1 349 ? 3.828 19.696 -0.218 1.00 92.69 349 ARG A C 1
ATOM 2708 O O . ARG A 1 349 ? 4.244 19.944 -1.349 1.00 92.69 349 ARG A O 1
ATOM 2715 N N . GLY A 1 350 ? 2.768 18.921 0.015 1.00 95.00 350 GLY A N 1
ATOM 2716 C CA . GLY A 1 350 ? 1.976 18.221 -0.997 1.00 95.00 350 GLY A CA 1
ATOM 2717 C C . GLY A 1 350 ? 2.344 16.744 -1.132 1.00 95.00 350 GLY A C 1
ATOM 2718 O O . GLY A 1 350 ? 2.430 16.244 -2.252 1.00 95.00 350 GLY A O 1
ATOM 2719 N N . ASP A 1 351 ? 2.655 16.066 -0.024 1.00 96.19 351 ASP A N 1
ATOM 2720 C CA . ASP A 1 351 ? 2.879 14.614 -0.031 1.00 96.19 351 ASP A CA 1
ATOM 2721 C C . ASP A 1 351 ? 1.551 13.877 -0.314 1.00 96.19 351 ASP A C 1
ATOM 2723 O O . ASP A 1 351 ? 0.545 14.208 0.318 1.00 96.19 351 ASP A O 1
ATOM 2727 N N . PRO A 1 352 ? 1.501 12.917 -1.258 1.00 97.19 352 PRO A N 1
ATOM 2728 C CA . PRO A 1 352 ? 0.243 12.276 -1.656 1.00 97.19 352 PRO A CA 1
ATOM 2729 C C . PRO A 1 352 ? -0.249 11.228 -0.646 1.00 97.19 352 PRO A C 1
ATOM 2731 O O . PRO A 1 352 ? -1.411 10.824 -0.707 1.00 97.19 352 PRO A O 1
ATOM 2734 N N . TYR A 1 353 ? 0.603 10.818 0.298 1.00 98.06 353 TYR A N 1
ATOM 2735 C CA . TYR A 1 353 ? 0.340 9.718 1.219 1.00 98.06 353 TYR A CA 1
ATOM 2736 C C . TYR A 1 353 ? -0.998 9.827 1.963 1.00 98.06 353 TYR A C 1
ATOM 2738 O O . TYR A 1 353 ? -1.768 8.872 1.884 1.00 98.06 353 TYR A O 1
ATOM 2746 N N . PRO A 1 354 ? -1.374 10.958 2.603 1.00 97.94 354 PRO A N 1
ATOM 2747 C CA . PRO A 1 354 ? -2.626 11.003 3.357 1.00 97.94 354 PRO A CA 1
ATOM 2748 C C . PRO A 1 354 ? -3.868 10.731 2.501 1.00 97.94 354 PRO A C 1
ATOM 2750 O O . PRO A 1 354 ? -4.801 10.066 2.951 1.00 97.94 354 PRO A O 1
ATOM 2753 N N . ALA A 1 355 ? -3.868 11.207 1.252 1.00 98.12 355 ALA A N 1
ATOM 2754 C CA . ALA A 1 355 ? -4.970 10.991 0.321 1.00 98.12 355 ALA A CA 1
ATOM 2755 C C . ALA A 1 355 ? -5.027 9.534 -0.165 1.00 98.12 355 ALA A C 1
ATOM 2757 O O . ALA A 1 355 ? -6.109 8.956 -0.244 1.00 98.12 355 ALA A O 1
ATOM 2758 N N . GLU A 1 356 ? -3.877 8.918 -0.448 1.00 98.62 356 GLU A N 1
ATOM 2759 C CA . GLU A 1 356 ? -3.808 7.513 -0.869 1.00 98.62 356 GLU A CA 1
ATOM 2760 C C . GLU A 1 356 ? -4.181 6.540 0.263 1.00 98.62 356 GLU A C 1
ATOM 2762 O O . GLU A 1 356 ? -4.860 5.537 0.026 1.00 98.62 356 GLU A O 1
ATOM 2767 N N . VAL A 1 357 ? -3.821 6.858 1.511 1.00 98.62 357 VAL A N 1
ATOM 2768 C CA . VAL A 1 357 ? -4.265 6.106 2.696 1.00 98.62 357 VAL A CA 1
ATOM 2769 C C . VAL A 1 357 ? -5.774 6.213 2.862 1.00 98.62 357 VAL A C 1
ATOM 2771 O O . VAL A 1 357 ? -6.446 5.191 2.997 1.00 98.62 357 VAL A O 1
ATOM 2774 N N . ALA A 1 358 ? -6.332 7.423 2.775 1.00 98.56 358 ALA A N 1
ATOM 2775 C CA . ALA A 1 358 ? -7.778 7.618 2.839 1.00 98.56 358 ALA A CA 1
ATOM 2776 C C . ALA A 1 358 ? -8.518 6.852 1.726 1.00 98.56 358 ALA A C 1
ATOM 2778 O O . ALA A 1 358 ? -9.571 6.270 1.985 1.00 98.56 358 ALA A O 1
ATOM 2779 N N . ALA A 1 359 ? -7.952 6.793 0.514 1.00 98.75 359 ALA A N 1
ATOM 2780 C CA . ALA A 1 359 ? -8.501 6.004 -0.588 1.00 98.75 359 ALA A CA 1
ATOM 2781 C C . ALA A 1 359 ? -8.495 4.496 -0.284 1.00 98.75 359 ALA A C 1
ATOM 2783 O O . ALA A 1 359 ? -9.497 3.827 -0.527 1.00 98.75 359 ALA A O 1
ATOM 2784 N N . THR A 1 360 ? -7.407 3.980 0.300 1.00 98.75 360 THR A N 1
ATOM 2785 C CA . THR A 1 360 ? -7.303 2.572 0.732 1.00 98.75 360 THR A CA 1
ATOM 2786 C C . THR A 1 360 ? -8.382 2.246 1.767 1.00 98.75 360 THR A C 1
ATOM 2788 O O . THR A 1 360 ? -9.148 1.301 1.593 1.00 98.75 360 THR A O 1
ATOM 2791 N N . VAL A 1 361 ? -8.489 3.072 2.815 1.00 98.75 361 VAL A N 1
ATOM 2792 C CA . VAL A 1 361 ? -9.488 2.915 3.884 1.00 98.75 361 VAL A CA 1
ATOM 2793 C C . VAL A 1 361 ? -10.899 2.913 3.310 1.00 98.75 361 VAL A C 1
ATOM 2795 O O . VAL A 1 361 ? -11.706 2.049 3.642 1.00 98.75 361 VAL A O 1
ATOM 2798 N N . TYR A 1 362 ? -11.207 3.866 2.429 1.00 98.75 362 TYR A N 1
ATOM 2799 C CA . TYR A 1 362 ? -12.536 3.963 1.841 1.00 98.75 362 TYR A CA 1
ATOM 2800 C C . TYR A 1 362 ? -12.866 2.749 0.962 1.00 98.75 362 TYR A C 1
ATOM 2802 O O . TYR A 1 362 ? -13.972 2.225 1.059 1.00 98.75 362 TYR A O 1
ATOM 2810 N N . ALA A 1 363 ? -11.911 2.257 0.168 1.00 98.75 363 ALA A N 1
ATOM 2811 C CA . ALA A 1 363 ? -12.089 1.056 -0.648 1.00 98.75 363 ALA A CA 1
ATOM 2812 C C . ALA A 1 363 ? -12.333 -0.203 0.207 1.00 98.75 363 ALA A C 1
ATOM 2814 O O . ALA A 1 363 ? -13.230 -0.988 -0.098 1.00 98.75 363 ALA A O 1
ATOM 2815 N N . VAL A 1 364 ? -11.602 -0.362 1.317 1.00 98.69 364 VAL A N 1
ATOM 2816 C CA . VAL A 1 364 ? -11.829 -1.450 2.286 1.00 98.69 364 VAL A CA 1
ATOM 2817 C C . VAL A 1 364 ? -13.213 -1.342 2.917 1.00 98.69 364 VAL A C 1
ATOM 2819 O O . VAL A 1 364 ? -13.962 -2.315 2.918 1.00 98.69 364 VAL A O 1
ATOM 2822 N N . MET A 1 365 ? -13.617 -0.155 3.370 1.00 98.69 365 MET A N 1
ATOM 2823 C CA . MET A 1 365 ? -14.949 0.033 3.952 1.00 98.69 365 MET A CA 1
ATOM 2824 C C . MET A 1 365 ? -16.083 -0.192 2.946 1.00 98.69 365 MET A C 1
ATOM 2826 O O . MET A 1 365 ? -17.131 -0.717 3.324 1.00 98.69 365 MET A O 1
ATOM 2830 N N . GLN A 1 366 ? -15.876 0.143 1.668 1.00 98.62 366 GLN A N 1
ATOM 2831 C CA . GLN A 1 366 ? -16.810 -0.206 0.597 1.00 98.62 366 GLN A CA 1
ATOM 2832 C C . GLN A 1 366 ? -16.930 -1.722 0.422 1.00 98.62 366 GLN A C 1
ATOM 2834 O O . GLN A 1 366 ? -18.048 -2.226 0.316 1.00 98.62 366 GLN A O 1
ATOM 2839 N N . ARG A 1 367 ? -15.809 -2.457 0.437 1.00 98.38 367 ARG A N 1
ATOM 2840 C CA . ARG A 1 367 ? -15.810 -3.928 0.367 1.00 98.38 367 ARG A CA 1
ATOM 2841 C C . ARG A 1 367 ? -16.498 -4.572 1.577 1.00 98.38 367 ARG A C 1
ATOM 2843 O O . ARG A 1 367 ? -17.178 -5.580 1.409 1.00 98.38 367 ARG A O 1
ATOM 2850 N N . LEU A 1 368 ? -16.385 -3.972 2.760 1.00 98.19 368 LEU A N 1
ATOM 2851 C CA . LEU A 1 368 ? -17.081 -4.399 3.983 1.00 98.19 368 LEU A CA 1
ATOM 2852 C C . LEU A 1 368 ? -18.562 -3.967 4.030 1.00 98.19 368 LEU A C 1
ATOM 2854 O O . LEU A 1 368 ? -19.251 -4.206 5.019 1.00 98.19 368 LEU A O 1
ATOM 2858 N N . GLY A 1 369 ? -19.066 -3.272 3.004 1.00 98.31 369 GLY A N 1
ATOM 2859 C CA . GLY A 1 369 ? -20.448 -2.785 2.972 1.00 98.31 369 GLY A CA 1
ATOM 2860 C C . GLY A 1 369 ? -20.772 -1.762 4.065 1.00 98.31 369 GLY A C 1
ATOM 2861 O O . GLY A 1 369 ? -21.932 -1.630 4.445 1.00 98.31 369 GLY A O 1
ATOM 2862 N N . PHE A 1 370 ? -19.762 -1.051 4.583 1.00 98.19 370 PHE A N 1
ATOM 2863 C CA . PHE A 1 370 ? -19.885 -0.136 5.724 1.00 98.19 370 PHE A CA 1
ATOM 2864 C C . PHE A 1 370 ? -20.565 -0.770 6.952 1.00 98.19 370 PHE A C 1
ATOM 2866 O O . PHE A 1 370 ? -21.305 -0.094 7.668 1.00 98.19 370 PHE A O 1
ATOM 2873 N N . SER A 1 371 ? -20.304 -2.058 7.207 1.00 97.44 371 SER A N 1
ATOM 2874 C CA . SER A 1 371 ? -20.906 -2.823 8.311 1.00 97.44 371 SER A CA 1
ATOM 2875 C C . SER A 1 371 ? -20.631 -2.241 9.702 1.00 97.44 371 SER A C 1
ATOM 2877 O O . SER A 1 371 ? -21.407 -2.469 10.628 1.00 97.44 371 SER A O 1
ATOM 2879 N N . ASN A 1 372 ? -19.533 -1.494 9.847 1.00 98.56 372 ASN A N 1
ATOM 2880 C CA . ASN A 1 372 ? -19.040 -0.967 11.112 1.00 98.56 372 ASN A CA 1
ATOM 2881 C C . ASN A 1 372 ? -18.646 0.517 10.993 1.00 98.56 372 ASN A C 1
ATOM 2883 O O . ASN A 1 372 ? -18.171 0.959 9.939 1.00 98.56 372 ASN A O 1
ATOM 2887 N N . PRO A 1 373 ? -18.787 1.306 12.075 1.00 98.19 373 PRO A N 1
ATOM 2888 C CA . PRO A 1 373 ? -18.230 2.652 12.140 1.00 98.19 373 PRO A CA 1
ATOM 2889 C C . PRO A 1 373 ? -16.699 2.612 12.086 1.00 98.19 373 PRO A C 1
ATOM 2891 O O . PRO A 1 373 ? -16.072 1.716 12.648 1.00 98.19 373 PRO A O 1
ATOM 2894 N N . TYR A 1 374 ? -16.083 3.612 11.451 1.00 98.69 374 TYR A N 1
ATOM 2895 C CA . TYR A 1 374 ? -14.629 3.653 11.308 1.00 98.69 374 TYR A CA 1
ATOM 2896 C C . TYR A 1 374 ? -14.029 5.056 11.410 1.00 98.69 374 TYR A C 1
ATOM 2898 O O . TYR A 1 374 ? -14.707 6.065 11.175 1.00 98.69 374 TYR A O 1
ATOM 2906 N N . ARG A 1 375 ? -12.732 5.122 11.719 1.00 98.44 375 ARG A N 1
ATOM 2907 C CA . ARG A 1 375 ? -11.894 6.326 11.612 1.00 98.44 375 ARG A CA 1
ATOM 2908 C C . ARG A 1 375 ? -10.505 5.975 11.092 1.00 98.44 375 ARG A C 1
ATOM 2910 O O . ARG A 1 375 ? -10.020 4.871 11.304 1.00 98.44 375 ARG A O 1
ATOM 2917 N N . LEU A 1 376 ? -9.887 6.942 10.419 1.00 98.50 376 LEU A N 1
ATOM 2918 C CA . LEU A 1 376 ? -8.467 6.927 10.084 1.00 98.50 376 LEU A CA 1
ATOM 2919 C C . LEU A 1 376 ? -7.713 7.742 11.140 1.00 98.50 376 LEU A C 1
ATOM 2921 O O . LEU A 1 376 ? -8.023 8.916 11.356 1.00 98.50 376 LEU A O 1
ATOM 2925 N N . CYS A 1 377 ? -6.746 7.099 11.781 1.00 97.12 377 CYS A N 1
ATOM 2926 C CA . CYS A 1 377 ? -5.880 7.634 12.820 1.00 97.12 377 CYS A CA 1
ATOM 2927 C C . CYS A 1 377 ? -4.411 7.440 12.426 1.00 97.12 377 CYS A C 1
ATOM 2929 O O . CYS A 1 377 ? -4.087 6.654 11.531 1.00 97.12 377 CYS A O 1
ATOM 2931 N N . TRP A 1 378 ? -3.523 8.168 13.100 1.00 95.75 378 TRP A N 1
ATOM 2932 C CA . TRP A 1 378 ? -2.107 8.199 12.759 1.00 95.75 378 TRP A CA 1
ATOM 2933 C C . TRP A 1 378 ? -1.228 7.871 13.963 1.00 95.75 378 TRP A C 1
ATOM 2935 O O . TRP A 1 378 ? -1.359 8.481 15.023 1.00 95.75 378 TRP A O 1
ATOM 2945 N N . GLN A 1 379 ? -0.301 6.938 13.799 1.00 90.31 379 GLN A N 1
ATOM 2946 C CA . GLN A 1 379 ? 0.584 6.449 14.856 1.00 90.31 379 GLN A CA 1
ATOM 2947 C C . GLN A 1 379 ? 2.021 6.971 14.707 1.00 90.31 379 GLN A C 1
ATOM 2949 O O . GLN A 1 379 ? 2.344 7.673 13.744 1.00 90.31 379 GLN A O 1
ATOM 2954 N N . SER A 1 380 ? 2.872 6.635 15.676 1.00 81.62 380 SER A N 1
ATOM 2955 C CA . SER A 1 380 ? 4.325 6.826 15.639 1.00 81.62 380 SER A CA 1
ATOM 2956 C C . SER A 1 380 ? 4.799 8.282 15.470 1.00 81.62 380 SER A C 1
ATOM 2958 O O . SER A 1 380 ? 5.797 8.563 14.804 1.00 81.62 380 SER A O 1
ATOM 2960 N N . GLN A 1 381 ? 4.101 9.240 16.087 1.00 82.19 381 GLN A N 1
ATOM 2961 C CA . GLN A 1 381 ? 4.525 10.645 16.105 1.00 82.19 381 GLN A CA 1
ATOM 2962 C C . GLN A 1 381 ? 5.758 10.818 17.000 1.00 82.19 381 GLN A C 1
ATOM 2964 O O . GLN A 1 381 ? 5.745 10.439 18.171 1.00 82.19 381 GLN A O 1
ATOM 2969 N N . VAL A 1 382 ? 6.829 11.418 16.471 1.00 75.56 382 VAL A N 1
ATOM 2970 C CA . VAL A 1 382 ? 8.089 11.583 17.213 1.00 75.56 382 VAL A CA 1
ATOM 2971 C C . VAL A 1 382 ? 8.587 13.026 17.240 1.00 75.56 382 VAL A C 1
ATOM 2973 O O . VAL A 1 382 ? 8.615 13.737 16.236 1.00 75.56 382 VAL A O 1
ATOM 2976 N N . GLY A 1 383 ? 9.076 13.444 18.406 1.00 76.31 383 GLY A N 1
ATOM 2977 C CA . GLY A 1 383 ? 9.659 14.769 18.605 1.00 76.31 383 GLY A CA 1
ATOM 2978 C C . GLY A 1 383 ? 8.624 15.897 18.734 1.00 76.31 383 GLY A C 1
ATOM 2979 O O . GLY A 1 383 ? 7.424 15.653 18.716 1.00 76.31 383 GLY A O 1
ATOM 2980 N N . PRO A 1 384 ? 9.087 17.150 18.878 1.00 77.62 384 PRO A N 1
ATOM 2981 C CA . PRO A 1 384 ? 8.239 18.280 19.274 1.00 77.62 384 PRO A CA 1
ATOM 2982 C C . PRO A 1 384 ? 7.486 18.951 18.112 1.00 77.62 384 PRO A C 1
ATOM 2984 O O . PRO A 1 384 ? 6.816 19.959 18.314 1.00 77.62 384 PRO A O 1
ATOM 2987 N N . SER A 1 385 ? 7.656 18.469 16.878 1.00 83.75 385 SER A N 1
ATOM 2988 C CA . SER A 1 385 ? 7.014 19.069 15.699 1.00 83.75 385 SER A CA 1
ATOM 2989 C C . SER A 1 385 ? 5.535 18.699 15.618 1.00 83.75 385 SER A C 1
ATOM 2991 O O . SER A 1 385 ? 5.120 17.697 16.181 1.00 83.75 385 SER A O 1
ATOM 2993 N N . ALA A 1 386 ? 4.741 19.480 14.883 1.00 90.50 386 ALA A N 1
ATOM 2994 C CA . ALA A 1 386 ? 3.350 19.127 14.607 1.00 90.50 386 ALA A CA 1
ATOM 2995 C C . ALA A 1 386 ? 3.265 17.978 13.587 1.00 90.50 386 ALA A C 1
ATOM 2997 O O . ALA A 1 386 ? 3.899 18.030 12.526 1.00 90.50 386 ALA A O 1
ATOM 2998 N N . TRP A 1 387 ? 2.435 16.983 13.891 1.00 93.19 387 TRP A N 1
ATOM 2999 C CA . TRP A 1 387 ? 2.186 15.799 13.069 1.00 93.19 387 TRP A CA 1
ATOM 3000 C C . TRP A 1 387 ? 0.719 15.711 12.649 1.00 93.19 387 TRP A C 1
ATOM 3002 O O . TRP A 1 387 ? -0.152 16.365 13.223 1.00 93.19 387 TRP A O 1
ATOM 3012 N N . LEU A 1 388 ? 0.455 14.918 11.614 1.00 93.62 388 LEU A N 1
ATOM 3013 C CA . LEU A 1 388 ? -0.896 14.624 11.160 1.00 93.62 388 LEU A CA 1
ATOM 3014 C C . LEU A 1 388 ? -1.644 13.811 12.227 1.00 93.62 388 LEU A C 1
ATOM 3016 O O . LEU A 1 388 ? -1.154 12.777 12.680 1.00 93.62 388 LEU A O 1
ATOM 3020 N N . GLY A 1 389 ? -2.815 14.302 12.630 1.00 92.88 389 GLY A N 1
ATOM 3021 C CA . GLY A 1 389 ? -3.678 13.683 13.637 1.00 92.88 389 GLY A CA 1
ATOM 3022 C C . GLY A 1 389 ? -5.040 13.244 13.077 1.00 92.88 389 GLY A C 1
ATOM 3023 O O . GLY A 1 389 ? -5.330 13.496 11.904 1.00 92.88 389 GLY A O 1
ATOM 3024 N N . PRO A 1 390 ? -5.884 12.592 13.900 1.00 95.12 390 PRO A N 1
ATOM 3025 C CA . PRO A 1 390 ? -5.684 12.305 15.332 1.00 95.12 390 PRO A CA 1
ATOM 3026 C C . PRO A 1 390 ? -4.671 11.176 15.598 1.00 95.12 390 PRO A C 1
ATOM 3028 O O . PRO A 1 390 ? -4.477 10.316 14.740 1.00 95.12 390 PRO A O 1
ATOM 3031 N N . GLN A 1 391 ? -4.037 11.177 16.778 1.00 94.81 391 GLN A N 1
ATOM 3032 C CA . GLN A 1 391 ? -3.104 10.118 17.187 1.00 94.81 391 GLN A CA 1
ATOM 3033 C C . GLN A 1 391 ? -3.855 8.828 17.548 1.00 94.81 391 GLN A C 1
ATOM 3035 O O . GLN A 1 391 ? -4.884 8.899 18.216 1.00 94.81 391 GLN A O 1
ATOM 3040 N N . THR A 1 392 ? -3.352 7.659 17.136 1.00 94.75 392 THR A N 1
ATOM 3041 C CA . THR A 1 392 ? -4.023 6.368 17.390 1.00 94.75 392 THR A CA 1
ATOM 3042 C C . THR A 1 392 ? -4.210 6.074 18.881 1.00 94.75 392 THR A C 1
ATOM 3044 O O . THR A 1 392 ? -5.325 5.749 19.281 1.00 94.75 392 THR A O 1
ATOM 3047 N N . SER A 1 393 ? -3.175 6.247 19.714 1.00 93.56 393 SER A N 1
ATOM 3048 C CA . SER A 1 393 ? -3.271 6.047 21.171 1.00 93.56 393 SER A CA 1
ATOM 3049 C C . SER A 1 393 ? -4.326 6.957 21.807 1.00 93.56 393 SER A C 1
ATOM 3051 O O . SER A 1 393 ? -5.249 6.479 22.460 1.00 93.56 393 SER A O 1
ATOM 3053 N N . THR A 1 394 ? -4.271 8.259 21.516 1.00 94.12 394 THR A N 1
ATOM 3054 C CA . THR A 1 394 ? -5.252 9.237 22.007 1.00 94.12 394 THR A CA 1
ATOM 3055 C C . THR A 1 394 ? -6.668 8.919 21.531 1.00 94.12 394 THR A C 1
ATOM 3057 O O . THR A 1 394 ? -7.617 9.040 22.298 1.00 94.12 394 THR A O 1
ATOM 3060 N N . ALA A 1 395 ? -6.841 8.480 20.280 1.00 95.94 395 ALA A N 1
ATOM 3061 C CA . ALA A 1 395 ? -8.152 8.090 19.772 1.00 95.94 395 ALA A CA 1
ATOM 3062 C C . ALA A 1 395 ? -8.723 6.895 20.550 1.00 95.94 395 ALA A C 1
ATOM 3064 O O . ALA A 1 395 ? -9.900 6.919 20.909 1.00 95.94 395 ALA A O 1
ATOM 3065 N N . VAL A 1 396 ? -7.901 5.882 20.846 1.00 96.25 396 VAL A N 1
ATOM 3066 C CA . VAL A 1 396 ? -8.296 4.732 21.676 1.00 96.25 396 VAL A CA 1
ATOM 3067 C C . VAL A 1 396 ? -8.715 5.188 23.074 1.00 96.25 396 VAL A C 1
ATOM 3069 O O . VAL A 1 396 ? -9.828 4.877 23.498 1.00 96.25 396 VAL A O 1
ATOM 3072 N N . GLU A 1 397 ? -7.884 5.980 23.754 1.00 95.38 397 GLU A N 1
ATOM 3073 C CA . GLU A 1 397 ? -8.181 6.527 25.087 1.00 95.38 397 GLU A CA 1
ATOM 3074 C C . GLU A 1 397 ? -9.491 7.328 25.101 1.00 95.38 397 GLU A C 1
ATOM 3076 O O . GLU A 1 397 ? -10.348 7.129 25.965 1.00 95.38 397 GLU A O 1
ATOM 3081 N N . GLU A 1 398 ? -9.692 8.203 24.113 1.00 96.62 398 GLU A N 1
ATOM 3082 C CA . GLU A 1 398 ? -10.899 9.019 24.009 1.00 96.62 398 GLU A CA 1
ATOM 3083 C C . GLU A 1 398 ? -12.159 8.195 23.729 1.00 96.62 398 GLU A C 1
ATOM 3085 O O . GLU A 1 398 ? -13.231 8.522 24.248 1.00 96.62 398 GLU A O 1
ATOM 3090 N N . TYR A 1 399 ? -12.074 7.158 22.890 1.00 97.38 399 TYR A N 1
ATOM 3091 C CA . TYR A 1 399 ? -13.207 6.268 22.636 1.00 97.38 399 TYR A CA 1
ATOM 3092 C C . TYR A 1 399 ? -13.571 5.473 23.890 1.00 97.38 399 TYR A C 1
ATOM 3094 O O . TYR A 1 399 ? -14.750 5.433 24.256 1.00 97.38 399 TYR A O 1
ATOM 3102 N N . ILE A 1 400 ? -12.572 4.946 24.601 1.00 96.25 400 ILE A N 1
ATOM 3103 C CA . ILE A 1 400 ? -12.761 4.237 25.872 1.00 96.25 400 ILE A CA 1
ATOM 3104 C C . ILE A 1 400 ? -13.403 5.159 26.914 1.00 96.25 400 ILE A C 1
ATOM 3106 O O . ILE A 1 400 ? -14.376 4.766 27.562 1.00 96.25 400 ILE A O 1
ATOM 3110 N N . ALA A 1 401 ? -12.932 6.405 27.029 1.00 95.88 401 ALA A N 1
ATOM 3111 C CA . ALA A 1 401 ? -13.502 7.407 27.931 1.00 95.88 401 ALA A CA 1
ATOM 3112 C C . ALA A 1 401 ? -14.968 7.745 27.598 1.00 95.88 401 ALA A C 1
ATOM 3114 O O . ALA A 1 401 ? -15.755 8.049 28.493 1.00 95.88 401 ALA A O 1
ATOM 3115 N N . LYS A 1 402 ? -15.360 7.642 26.321 1.00 96.31 402 LYS A N 1
ATOM 3116 C CA . LYS A 1 402 ? -16.748 7.800 25.844 1.00 96.31 402 LYS A CA 1
ATOM 3117 C C . LYS A 1 402 ? -17.591 6.524 25.990 1.00 96.31 402 LYS A C 1
ATOM 3119 O O . LYS A 1 402 ? -18.751 6.518 25.587 1.00 96.31 402 LYS A O 1
ATOM 3124 N N . GLY A 1 403 ? -17.035 5.455 26.560 1.00 95.00 403 GLY A N 1
ATOM 3125 C CA . GLY A 1 403 ? -17.710 4.173 26.773 1.00 95.00 403 GLY A CA 1
ATOM 3126 C C . GLY A 1 403 ? -17.599 3.187 25.606 1.00 95.00 403 GLY A C 1
ATOM 3127 O O . GLY A 1 403 ? -18.070 2.059 25.739 1.00 95.00 403 GLY A O 1
ATOM 3128 N N . GLN A 1 404 ? -16.948 3.562 24.500 1.00 96.56 404 GLN A N 1
ATOM 3129 C CA . GLN A 1 404 ? -16.698 2.660 23.379 1.00 96.56 404 GLN A CA 1
ATOM 3130 C C . GLN A 1 404 ? -15.423 1.853 23.623 1.00 96.56 404 GLN A C 1
ATOM 3132 O O . GLN A 1 404 ? -14.315 2.359 23.471 1.00 96.56 404 GLN A O 1
ATOM 3137 N N . ARG A 1 405 ? -15.592 0.583 23.989 1.00 94.81 405 ARG A N 1
ATOM 3138 C CA . ARG A 1 405 ? -14.483 -0.310 24.374 1.00 94.81 405 ARG A CA 1
ATOM 3139 C C . ARG A 1 405 ? -14.165 -1.380 23.334 1.00 94.81 405 ARG A C 1
ATOM 3141 O O . ARG A 1 405 ? -13.091 -1.969 23.388 1.00 94.81 405 ARG A O 1
ATOM 3148 N N . ASP A 1 406 ? -15.082 -1.619 22.399 1.00 97.56 406 ASP A N 1
ATOM 3149 C CA . ASP A 1 406 ? -14.900 -2.572 21.307 1.00 97.56 406 ASP A CA 1
ATOM 3150 C C . ASP A 1 406 ? -14.259 -1.868 20.105 1.00 97.56 406 ASP A C 1
ATOM 3152 O O . ASP A 1 406 ? -14.928 -1.151 19.350 1.00 97.56 406 ASP A O 1
ATOM 3156 N N . LEU A 1 407 ? -12.944 -2.043 19.958 1.00 98.06 407 LEU A N 1
ATOM 3157 C CA . LEU A 1 407 ? -12.119 -1.356 18.964 1.00 98.06 407 LEU A CA 1
ATOM 3158 C C . LEU A 1 407 ? -11.238 -2.362 18.217 1.00 98.06 407 LEU A C 1
ATOM 3160 O O . LEU A 1 407 ? -10.574 -3.176 18.853 1.00 98.06 407 LEU A O 1
ATOM 3164 N N . VAL A 1 408 ? -11.167 -2.259 16.889 1.00 98.31 408 VAL A N 1
ATOM 3165 C CA . VAL A 1 408 ? -10.206 -3.025 16.077 1.00 98.31 408 VAL A CA 1
ATOM 3166 C C . VAL A 1 408 ? -9.220 -2.075 15.406 1.00 98.31 408 VAL A C 1
ATOM 3168 O O . VAL A 1 408 ? -9.595 -1.269 14.554 1.00 98.31 408 VAL A O 1
ATOM 3171 N N . LEU A 1 409 ? -7.948 -2.188 15.777 1.00 97.69 409 LEU A N 1
ATOM 3172 C CA . LEU A 1 409 ? -6.820 -1.478 15.184 1.00 97.69 409 LEU A CA 1
ATOM 3173 C C . LEU A 1 409 ? -6.427 -2.170 13.873 1.00 97.69 409 LEU A C 1
ATOM 3175 O O . LEU A 1 409 ? -6.037 -3.337 13.872 1.00 97.69 409 LEU A O 1
ATOM 3179 N N . CYS A 1 410 ? -6.534 -1.461 12.752 1.00 97.38 410 CYS A N 1
ATOM 3180 C CA . CYS A 1 410 ? -6.274 -2.000 11.415 1.00 97.38 410 CYS A CA 1
ATOM 3181 C C . CYS A 1 410 ? -4.988 -1.373 10.842 1.00 97.38 410 CYS A C 1
ATOM 3183 O O . CYS A 1 410 ? -5.037 -0.204 10.442 1.00 97.38 410 CYS A O 1
ATOM 3185 N N . PRO A 1 411 ? -3.845 -2.089 10.791 1.00 95.44 411 PRO A N 1
ATOM 3186 C CA . PRO A 1 411 ? -2.591 -1.551 10.256 1.00 95.44 411 PRO A CA 1
ATOM 3187 C C . PRO A 1 411 ? -2.668 -1.414 8.724 1.00 95.44 411 PRO A C 1
ATOM 3189 O O . PRO A 1 411 ? -2.358 -2.339 7.982 1.00 95.44 411 PRO A O 1
ATOM 3192 N N . ILE A 1 412 ? -3.113 -0.255 8.231 1.00 95.88 412 ILE A N 1
ATOM 3193 C CA . ILE A 1 412 ? -3.567 -0.098 6.833 1.00 95.88 412 ILE A CA 1
ATOM 3194 C C . ILE A 1 412 ? -2.453 0.271 5.838 1.00 95.88 412 ILE A C 1
ATOM 3196 O O . ILE A 1 412 ? -2.653 0.232 4.623 1.00 95.88 412 ILE A O 1
ATOM 3200 N N . THR A 1 413 ? -1.275 0.661 6.336 1.00 92.00 413 THR A N 1
ATOM 3201 C CA . THR A 1 413 ? -0.170 1.183 5.504 1.00 92.00 413 THR A CA 1
ATOM 3202 C C . THR A 1 413 ? 1.073 0.309 5.485 1.00 92.00 413 THR A C 1
ATOM 3204 O O . THR A 1 413 ? 2.106 0.728 4.968 1.00 92.00 413 THR A O 1
ATOM 3207 N N . PHE A 1 414 ? 0.984 -0.894 6.046 1.00 82.88 414 PHE A N 1
ATOM 3208 C CA . PHE A 1 414 ? 2.071 -1.862 6.066 1.00 82.88 414 PHE A CA 1
ATOM 3209 C C . PHE A 1 414 ? 1.546 -3.257 5.741 1.00 82.88 414 PHE A C 1
ATOM 3211 O O . PHE A 1 414 ? 0.435 -3.624 6.111 1.00 82.88 414 PHE A O 1
ATOM 3218 N N . THR A 1 415 ? 2.363 -4.031 5.032 1.00 87.88 415 THR A N 1
ATOM 3219 C CA . THR A 1 415 ? 1.995 -5.339 4.473 1.00 87.88 415 THR A CA 1
ATOM 3220 C C . THR A 1 415 ? 2.547 -6.515 5.279 1.00 87.88 415 THR A C 1
ATOM 3222 O O . THR A 1 415 ? 2.225 -7.666 5.004 1.00 87.88 415 THR A O 1
ATOM 3225 N N . SER A 1 416 ? 3.372 -6.259 6.288 1.00 88.75 416 SER A N 1
ATOM 3226 C CA . SER A 1 416 ? 3.919 -7.274 7.186 1.00 88.75 416 SER A CA 1
ATOM 3227 C C . SER A 1 416 ? 3.967 -6.737 8.605 1.00 88.75 416 SER A C 1
ATOM 3229 O O . SER A 1 416 ? 4.010 -5.521 8.797 1.00 88.75 416 SER A O 1
ATOM 3231 N N . ASP A 1 417 ? 4.041 -7.623 9.592 1.00 86.88 417 ASP A N 1
ATOM 3232 C CA . ASP A 1 417 ? 4.356 -7.208 10.954 1.00 86.88 417 ASP A CA 1
ATOM 3233 C C . ASP A 1 417 ? 5.741 -6.557 11.041 1.00 86.88 417 ASP A C 1
ATOM 3235 O O . ASP A 1 417 ? 6.655 -6.855 10.264 1.00 86.88 417 ASP A O 1
ATOM 3239 N N . HIS A 1 418 ? 5.862 -5.624 11.979 1.00 81.12 418 HIS A N 1
ATOM 3240 C CA . HIS A 1 418 ? 7.067 -4.859 12.282 1.00 81.12 418 HIS A CA 1
ATOM 3241 C C . HIS A 1 418 ? 6.916 -4.228 13.678 1.00 81.12 418 HIS A C 1
ATOM 3243 O O . HIS A 1 418 ? 5.927 -4.461 14.375 1.00 81.12 418 HIS A O 1
ATOM 3249 N N . ILE A 1 419 ? 7.907 -3.453 14.120 1.00 80.62 419 ILE A N 1
ATOM 3250 C CA . ILE A 1 419 ? 7.930 -2.885 15.476 1.00 80.62 419 ILE A CA 1
ATOM 3251 C C . ILE A 1 419 ? 6.694 -2.024 15.775 1.00 80.62 419 ILE A C 1
ATOM 3253 O O . ILE A 1 419 ? 6.107 -2.144 16.849 1.00 80.62 419 ILE A O 1
ATOM 3257 N N . GLU A 1 420 ? 6.237 -1.225 14.815 1.00 78.50 420 GLU A N 1
ATOM 3258 C CA . GLU A 1 420 ? 5.042 -0.401 14.972 1.00 78.50 420 GLU A CA 1
ATOM 3259 C C . GLU A 1 420 ? 3.717 -1.198 15.064 1.00 78.50 420 GLU A C 1
ATOM 3261 O O . GLU A 1 420 ? 2.731 -0.643 15.541 1.00 78.50 420 GLU A O 1
ATOM 3266 N N . THR A 1 421 ? 3.650 -2.484 14.684 1.00 80.19 421 THR A N 1
ATOM 3267 C CA . THR A 1 421 ? 2.476 -3.337 14.984 1.00 80.19 421 THR A CA 1
ATOM 3268 C C . THR A 1 421 ? 2.665 -4.117 16.281 1.00 80.19 421 THR A C 1
ATOM 3270 O O . THR A 1 421 ? 1.851 -4.007 17.195 1.00 80.19 421 THR A O 1
ATOM 3273 N N . LEU A 1 422 ? 3.761 -4.868 16.389 1.00 83.12 422 LEU A N 1
ATOM 3274 C CA . LEU A 1 422 ? 3.991 -5.821 17.480 1.00 83.12 422 LEU A CA 1
ATOM 3275 C C . LEU A 1 422 ? 4.324 -5.162 18.822 1.00 83.12 422 LEU A C 1
ATOM 3277 O O . LEU A 1 422 ? 4.147 -5.777 19.873 1.00 83.12 422 LEU A O 1
ATOM 3281 N N . TYR A 1 423 ? 4.864 -3.944 18.802 1.00 83.62 423 TYR A N 1
ATOM 3282 C CA . TYR A 1 423 ? 5.203 -3.210 20.015 1.00 83.62 423 TYR A CA 1
ATOM 3283 C C . TYR A 1 423 ? 4.236 -2.047 20.239 1.00 83.62 423 TYR A C 1
ATOM 3285 O O . TYR A 1 423 ? 3.541 -2.031 21.250 1.00 83.62 423 TYR A O 1
ATOM 3293 N N . GLU A 1 424 ? 4.154 -1.101 19.299 1.00 84.81 424 GLU A N 1
ATOM 3294 C CA . GLU A 1 424 ? 3.347 0.112 19.500 1.00 84.81 424 GLU A CA 1
ATOM 3295 C C . GLU A 1 424 ? 1.849 -0.212 19.598 1.00 84.81 424 GLU A C 1
ATOM 3297 O O . GLU A 1 424 ? 1.204 0.200 20.556 1.00 84.81 424 GLU A O 1
ATOM 3302 N N . LEU A 1 425 ? 1.278 -1.001 18.681 1.00 87.44 425 LEU A N 1
ATOM 3303 C CA . LEU A 1 425 ? -0.145 -1.346 18.780 1.00 87.44 425 LEU A CA 1
ATOM 3304 C C . LEU A 1 425 ? -0.420 -2.399 19.860 1.00 87.44 425 LEU A C 1
ATOM 3306 O O . LEU A 1 425 ? -1.280 -2.178 20.708 1.00 87.44 425 LEU A O 1
ATOM 3310 N N . ASP A 1 426 ? 0.298 -3.524 19.858 1.00 88.88 426 ASP A N 1
ATOM 3311 C CA . ASP A 1 426 ? -0.033 -4.644 20.752 1.00 88.88 426 ASP A CA 1
ATOM 3312 C C . ASP A 1 426 ? 0.371 -4.408 22.212 1.00 88.88 426 ASP A C 1
ATOM 3314 O O . ASP A 1 426 ? -0.377 -4.763 23.124 1.00 88.88 426 ASP A O 1
ATOM 3318 N N . LYS A 1 427 ? 1.547 -3.820 22.463 1.00 85.88 427 LYS A N 1
ATOM 3319 C CA . LYS A 1 427 ? 2.045 -3.634 23.833 1.00 85.88 427 LYS A CA 1
ATOM 3320 C C . LYS A 1 427 ? 1.703 -2.275 24.411 1.00 85.88 427 LYS A C 1
ATOM 3322 O O . LYS A 1 427 ? 1.263 -2.235 25.554 1.00 85.88 427 LYS A O 1
ATOM 3327 N N . GLU A 1 428 ? 1.910 -1.197 23.658 1.00 88.56 428 GLU A N 1
ATOM 3328 C CA . GLU A 1 428 ? 1.620 0.152 24.155 1.00 88.56 428 GLU A CA 1
ATOM 3329 C C . GLU A 1 428 ? 0.113 0.431 24.052 1.00 88.56 428 GLU A C 1
ATOM 3331 O O . GLU A 1 428 ? -0.565 0.486 25.069 1.00 88.56 428 GLU A O 1
ATOM 3336 N N . VAL A 1 429 ? -0.468 0.509 22.851 1.00 89.00 429 VAL A N 1
ATOM 3337 C CA . VAL A 1 429 ? -1.875 0.927 22.694 1.00 89.00 429 VAL A CA 1
ATOM 3338 C C . VAL A 1 429 ? -2.857 -0.071 23.315 1.00 89.00 429 VAL A C 1
ATOM 3340 O O . VAL A 1 429 ? -3.705 0.326 24.108 1.00 89.00 429 VAL A O 1
ATOM 3343 N N . ILE A 1 430 ? -2.775 -1.360 22.973 1.00 91.12 430 ILE A N 1
ATOM 3344 C CA . ILE A 1 430 ? -3.687 -2.383 23.508 1.00 91.12 430 ILE A CA 1
ATOM 3345 C C . ILE A 1 430 ? -3.345 -2.691 24.966 1.00 91.12 430 ILE A C 1
ATOM 3347 O O . ILE A 1 430 ? -4.238 -2.677 25.816 1.00 91.12 430 ILE A O 1
ATOM 3351 N N . GLY A 1 431 ? -2.069 -2.944 25.268 1.00 89.38 431 GLY A N 1
ATOM 3352 C CA . GLY A 1 431 ? -1.629 -3.317 26.613 1.00 89.38 431 GLY A CA 1
ATOM 3353 C C . GLY A 1 431 ? -1.890 -2.239 27.668 1.00 89.38 431 GLY A C 1
ATOM 3354 O O . GLY A 1 431 ? -2.303 -2.572 28.779 1.00 89.38 431 GLY A O 1
ATOM 3355 N N . GLU A 1 432 ? -1.734 -0.957 27.326 1.00 90.75 432 GLU A N 1
ATOM 3356 C CA . GLU A 1 432 ? -1.966 0.159 28.255 1.00 90.75 432 GLU A CA 1
ATOM 3357 C C . GLU A 1 432 ? -3.424 0.655 28.251 1.00 90.75 432 GLU A C 1
ATOM 3359 O O . GLU A 1 432 ? -3.813 1.411 29.140 1.00 90.75 432 GLU A O 1
ATOM 3364 N N . SER A 1 433 ? -4.275 0.183 27.326 1.00 90.00 433 SER A N 1
ATOM 3365 C CA . SER A 1 433 ? -5.689 0.599 27.240 1.00 90.00 433 SER A CA 1
ATOM 3366 C C . SER A 1 433 ? -6.547 0.215 28.453 1.00 90.00 433 SER A C 1
ATOM 3368 O O . SER A 1 433 ? -7.645 0.746 28.624 1.00 90.00 433 SER A O 1
ATOM 3370 N N . GLY A 1 434 ? -6.114 -0.766 29.254 1.00 90.62 434 GLY A N 1
ATOM 3371 C CA . GLY A 1 434 ? -6.940 -1.391 30.295 1.00 90.62 434 GLY A CA 1
ATOM 3372 C C . GLY A 1 434 ? -8.092 -2.255 29.754 1.00 90.62 434 GLY A C 1
ATOM 3373 O O . GLY A 1 434 ? -8.898 -2.755 30.539 1.00 90.62 434 GLY A O 1
ATOM 3374 N N . HIS A 1 435 ? -8.168 -2.451 28.433 1.00 92.44 435 HIS A N 1
ATOM 3375 C CA . HIS A 1 435 ? -9.216 -3.202 27.739 1.00 92.44 435 HIS A CA 1
ATOM 3376 C C . HIS A 1 435 ? -8.665 -4.207 26.696 1.00 92.44 435 HIS A C 1
ATOM 3378 O O . HIS A 1 435 ? -9.213 -4.293 25.594 1.00 92.44 435 HIS A O 1
ATOM 3384 N N . PRO A 1 436 ? -7.625 -5.011 27.006 1.00 89.81 436 PRO A N 1
ATOM 3385 C CA . PRO A 1 436 ? -6.994 -5.910 26.029 1.00 89.81 436 PRO A CA 1
ATOM 3386 C C . PRO A 1 436 ? -7.931 -7.004 25.483 1.00 89.81 436 PRO A C 1
ATOM 3388 O O . PRO A 1 436 ? -7.683 -7.551 24.413 1.00 89.81 436 PRO A O 1
ATOM 3391 N N . ASP A 1 437 ? -9.033 -7.303 26.180 1.00 89.50 437 ASP A N 1
ATOM 3392 C CA . ASP A 1 437 ? -10.026 -8.290 25.736 1.00 89.50 437 ASP A CA 1
ATOM 3393 C C . ASP A 1 437 ? -10.954 -7.754 24.627 1.00 89.50 437 ASP A C 1
ATOM 3395 O O . ASP A 1 437 ? -11.573 -8.531 23.893 1.00 89.50 437 ASP A O 1
ATOM 3399 N N . THR A 1 438 ? -11.083 -6.426 24.506 1.00 94.06 438 THR A N 1
ATOM 3400 C CA . THR A 1 438 ? -12.027 -5.763 23.586 1.00 94.06 438 THR A CA 1
ATOM 3401 C C . THR A 1 438 ? -11.365 -4.788 22.616 1.00 94.06 438 THR A C 1
ATOM 3403 O O . THR A 1 438 ? -11.959 -4.478 21.583 1.00 94.06 438 THR A O 1
ATOM 3406 N N . VAL A 1 439 ? -10.148 -4.322 22.896 1.00 96.88 439 VAL A N 1
ATOM 3407 C CA . VAL A 1 439 ? -9.302 -3.604 21.937 1.00 96.88 439 VAL A CA 1
ATOM 3408 C C . VAL A 1 439 ? -8.383 -4.626 21.283 1.00 96.88 439 VAL A C 1
ATOM 3410 O O . VAL A 1 439 ? -7.501 -5.180 21.931 1.00 96.88 439 VAL A O 1
ATOM 3413 N N . LYS A 1 440 ? -8.600 -4.896 19.999 1.00 96.56 440 LYS A N 1
ATOM 3414 C CA . LYS A 1 440 ? -7.871 -5.922 19.248 1.00 96.56 440 LYS A CA 1
ATOM 3415 C C . LYS A 1 440 ? -7.161 -5.317 18.048 1.00 96.56 440 LYS A C 1
ATOM 3417 O O . LYS A 1 440 ? -7.539 -4.253 17.570 1.00 96.56 440 LYS A O 1
ATOM 3422 N N . ARG A 1 441 ? -6.163 -6.015 17.513 1.00 96.38 441 ARG A N 1
ATOM 3423 C CA . ARG A 1 441 ? -5.498 -5.662 16.254 1.00 96.38 441 ARG A CA 1
ATOM 3424 C C . ARG A 1 441 ? -5.871 -6.670 15.168 1.00 96.38 441 ARG A C 1
ATOM 3426 O O . ARG A 1 441 ? -5.887 -7.871 15.426 1.00 96.38 441 ARG A O 1
ATOM 3433 N N . ALA A 1 442 ? -6.181 -6.189 13.967 1.00 96.38 442 ALA A N 1
ATOM 3434 C CA . ALA A 1 442 ? -6.312 -7.042 12.789 1.00 96.38 442 ALA A CA 1
ATOM 3435 C C . ALA A 1 442 ? -4.931 -7.560 12.358 1.00 96.38 442 ALA A C 1
ATOM 3437 O O . ALA A 1 442 ? -3.939 -6.831 12.423 1.00 96.38 442 ALA A O 1
ATOM 3438 N N . GLU A 1 443 ? -4.868 -8.812 11.910 1.00 94.94 443 GLU A N 1
ATOM 3439 C CA . GLU A 1 443 ? -3.612 -9.413 11.456 1.00 94.94 443 GLU A CA 1
ATOM 3440 C C . GLU A 1 443 ? -2.985 -8.598 10.316 1.00 94.94 443 GLU A C 1
ATOM 3442 O O . GLU A 1 443 ? -3.685 -8.059 9.450 1.00 94.94 443 GLU A O 1
ATOM 3447 N N . SER A 1 444 ? -1.654 -8.524 10.301 1.00 94.62 444 SER A N 1
ATOM 3448 C CA . SER A 1 444 ? -0.917 -7.976 9.159 1.00 94.62 444 SER A CA 1
ATOM 3449 C C . SER A 1 444 ? -1.048 -8.912 7.951 1.00 94.62 444 SER A C 1
ATOM 3451 O O . SER A 1 444 ? -1.329 -10.101 8.102 1.00 94.62 444 SER A O 1
ATOM 3453 N N . LEU A 1 445 ? -0.833 -8.402 6.731 1.00 95.00 445 LEU A N 1
ATOM 3454 C CA . LEU A 1 445 ? -1.029 -9.217 5.522 1.00 95.00 445 LEU A CA 1
ATOM 3455 C C . LEU A 1 445 ? -0.052 -10.401 5.456 1.00 95.00 445 LEU A C 1
ATOM 3457 O O . LEU A 1 445 ? -0.470 -11.487 5.073 1.00 95.00 445 LEU A O 1
ATOM 3461 N N . ASN A 1 446 ? 1.203 -10.233 5.891 1.00 94.50 446 ASN A N 1
ATOM 3462 C CA . ASN A 1 446 ? 2.176 -11.315 6.100 1.00 94.50 446 ASN A CA 1
ATOM 3463 C C . ASN A 1 446 ? 2.167 -12.338 4.939 1.00 94.50 446 ASN A C 1
ATOM 3465 O O . ASN A 1 446 ? 2.319 -11.968 3.778 1.00 94.50 446 ASN A O 1
ATOM 3469 N N . GLY A 1 447 ? 1.978 -13.626 5.229 1.00 93.88 447 GLY A N 1
ATOM 3470 C CA . GLY A 1 447 ? 1.902 -14.695 4.233 1.00 93.88 447 GLY A CA 1
ATOM 3471 C C . GLY A 1 447 ? 0.509 -14.938 3.647 1.00 93.88 447 GLY A C 1
ATOM 3472 O O . GLY A 1 447 ? 0.255 -16.049 3.193 1.00 93.88 447 GLY A O 1
ATOM 3473 N N . ASN A 1 448 ? -0.414 -13.971 3.701 1.00 94.50 448 ASN A N 1
ATOM 3474 C CA . ASN A 1 448 ? -1.770 -14.154 3.187 1.00 94.50 448 ASN A CA 1
ATOM 3475 C C . ASN A 1 448 ? -1.723 -14.487 1.675 1.00 94.50 448 ASN A C 1
ATOM 3477 O O . ASN A 1 448 ? -1.210 -13.685 0.888 1.00 94.50 448 ASN A O 1
ATOM 3481 N N . PRO A 1 449 ? -2.267 -15.640 1.243 1.00 95.94 449 PRO A N 1
ATOM 3482 C CA . PRO A 1 449 ? -2.177 -16.077 -0.149 1.00 95.94 449 PRO A CA 1
ATOM 3483 C C . PRO A 1 449 ? -2.913 -15.138 -1.113 1.00 95.94 449 PRO A C 1
ATOM 3485 O O . PRO A 1 449 ? -2.410 -14.890 -2.204 1.00 95.94 449 PRO A O 1
ATOM 3488 N N . ILE A 1 450 ? -4.036 -14.537 -0.696 1.00 95.88 450 ILE A N 1
ATOM 3489 C CA . ILE A 1 450 ? -4.778 -13.548 -1.498 1.00 95.88 450 ILE A CA 1
ATOM 3490 C C . ILE A 1 450 ? -3.890 -12.335 -1.774 1.00 95.88 450 ILE A C 1
ATOM 3492 O O . ILE A 1 450 ? -3.869 -11.806 -2.885 1.00 95.88 450 ILE A O 1
ATOM 3496 N N . PHE A 1 451 ? -3.129 -11.903 -0.767 1.00 96.88 451 PHE A N 1
ATOM 3497 C CA . PHE A 1 451 ? -2.205 -10.788 -0.908 1.00 96.88 451 PHE A CA 1
ATOM 3498 C C . PHE A 1 451 ? -1.041 -11.124 -1.851 1.00 96.88 451 PHE A C 1
ATOM 3500 O O . PHE A 1 451 ? -0.711 -10.323 -2.723 1.00 96.88 451 PHE A O 1
ATOM 3507 N N . ILE A 1 452 ? -0.454 -12.316 -1.741 1.00 97.88 452 ILE A N 1
ATOM 3508 C CA . ILE A 1 452 ? 0.644 -12.750 -2.620 1.00 97.88 452 ILE A CA 1
ATOM 3509 C C . ILE A 1 452 ? 0.161 -12.889 -4.075 1.00 97.88 452 ILE A C 1
ATOM 3511 O O . ILE A 1 452 ? 0.816 -12.389 -4.994 1.00 97.88 452 ILE A O 1
ATOM 3515 N N . ASP A 1 453 ? -1.019 -13.477 -4.291 1.00 97.38 453 ASP A N 1
ATOM 3516 C CA . ASP A 1 453 ? -1.665 -13.528 -5.606 1.00 97.38 453 ASP A CA 1
ATOM 3517 C C . ASP A 1 453 ? -1.920 -12.116 -6.154 1.00 97.38 453 ASP A C 1
ATOM 3519 O O . ASP A 1 453 ? -1.736 -11.851 -7.346 1.00 97.38 453 ASP A O 1
ATOM 3523 N N . ALA A 1 454 ? -2.308 -11.173 -5.292 1.00 96.75 454 ALA A N 1
ATOM 3524 C CA . ALA A 1 454 ? -2.504 -9.780 -5.670 1.00 96.75 454 ALA A CA 1
ATOM 3525 C C . ALA A 1 454 ? -1.202 -9.120 -6.149 1.00 96.75 454 ALA A C 1
ATOM 3527 O O . ALA A 1 454 ? -1.220 -8.425 -7.167 1.00 96.75 454 ALA A O 1
ATOM 3528 N N . LEU A 1 455 ? -0.078 -9.361 -5.463 1.00 97.88 455 LEU A N 1
ATOM 3529 C CA . LEU A 1 455 ? 1.241 -8.865 -5.868 1.00 97.88 455 LEU A CA 1
ATOM 3530 C C . LEU A 1 455 ? 1.640 -9.411 -7.247 1.00 97.88 455 LEU A C 1
ATOM 3532 O O . LEU A 1 455 ? 2.112 -8.651 -8.094 1.00 97.88 455 LEU A O 1
ATOM 3536 N N . ALA A 1 456 ? 1.396 -10.701 -7.504 1.00 97.81 456 ALA A N 1
ATOM 3537 C CA . ALA A 1 456 ? 1.730 -11.330 -8.781 1.00 97.81 456 ALA A CA 1
ATOM 3538 C C . ALA A 1 456 ? 0.875 -10.767 -9.926 1.00 97.81 456 ALA A C 1
ATOM 3540 O O . ALA A 1 456 ? 1.398 -10.424 -10.987 1.00 97.81 456 ALA A O 1
ATOM 3541 N N . ASN A 1 457 ? -0.431 -10.592 -9.705 1.00 96.44 457 ASN A N 1
ATOM 3542 C CA . ASN A 1 457 ? -1.329 -9.989 -10.693 1.00 96.44 457 ASN A CA 1
ATOM 3543 C C . ASN A 1 457 ? -0.990 -8.518 -10.980 1.00 96.44 457 ASN A C 1
ATOM 3545 O O . ASN A 1 457 ? -1.058 -8.083 -12.134 1.00 96.44 457 ASN A O 1
ATOM 3549 N N . LEU A 1 458 ? -0.581 -7.760 -9.958 1.00 96.88 458 LEU A N 1
ATOM 3550 C CA . LEU A 1 458 ? -0.125 -6.382 -10.122 1.00 96.88 458 LEU A CA 1
ATOM 3551 C C . LEU A 1 458 ? 1.170 -6.321 -10.948 1.00 96.88 458 LEU A C 1
ATOM 3553 O O . LEU A 1 458 ? 1.257 -5.539 -11.897 1.00 96.88 458 LEU A O 1
ATOM 3557 N N . ALA A 1 459 ? 2.143 -7.184 -10.642 1.00 96.88 459 ALA A N 1
ATOM 3558 C CA . ALA A 1 459 ? 3.387 -7.297 -11.400 1.00 96.88 459 ALA A CA 1
ATOM 3559 C C . ALA A 1 459 ? 3.140 -7.701 -12.861 1.00 96.88 459 ALA A C 1
ATOM 3561 O O . ALA A 1 459 ? 3.694 -7.082 -13.770 1.00 96.88 459 ALA A O 1
ATOM 3562 N N . LYS A 1 460 ? 2.258 -8.677 -13.100 1.00 96.06 460 LYS A N 1
ATOM 3563 C CA . LYS A 1 460 ? 1.843 -9.085 -14.445 1.00 96.06 460 LYS A CA 1
ATOM 3564 C C . LYS A 1 460 ? 1.223 -7.922 -15.221 1.00 96.06 460 LYS A C 1
ATOM 3566 O O . LYS A 1 460 ? 1.681 -7.610 -16.316 1.00 96.06 4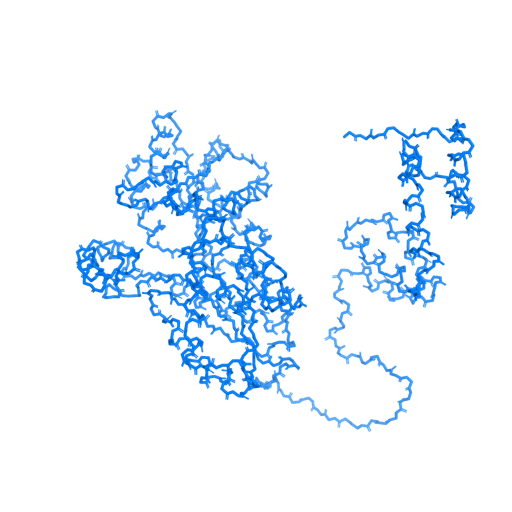60 LYS A O 1
ATOM 3571 N N . SER A 1 461 ? 0.236 -7.245 -14.631 1.00 95.75 461 SER A N 1
ATOM 3572 C CA . SER A 1 461 ? -0.457 -6.113 -15.268 1.00 95.75 461 SER A CA 1
ATOM 3573 C C . SER A 1 461 ? 0.518 -5.001 -15.660 1.00 95.75 461 SER A C 1
ATOM 3575 O O . SER A 1 461 ? 0.402 -4.398 -16.725 1.00 95.75 461 SER A O 1
ATOM 3577 N N . HIS A 1 462 ? 1.514 -4.748 -14.811 1.00 95.12 462 HIS A N 1
ATOM 3578 C CA . HIS A 1 462 ? 2.582 -3.791 -15.078 1.00 95.12 462 HIS A CA 1
ATOM 3579 C C . HIS A 1 462 ? 3.487 -4.227 -16.244 1.00 95.12 462 HIS A C 1
ATOM 3581 O O . HIS A 1 462 ? 3.782 -3.427 -17.134 1.00 95.12 462 HIS A O 1
ATOM 3587 N N . LEU A 1 463 ? 3.892 -5.501 -16.278 1.00 93.06 463 LEU A N 1
ATOM 3588 C CA . LEU A 1 463 ? 4.727 -6.068 -17.343 1.00 93.06 463 LEU A CA 1
ATOM 3589 C C . LEU A 1 463 ? 4.020 -6.094 -18.707 1.00 93.06 463 LEU A C 1
ATOM 3591 O O . LEU A 1 463 ? 4.664 -5.821 -19.724 1.00 93.06 463 LEU A O 1
ATOM 3595 N N . GLU A 1 464 ? 2.720 -6.394 -18.730 1.00 91.94 464 GLU A N 1
ATOM 3596 C CA . GLU A 1 464 ? 1.878 -6.379 -19.934 1.00 91.94 464 GLU A CA 1
ATOM 3597 C C . GLU A 1 464 ? 1.575 -4.951 -20.402 1.00 91.94 464 GLU A C 1
ATOM 3599 O O . GLU A 1 464 ? 1.610 -4.671 -21.601 1.00 91.94 464 GLU A O 1
ATOM 3604 N N . GLY A 1 465 ? 1.317 -4.036 -19.461 1.00 88.56 465 GLY A N 1
ATOM 3605 C CA . GLY A 1 465 ? 0.993 -2.641 -19.754 1.00 88.56 465 GLY A CA 1
ATOM 3606 C C . GLY A 1 465 ? 2.155 -1.850 -20.355 1.00 88.56 465 GLY A C 1
ATOM 3607 O O . GLY A 1 465 ? 1.928 -0.831 -21.003 1.00 88.56 465 GLY A O 1
ATOM 3608 N N . GLY A 1 466 ? 3.399 -2.298 -20.151 1.00 83.88 466 GLY A N 1
ATOM 3609 C CA . GLY A 1 466 ? 4.592 -1.679 -20.736 1.00 83.88 466 GLY A CA 1
ATOM 3610 C C . GLY A 1 466 ? 4.872 -0.254 -20.241 1.00 83.88 466 GLY A C 1
ATOM 3611 O O . GLY A 1 466 ? 5.681 0.455 -20.837 1.00 83.88 466 GLY A O 1
ATOM 3612 N N . VAL A 1 467 ? 4.217 0.173 -19.158 1.00 86.81 467 VAL A N 1
ATOM 3613 C CA . VAL A 1 467 ? 4.407 1.493 -18.551 1.00 86.81 467 VAL A CA 1
ATOM 3614 C C . VAL A 1 467 ? 5.679 1.517 -17.706 1.00 86.81 467 VAL A C 1
ATOM 3616 O O . VAL A 1 467 ? 5.983 0.582 -16.968 1.00 86.81 467 VAL A O 1
ATOM 3619 N N . ALA A 1 468 ? 6.442 2.608 -17.788 1.00 89.19 468 ALA A N 1
ATOM 3620 C CA . ALA A 1 468 ? 7.661 2.751 -16.993 1.00 89.19 468 ALA A CA 1
ATOM 3621 C C . ALA A 1 468 ? 7.356 3.026 -15.511 1.00 89.19 468 ALA A C 1
ATOM 3623 O O . ALA A 1 468 ? 8.064 2.530 -14.640 1.00 89.19 468 ALA A O 1
ATOM 3624 N N . CYS A 1 469 ? 6.306 3.794 -15.217 1.00 91.62 469 CYS A N 1
ATOM 3625 C CA . CYS A 1 469 ? 5.844 4.121 -13.867 1.00 91.62 469 CYS A CA 1
ATOM 3626 C C . CYS A 1 469 ? 4.401 4.648 -13.902 1.00 91.62 469 CYS A C 1
ATOM 3628 O O . CYS A 1 469 ? 3.849 4.878 -14.982 1.00 91.62 469 CYS A O 1
ATOM 3630 N N . SER A 1 470 ? 3.798 4.918 -12.740 1.00 92.69 470 SER A N 1
ATOM 3631 C CA . SER A 1 470 ? 2.495 5.589 -12.690 1.00 92.69 470 SER A CA 1
ATOM 3632 C C . SER A 1 470 ? 2.552 7.020 -13.248 1.00 92.69 470 SER A C 1
ATOM 3634 O O . SER A 1 470 ? 3.591 7.686 -13.224 1.00 92.69 470 SER A O 1
ATOM 3636 N N . LEU A 1 471 ? 1.404 7.550 -13.686 1.00 90.81 471 LEU A N 1
ATOM 3637 C CA . LEU A 1 471 ? 1.286 8.957 -14.100 1.00 90.81 471 LEU A CA 1
ATOM 3638 C C . LEU A 1 471 ? 1.647 9.927 -12.961 1.00 90.81 471 LEU A C 1
ATOM 3640 O O . LEU A 1 471 ? 2.322 10.931 -13.184 1.00 90.81 471 LEU A O 1
ATOM 3644 N N . GLN A 1 472 ? 1.257 9.602 -11.724 1.00 92.75 472 GLN A N 1
ATOM 3645 C CA . GLN A 1 472 ? 1.566 10.409 -10.539 1.00 92.75 472 GLN A CA 1
ATOM 3646 C C . GLN A 1 472 ? 3.066 10.452 -10.217 1.00 92.75 472 GLN A C 1
ATOM 3648 O O . GLN A 1 472 ? 3.539 11.396 -9.580 1.00 92.75 472 GLN A O 1
ATOM 3653 N N . MET A 1 473 ? 3.850 9.474 -10.680 1.00 88.62 473 MET A N 1
ATOM 3654 C CA . MET A 1 473 ? 5.301 9.508 -10.528 1.00 88.62 473 MET A CA 1
ATOM 3655 C C . MET A 1 473 ? 5.928 10.694 -11.278 1.00 88.62 473 MET A C 1
ATOM 3657 O O . MET A 1 473 ? 6.921 11.241 -10.796 1.00 88.62 473 MET A O 1
ATOM 3661 N N . GLY A 1 474 ? 5.322 11.169 -12.372 1.00 86.38 474 GLY A N 1
ATOM 3662 C CA . GLY A 1 474 ? 5.771 12.374 -13.079 1.00 86.38 474 GLY A CA 1
ATOM 3663 C C . GLY A 1 474 ? 5.609 13.657 -12.254 1.00 86.38 474 GLY A C 1
ATOM 3664 O O . GLY A 1 474 ? 6.473 14.527 -12.290 1.00 86.38 474 GLY A O 1
ATOM 3665 N N . LEU A 1 475 ? 4.564 13.747 -11.425 1.00 89.31 475 LEU A N 1
ATOM 3666 C CA . LEU A 1 475 ? 4.216 14.962 -10.685 1.00 89.31 475 LEU A CA 1
ATOM 3667 C C . LEU A 1 475 ? 4.966 15.068 -9.347 1.00 89.31 475 LEU A C 1
ATOM 3669 O O . LEU A 1 475 ? 4.875 14.190 -8.487 1.00 89.31 475 LEU A O 1
ATOM 3673 N N . ARG A 1 476 ? 5.729 16.145 -9.130 1.00 90.12 476 ARG A N 1
ATOM 3674 C CA . ARG A 1 476 ? 6.350 16.447 -7.824 1.00 90.12 476 ARG A CA 1
ATOM 3675 C C . ARG A 1 476 ? 5.347 17.084 -6.865 1.00 90.12 476 ARG A C 1
ATOM 3677 O O . ARG A 1 476 ? 4.408 17.743 -7.295 1.00 90.12 476 ARG A O 1
ATOM 3684 N N . CYS A 1 477 ? 5.589 16.947 -5.558 1.00 92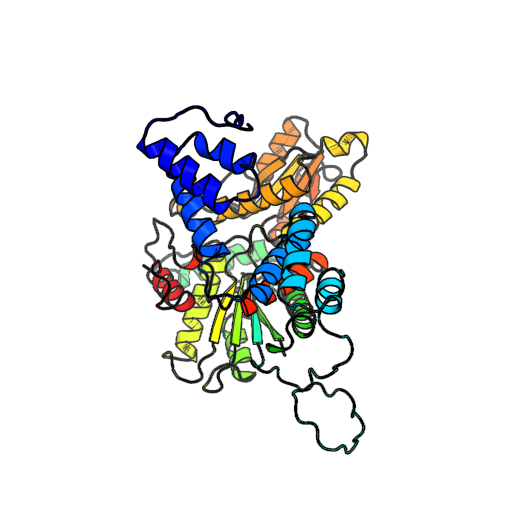.94 477 CYS A N 1
ATOM 3685 C CA . CYS A 1 477 ? 4.859 17.729 -4.560 1.00 92.94 477 CYS A CA 1
ATOM 3686 C C . CYS A 1 477 ? 4.957 19.222 -4.901 1.00 92.94 477 CYS A C 1
ATOM 3688 O O . CYS A 1 477 ? 6.045 19.693 -5.245 1.00 92.94 477 CYS A O 1
ATOM 3690 N N . ALA A 1 478 ? 3.863 19.966 -4.741 1.00 92.31 478 ALA A N 1
ATOM 3691 C CA . ALA A 1 478 ? 3.797 21.381 -5.110 1.00 92.31 478 ALA A CA 1
ATOM 3692 C C . ALA A 1 478 ? 4.895 22.232 -4.438 1.00 92.31 478 ALA A C 1
ATOM 3694 O O . ALA A 1 478 ? 5.472 23.117 -5.061 1.00 92.31 478 ALA A O 1
ATOM 3695 N N . GLY A 1 479 ? 5.238 21.930 -3.182 1.00 89.94 479 GLY A N 1
ATOM 3696 C CA . GLY A 1 479 ? 6.300 22.602 -2.429 1.00 89.94 479 GLY A CA 1
ATOM 3697 C C . GLY A 1 479 ? 7.688 21.955 -2.542 1.00 89.94 479 GLY A C 1
ATOM 3698 O O . GLY A 1 479 ? 8.562 22.245 -1.720 1.00 89.94 479 GLY A O 1
ATOM 3699 N N . CYS A 1 480 ? 7.916 21.021 -3.473 1.00 88.69 480 CYS A N 1
ATOM 3700 C CA . CYS A 1 480 ? 9.181 20.288 -3.561 1.00 88.69 480 CYS A CA 1
ATOM 3701 C C . CYS A 1 480 ? 10.326 21.168 -4.089 1.00 88.69 480 CYS A C 1
ATOM 3703 O O . CYS A 1 480 ? 10.309 21.613 -5.231 1.00 88.69 480 CYS A O 1
ATOM 3705 N N . LYS A 1 481 ? 11.385 21.326 -3.286 1.00 87.19 481 LYS A N 1
ATOM 3706 C CA . LYS A 1 481 ? 12.628 22.027 -3.672 1.00 87.19 481 LYS A CA 1
ATOM 3707 C C . LYS A 1 481 ? 13.816 21.086 -3.923 1.00 87.19 481 LYS A C 1
ATOM 3709 O O . LYS A 1 481 ? 14.946 21.536 -4.046 1.00 87.19 481 LYS A O 1
ATOM 3714 N N . SER A 1 482 ? 13.590 19.771 -3.932 1.00 83.19 482 SER A N 1
ATOM 3715 C CA . SER A 1 482 ? 14.668 18.781 -4.034 1.00 83.19 482 SER A CA 1
ATOM 3716 C C . SER A 1 482 ? 15.060 18.521 -5.490 1.00 83.19 482 SER A C 1
ATOM 3718 O O . SER A 1 482 ? 14.267 17.968 -6.256 1.00 83.19 482 SER A O 1
ATOM 3720 N N . GLU A 1 483 ? 16.308 18.837 -5.844 1.00 83.31 483 GLU A N 1
ATOM 3721 C CA . GLU A 1 483 ? 16.900 18.487 -7.146 1.00 83.31 483 GLU A CA 1
ATOM 3722 C C . GLU A 1 483 ? 17.046 16.969 -7.337 1.00 83.31 483 GLU A C 1
ATOM 3724 O O . GLU A 1 483 ? 16.881 16.432 -8.431 1.00 83.31 483 GLU A O 1
ATOM 3729 N N . ARG A 1 484 ? 17.282 16.233 -6.247 1.00 80.12 484 ARG A N 1
ATOM 3730 C CA . ARG A 1 484 ? 17.330 14.767 -6.288 1.00 80.12 484 ARG A CA 1
ATOM 3731 C C . ARG A 1 484 ? 15.991 14.179 -6.742 1.00 80.12 484 ARG A C 1
ATOM 3733 O O . ARG A 1 484 ? 15.975 13.263 -7.555 1.00 80.12 484 ARG A O 1
ATOM 3740 N N . CYS A 1 485 ? 14.878 14.740 -6.261 1.00 82.81 485 CYS A N 1
ATOM 3741 C CA . CYS A 1 485 ? 13.531 14.284 -6.606 1.00 82.81 485 CYS A CA 1
ATOM 3742 C C . CYS A 1 485 ? 13.216 14.466 -8.100 1.00 82.81 485 CYS A C 1
ATOM 3744 O O . CYS A 1 485 ? 12.716 13.538 -8.728 1.00 82.81 485 CYS A O 1
ATOM 3746 N N . ILE A 1 486 ? 13.540 15.626 -8.688 1.00 84.31 486 ILE A N 1
ATOM 3747 C CA . ILE A 1 486 ? 13.322 15.865 -10.128 1.00 84.31 486 ILE A CA 1
ATOM 3748 C C . ILE A 1 486 ? 14.176 14.932 -10.987 1.00 84.31 486 ILE A C 1
ATOM 3750 O O . ILE A 1 486 ? 13.658 14.338 -11.928 1.00 84.31 486 ILE A O 1
ATOM 3754 N N . ASN A 1 487 ? 15.450 14.742 -10.641 1.00 82.62 487 ASN A N 1
ATOM 3755 C CA . ASN A 1 487 ? 16.345 13.883 -11.415 1.00 82.62 487 ASN A CA 1
ATOM 3756 C C . ASN A 1 487 ? 15.927 12.409 -11.339 1.00 82.62 487 ASN A C 1
ATOM 3758 O O . ASN A 1 487 ? 15.887 11.729 -12.360 1.00 82.62 487 ASN A O 1
ATOM 3762 N N . SER A 1 488 ? 15.544 11.943 -10.148 1.00 82.38 488 SER A N 1
ATOM 3763 C CA . SER A 1 488 ? 15.009 10.596 -9.938 1.00 82.38 488 SER A CA 1
ATOM 3764 C C . SER A 1 488 ? 13.703 10.371 -10.712 1.00 82.38 488 SER A C 1
ATOM 3766 O O . SER A 1 488 ? 13.570 9.385 -11.432 1.00 82.38 488 SER A O 1
ATOM 3768 N N . LYS A 1 489 ? 12.754 11.315 -10.662 1.00 84.38 489 LYS A N 1
ATOM 3769 C CA . LYS A 1 489 ? 11.491 11.205 -11.413 1.00 84.38 489 LYS A CA 1
ATOM 3770 C C . LYS A 1 489 ? 11.699 11.217 -12.921 1.00 84.38 489 LYS A C 1
ATOM 3772 O O . LYS A 1 489 ? 11.153 10.350 -13.589 1.00 84.38 489 LYS A O 1
ATOM 3777 N N . LYS A 1 490 ? 12.522 12.127 -13.454 1.00 83.00 490 LYS A N 1
ATOM 3778 C CA . LYS A 1 490 ? 12.884 12.144 -14.885 1.00 83.00 490 LYS A CA 1
ATOM 3779 C C . LYS A 1 490 ? 13.505 10.824 -15.326 1.00 83.00 490 LYS A C 1
ATOM 3781 O O . LYS A 1 490 ? 13.218 10.341 -16.415 1.00 83.00 490 LYS A O 1
ATOM 3786 N N . TYR A 1 491 ? 14.331 10.236 -14.464 1.00 80.81 491 TYR A N 1
ATOM 3787 C CA . TYR A 1 491 ? 14.958 8.953 -14.732 1.00 80.81 491 TYR A CA 1
ATOM 3788 C C . TYR A 1 491 ? 13.938 7.810 -14.847 1.00 80.81 491 TYR A C 1
ATOM 3790 O O . TYR A 1 491 ? 13.990 7.060 -15.816 1.00 80.81 491 TYR A O 1
ATOM 3798 N N . PHE A 1 492 ? 13.001 7.682 -13.901 1.00 81.00 492 PHE A N 1
ATOM 3799 C CA . PHE A 1 492 ? 12.017 6.590 -13.924 1.00 81.00 492 PHE A CA 1
ATOM 3800 C C . PHE A 1 492 ? 10.848 6.823 -14.888 1.00 81.00 492 PHE A C 1
ATOM 3802 O O . PHE A 1 492 ? 10.337 5.864 -15.455 1.00 81.00 492 PHE A O 1
ATOM 3809 N N . ALA A 1 493 ? 10.429 8.073 -15.088 1.00 79.12 493 ALA A N 1
ATOM 3810 C CA . ALA A 1 493 ? 9.313 8.415 -15.967 1.00 79.12 493 ALA A CA 1
ATOM 3811 C C . ALA A 1 493 ? 9.691 8.435 -17.455 1.00 79.12 493 ALA A C 1
ATOM 3813 O O . ALA A 1 493 ? 8.812 8.332 -18.309 1.00 79.12 493 ALA A O 1
ATOM 3814 N N . GLY A 1 494 ? 10.985 8.554 -17.763 1.00 69.81 494 GLY A N 1
ATOM 3815 C CA . GLY A 1 494 ? 11.478 8.673 -19.129 1.00 69.81 494 GLY A CA 1
ATOM 3816 C C . GLY A 1 494 ? 11.161 10.032 -19.778 1.00 69.81 494 GLY A C 1
ATOM 3817 O O . GLY A 1 494 ? 10.422 10.848 -19.223 1.00 69.81 494 GLY A O 1
ATOM 3818 N N . PRO A 1 495 ? 11.735 10.300 -20.965 1.00 58.56 495 PRO A N 1
ATOM 3819 C CA . PRO A 1 495 ? 11.594 11.581 -21.665 1.00 58.56 495 PRO A CA 1
ATOM 3820 C C . PRO A 1 495 ? 10.183 11.839 -22.218 1.00 58.56 495 PRO A C 1
ATOM 3822 O O . PRO A 1 495 ? 9.848 12.982 -22.510 1.00 58.56 495 PRO A O 1
ATOM 3825 N N . GLU A 1 496 ? 9.357 10.800 -22.357 1.00 54.69 496 GLU A N 1
ATOM 3826 C CA . GLU A 1 496 ? 8.016 10.889 -22.954 1.00 54.69 496 GLU A CA 1
ATOM 3827 C C . GLU A 1 496 ? 6.937 11.342 -21.960 1.00 54.69 496 GLU A C 1
ATOM 3829 O O . GLU A 1 496 ? 5.843 11.745 -22.358 1.00 54.69 496 GLU A O 1
ATOM 3834 N N . ASN A 1 497 ? 7.229 11.323 -20.656 1.00 59.38 497 ASN A N 1
ATOM 3835 C CA . ASN A 1 497 ? 6.280 11.775 -19.648 1.00 59.38 497 ASN A CA 1
ATOM 3836 C C . ASN A 1 497 ? 6.325 13.307 -19.524 1.00 59.38 497 ASN A C 1
ATOM 3838 O O . ASN A 1 497 ? 7.161 13.872 -18.816 1.00 59.38 497 ASN A O 1
ATOM 3842 N N . ALA A 1 498 ? 5.393 13.977 -20.209 1.00 50.41 498 ALA A N 1
ATOM 3843 C CA . ALA A 1 498 ? 5.291 15.437 -20.311 1.00 50.41 498 ALA A CA 1
ATOM 3844 C C . ALA A 1 498 ? 5.198 16.183 -18.961 1.00 50.41 498 ALA A C 1
ATOM 3846 O O . ALA A 1 498 ? 5.423 17.391 -18.909 1.00 50.41 498 ALA A O 1
ATOM 3847 N N . PHE A 1 499 ? 4.886 15.479 -17.867 1.00 53.97 499 PHE A N 1
ATOM 3848 C CA . PHE A 1 499 ? 4.775 16.053 -16.525 1.00 53.97 499 PHE A CA 1
ATOM 3849 C C . PHE A 1 499 ? 6.056 15.960 -15.691 1.00 53.97 499 PHE A C 1
ATOM 3851 O O . PHE A 1 499 ? 6.056 16.433 -14.557 1.00 53.97 499 PHE A O 1
ATOM 3858 N N . ALA A 1 500 ? 7.143 15.382 -16.219 1.00 51.38 500 ALA A N 1
ATOM 3859 C CA . ALA A 1 500 ? 8.432 15.294 -15.534 1.00 51.38 500 ALA A CA 1
ATOM 3860 C C . ALA A 1 500 ? 9.160 16.662 -15.482 1.00 51.38 500 ALA A C 1
ATOM 3862 O O . ALA A 1 500 ? 10.261 16.823 -16.021 1.00 51.38 500 ALA A O 1
ATOM 3863 N N . ILE A 1 501 ? 8.539 17.658 -14.834 1.00 47.00 501 ILE A N 1
ATOM 3864 C CA . ILE A 1 501 ? 9.035 19.036 -14.655 1.00 47.00 501 ILE A CA 1
ATOM 3865 C C . ILE A 1 501 ? 9.402 19.315 -13.193 1.00 47.00 501 ILE A C 1
ATOM 3867 O O . ILE A 1 501 ? 8.716 18.900 -12.228 1.00 47.00 501 ILE A O 1
#

Foldseek 3Di:
DDQFFADVVHDDPDDVLVVLVVLLPVVQPPHDDDSVLRRLSVPSVSSSVVSVVVCCLPPVDPDQQLRSLVVQLLVCLVVVVVVSNVVRLVSNVVSVDDPVVSVCSNDPDPVDDPDDDDPDDPDDDDDDDDDDDDDDPDDAAQQGAEEEEEEWQDDEQALVLQQFDQDDPPPCCVPVSRVVRVVCSVVVQVLCVLLPGGWCVVVLQQVLQVLLQVVLCVVPVNRDNYHGHYDHPRYPPHLLNRVVVCVVVQDAPQSEEEYEYEYQWQFAFCSILVSRLLVNVVNCCVPHNDDDHRHYHAAYASHRLQQPLLLVLLLVLLVVVLVLDDPVCSLAAEEEEEEAKDFVVRVVLATCRVVSLVVNVVSNCVVVVVSHHYDYAHEDDDDDGHIDGDHPLVVLLVCVVVVRLQYEYRHSGGQADGSCCSRVQQCPRLVVSVRVVRYYYGHHNRVPVSVSVSSSVSVSCCVVVVALYDLCLLADRNNDPDPSSLVSSCVSRDPPNPSSD

Radius of gyration: 28.64 Å; chains: 1; bounding box: 70×62×77 Å

Secondary structure (DSSP, 8-state):
-PPPPPPSSPPP--HHHHHHHHHHHHHHTTSPPPHHHHHHTTSHHHHHHHHHHHHHHHHS-SS-HHHHHHHHHHHHHHTT-HHHHHHHHHHHHHTT--HHHHHHHHSSS-SS-SS------S--------PPPP--S----TT--EEEEEEE----SSGGG-----S--GGGHHHHHHHHHHHHHHHHHHHHHHTTSS-THHHHHHHHHHHHHHHHHHH-GGGPSEEEEEEESSSSSBHHHHHHHHHHTTSSTTS--EEEEEES-SS--TTTHHHHHHHHHHHHHHHH-S--TTPPEEEEE---TT-HHHHHHHHHHHHHHHHTS-HHHHTT-EEEEEEE--BHHHHHTT-SHHHHHHHHHHHHHHHTTT-S-EEEEEE---SSS-B-SSBHHHHHHHHHHTT---EEEEETT-SS--HIIIIIIIIIIIHHTS-TTTEEEPPP-TT-HHHHHHHHHHHHHHHHHT-SS-HHHHPPPTT---HHHHHHHHHHH-TT-TT--

pLDDT: mean 83.44, std 17.53, range [24.12, 98.75]